Protein AF-0000000087726537 (afdb_homodimer)

Secondary structure (DSSP, 8-state):
---PPPPPPS---TTSPEEEEE-----TTSS-S-HHHHHHHHHHHHHT---EEEE--TT----TT--S-EEEETTEEEESHHHHHHHHHHH-HHHHHHHS-SSHHHHHHHHHHHHHIIIIIHHHHHHHHHTSHHHHHHHHHHHHTTS-HHHHHHHHHHHHHHHHHHHHHHSGGGS-HHHHHHHHHHHHHHHHHHHTTSSBTTBSS--HHHHHHHHHHHHHHH---SS-HHHHHHHT-HHHHHHHHHHHHHH-TTS-TT---TT-EE---------/---PPPPPPS---TTS--EEEE-----TTSS-S-HHHHHHHHHHHHHT---EEEE--TT----TT--S-EEEETTEEEESHHHHHHHHHHH-HHHHHHHS-SSHHHHHHHHHHHHHIIIIIHHHHHHHHHTSHHHHHHHHHHHHTTS-HHHHHHHHHHHHHHHHHHHHHHSGGGS-HHHHHHHHHHHHHHHHHHHTTSSBTTBSS--HHHHHHHHHHHHHHH---SS-HHHHHHHT-HHHHHHHHHHHHHH-TTS-TT---TT-EE---------

Structure (mmCIF, N/CA/C/O backbone):
data_AF-0000000087726537-model_v1
#
loop_
_entity.id
_entity.type
_entity.pdbx_description
1 polymer 'GST N-terminal domain-containing protein'
#
loop_
_atom_site.group_PDB
_atom_site.id
_atom_site.type_symbol
_atom_site.label_atom_id
_atom_site.label_alt_id
_atom_site.label_comp_id
_atom_site.label_asym_id
_atom_site.label_entity_id
_atom_site.label_seq_id
_atom_site.pdbx_PDB_ins_code
_atom_site.Cartn_x
_atom_site.Cartn_y
_atom_site.Cartn_z
_atom_site.occupancy
_atom_site.B_iso_or_equiv
_atom_site.auth_seq_id
_atom_site.auth_comp_id
_atom_site.auth_asym_id
_atom_site.auth_atom_id
_atom_site.pdbx_PDB_model_num
ATOM 1 N N . MET A 1 1 ? 24.016 6.875 -13.945 1 32.75 1 MET A N 1
ATOM 2 C CA . MET A 1 1 ? 22.547 6.918 -13.922 1 32.75 1 MET A CA 1
ATOM 3 C C . MET A 1 1 ? 21.969 5.621 -14.461 1 32.75 1 MET A C 1
ATOM 5 O O . MET A 1 1 ? 22.344 5.164 -15.547 1 32.75 1 MET A O 1
ATOM 9 N N . ALA A 1 2 ? 21.594 4.844 -13.586 1 48.34 2 ALA A N 1
ATOM 10 C CA . ALA A 1 2 ? 21.047 3.588 -14.094 1 48.34 2 ALA A CA 1
ATOM 11 C C . ALA A 1 2 ? 20.109 3.836 -15.281 1 48.34 2 ALA A C 1
ATOM 13 O O . ALA A 1 2 ? 19.453 4.875 -15.352 1 48.34 2 ALA A O 1
ATOM 14 N N . ALA A 1 3 ? 20.375 3.195 -16.391 1 55.78 3 ALA A N 1
ATOM 15 C CA . ALA A 1 3 ? 19.531 3.291 -17.578 1 55.78 3 ALA A CA 1
ATOM 16 C C . ALA A 1 3 ? 18.047 3.279 -17.219 1 55.78 3 ALA A C 1
ATOM 18 O O . ALA A 1 3 ? 17.641 2.588 -16.281 1 55.78 3 ALA A O 1
ATOM 19 N N . ALA A 1 4 ? 17.281 4.266 -17.812 1 61.91 4 ALA A N 1
ATOM 20 C CA . ALA A 1 4 ? 15.836 4.32 -17.625 1 61.91 4 ALA A CA 1
ATOM 21 C C . ALA A 1 4 ? 15.195 2.963 -17.906 1 61.91 4 ALA A C 1
ATOM 23 O O . ALA A 1 4 ? 15.539 2.297 -18.875 1 61.91 4 ALA A O 1
ATOM 24 N N . PRO A 1 5 ? 14.445 2.506 -17.016 1 71.56 5 PRO A N 1
ATOM 25 C CA . PRO A 1 5 ? 13.773 1.226 -17.25 1 71.56 5 PRO A CA 1
ATOM 26 C C . PRO A 1 5 ? 12.922 1.231 -18.531 1 71.56 5 PRO A C 1
ATOM 28 O O . PRO A 1 5 ? 12.398 2.275 -18.906 1 71.56 5 PRO A O 1
ATOM 31 N N . ALA A 1 6 ? 12.852 0.1 -19.219 1 74.56 6 ALA A N 1
ATOM 32 C CA . ALA A 1 6 ? 12.07 -0.029 -20.438 1 74.56 6 ALA A CA 1
ATOM 33 C C . ALA A 1 6 ? 10.578 -0.078 -20.125 1 74.56 6 ALA A C 1
ATOM 35 O O . ALA A 1 6 ? 10.164 -0.59 -19.094 1 74.56 6 ALA A O 1
ATOM 36 N N . ASP A 1 7 ? 9.734 0.435 -21.094 1 80.5 7 ASP A N 1
ATOM 37 C CA . ASP A 1 7 ? 8.281 0.388 -20.984 1 80.5 7 ASP A CA 1
ATOM 38 C C . ASP A 1 7 ? 7.762 -1.039 -21.156 1 80.5 7 ASP A C 1
ATOM 40 O O . ASP A 1 7 ? 8.273 -1.799 -21.984 1 80.5 7 ASP A O 1
ATOM 44 N N . VAL A 1 8 ? 6.777 -1.348 -20.422 1 81.38 8 VAL A N 1
ATOM 45 C CA . VAL A 1 8 ? 6.078 -2.613 -20.625 1 81.38 8 VAL A CA 1
ATOM 46 C C . VAL A 1 8 ? 5.082 -2.486 -21.766 1 81.38 8 VAL A C 1
ATOM 48 O O . VAL A 1 8 ? 4.246 -1.58 -21.781 1 81.38 8 VAL A O 1
ATOM 51 N N . PRO A 1 9 ? 5.207 -3.42 -22.75 1 87.38 9 PRO A N 1
ATOM 52 C CA . PRO A 1 9 ? 4.211 -3.373 -23.812 1 87.38 9 PRO A CA 1
ATOM 53 C C . PRO A 1 9 ? 2.783 -3.574 -23.312 1 87.38 9 PRO A C 1
ATOM 55 O O . PRO A 1 9 ? 2.566 -4.324 -22.359 1 87.38 9 PRO A O 1
ATOM 58 N N . ALA A 1 10 ? 1.823 -2.99 -24.062 1 86.69 10 ALA A N 1
ATOM 59 C CA . ALA A 1 10 ? 0.434 -3.014 -23.609 1 86.69 10 ALA A CA 1
ATOM 60 C C . ALA A 1 10 ? -0.211 -4.367 -23.891 1 86.69 10 ALA A C 1
ATOM 62 O O . ALA A 1 10 ? -1.087 -4.809 -23.141 1 86.69 10 ALA A O 1
ATOM 63 N N . ARG A 1 11 ? 0.129 -4.969 -25.016 1 92.25 11 ARG A N 1
ATOM 64 C CA . ARG A 1 11 ? -0.43 -6.258 -25.422 1 92.25 11 ARG A CA 1
ATOM 65 C C . ARG A 1 11 ? 0.486 -6.969 -26.406 1 92.25 11 ARG A C 1
ATOM 67 O O . ARG A 1 11 ? 1.462 -6.391 -26.891 1 92.25 11 ARG A O 1
ATOM 74 N N . GLY A 1 12 ? 0.224 -8.266 -26.625 1 94.75 12 GLY A N 1
ATOM 75 C CA . GLY A 1 12 ? 0.985 -9.047 -27.578 1 94.75 12 GLY A CA 1
ATOM 76 C C . GLY A 1 12 ? 0.11 -9.852 -28.531 1 94.75 12 GLY A C 1
ATOM 77 O O . GLY A 1 12 ? -1.081 -9.57 -28.672 1 94.75 12 GLY A O 1
ATOM 78 N N . ASP A 1 13 ? 0.707 -10.656 -29.281 1 95.75 13 ASP A N 1
ATOM 79 C CA . ASP A 1 13 ? 0 -11.555 -30.203 1 95.75 13 ASP A CA 1
ATOM 80 C C . ASP A 1 13 ? -0.59 -12.742 -29.453 1 95.75 13 ASP A C 1
ATOM 82 O O . ASP A 1 13 ? 0.147 -13.555 -28.875 1 95.75 13 ASP A O 1
ATOM 86 N N . PRO A 1 14 ? -1.897 -12.859 -29.469 1 95.06 14 PRO A N 1
ATOM 87 C CA . PRO A 1 14 ? -2.535 -13.945 -28.719 1 95.06 14 PRO A CA 1
ATOM 88 C C . PRO A 1 14 ? -2.105 -15.328 -29.203 1 95.06 14 PRO A C 1
ATOM 90 O O . PRO A 1 14 ? -2.342 -16.328 -28.516 1 95.06 14 PRO A O 1
ATOM 93 N N . ALA A 1 15 ? -1.526 -15.367 -30.328 1 95.62 15 ALA A N 1
ATOM 94 C CA . ALA A 1 15 ? -1.091 -16.641 -30.875 1 95.62 15 ALA A CA 1
ATOM 95 C C . ALA A 1 15 ? 0.226 -17.094 -30.25 1 95.62 15 ALA A C 1
ATOM 97 O O . ALA A 1 15 ? 0.599 -18.266 -30.359 1 95.62 15 ALA A O 1
ATOM 98 N N . ASP A 1 16 ? 0.948 -16.188 -29.672 1 96.44 16 ASP A N 1
ATOM 99 C CA . ASP A 1 16 ? 2.223 -16.516 -29.031 1 96.44 16 ASP A CA 1
ATOM 100 C C . ASP A 1 16 ? 2.01 -17.281 -27.734 1 96.44 16 ASP A C 1
ATOM 102 O O . ASP A 1 16 ? 1.072 -16.984 -26.984 1 96.44 16 ASP A O 1
ATOM 106 N N . PRO A 1 17 ? 2.893 -18.188 -27.406 1 96 17 PRO A N 1
ATOM 107 C CA . PRO A 1 17 ? 2.75 -18.922 -26.141 1 96 17 PRO A CA 1
ATOM 108 C C . PRO A 1 17 ? 3.047 -18.062 -24.922 1 96 17 PRO A C 1
ATOM 110 O O . PRO A 1 17 ? 3.949 -17.219 -24.953 1 96 17 PRO A O 1
ATOM 113 N N . VAL A 1 18 ? 2.268 -18.25 -23.922 1 95.94 18 VAL A N 1
ATOM 114 C CA . VAL A 1 18 ? 2.475 -17.578 -22.641 1 95.94 18 VAL A CA 1
ATOM 115 C C . VAL A 1 18 ? 3.381 -18.422 -21.75 1 95.94 18 VAL A C 1
ATOM 117 O O . VAL A 1 18 ? 3.014 -19.547 -21.359 1 95.94 18 VAL A O 1
ATOM 120 N N . ARG A 1 19 ? 4.586 -17.891 -21.406 1 94.81 19 ARG A N 1
ATOM 121 C CA . ARG A 1 19 ? 5.531 -18.594 -20.547 1 94.81 19 ARG A CA 1
ATOM 122 C C . ARG A 1 19 ? 5.793 -17.812 -19.266 1 94.81 19 ARG A C 1
ATOM 124 O O . ARG A 1 19 ? 6.316 -16.703 -19.312 1 94.81 19 ARG A O 1
ATOM 131 N N . LEU A 1 20 ? 5.387 -18.391 -18.188 1 93.81 20 LEU A N 1
ATOM 132 C CA . LEU A 1 20 ? 5.594 -17.781 -16.875 1 93.81 20 LEU A CA 1
ATOM 133 C C . LEU A 1 20 ? 6.887 -18.266 -16.234 1 93.81 20 LEU A C 1
ATOM 135 O O . LEU A 1 20 ? 7.051 -19.469 -16.016 1 93.81 20 LEU A O 1
ATOM 139 N N . VAL A 1 21 ? 7.801 -17.375 -15.953 1 89.94 21 VAL A N 1
ATOM 140 C CA . VAL A 1 21 ? 9.094 -17.703 -15.352 1 89.94 21 VAL A CA 1
ATOM 141 C C . VAL A 1 21 ? 9.055 -17.422 -13.852 1 89.94 21 VAL A C 1
ATOM 143 O O . VAL A 1 21 ? 8.883 -16.281 -13.43 1 89.94 21 VAL A O 1
ATOM 146 N N . LEU A 1 22 ? 9.172 -18.469 -13.07 1 88.38 22 LEU A N 1
ATOM 147 C CA . LEU A 1 22 ? 9.086 -18.344 -11.617 1 88.38 22 LEU A CA 1
ATOM 148 C C . LEU A 1 22 ? 10.266 -19.031 -10.945 1 88.38 22 LEU A C 1
ATOM 150 O O . LEU A 1 22 ? 10.789 -20.031 -11.461 1 88.38 22 LEU A O 1
ATOM 154 N N . LEU A 1 23 ? 10.625 -18.516 -9.773 1 81.38 23 LEU A N 1
ATOM 155 C CA . LEU A 1 23 ? 11.523 -19.266 -8.906 1 81.38 23 LEU A CA 1
ATOM 156 C C . LEU A 1 23 ? 10.797 -20.406 -8.219 1 81.38 23 LEU A C 1
ATOM 158 O O . LEU A 1 23 ? 9.75 -20.203 -7.602 1 81.38 23 LEU A O 1
ATOM 162 N N . PRO A 1 24 ? 11.352 -21.578 -8.406 1 79.62 24 PRO A N 1
ATOM 163 C CA . PRO A 1 24 ? 10.672 -22.719 -7.793 1 79.62 24 PRO A CA 1
ATOM 164 C C . PRO A 1 24 ? 10.953 -22.844 -6.297 1 79.62 24 PRO A C 1
ATOM 166 O O . PRO A 1 24 ? 11.367 -23.906 -5.824 1 79.62 24 PRO A O 1
ATOM 169 N N . ALA A 1 25 ? 10.656 -21.812 -5.594 1 76.62 25 ALA A N 1
ATOM 170 C CA . ALA A 1 25 ? 10.867 -21.812 -4.148 1 76.62 25 ALA A CA 1
ATOM 171 C C . ALA A 1 25 ? 9.641 -22.328 -3.406 1 76.62 25 ALA A C 1
ATOM 173 O O . ALA A 1 25 ? 8.508 -22.031 -3.795 1 76.62 25 ALA A O 1
ATOM 174 N N . LYS A 1 26 ? 9.945 -23.141 -2.375 1 78.88 26 LYS A N 1
ATOM 175 C CA . LYS A 1 26 ? 8.852 -23.719 -1.601 1 78.88 26 LYS A CA 1
ATOM 176 C C . LYS A 1 26 ? 9 -23.391 -0.116 1 78.88 26 LYS A C 1
ATOM 178 O O . LYS A 1 26 ? 10.117 -23.375 0.414 1 78.88 26 LYS A O 1
ATOM 183 N N . ILE A 1 27 ? 7.887 -23.172 0.452 1 82.81 27 ILE A N 1
ATOM 184 C CA . ILE A 1 27 ? 7.801 -23.031 1.901 1 82.81 27 ILE A CA 1
ATOM 185 C C . ILE A 1 27 ? 6.641 -23.859 2.434 1 82.81 27 ILE A C 1
ATOM 187 O O . ILE A 1 27 ? 5.492 -23.672 2.027 1 82.81 27 ILE A O 1
ATOM 191 N N . GLY A 1 28 ? 7.027 -24.75 3.295 1 85.94 28 GLY A N 1
ATOM 192 C CA . GLY A 1 28 ? 5.992 -25.672 3.754 1 85.94 28 GLY A CA 1
ATOM 193 C C . GLY A 1 28 ? 5.273 -26.375 2.621 1 85.94 28 GLY A C 1
ATOM 194 O O . GLY A 1 28 ? 5.91 -26.984 1.758 1 85.94 28 GLY A O 1
ATOM 195 N N . THR A 1 29 ? 3.975 -26.266 2.643 1 88.94 29 THR A N 1
ATOM 196 C CA . THR A 1 29 ? 3.176 -26.938 1.626 1 88.94 29 THR A CA 1
ATOM 197 C C . THR A 1 29 ? 2.531 -25.922 0.682 1 88.94 29 THR A C 1
ATOM 199 O O . THR A 1 29 ? 1.605 -26.266 -0.059 1 88.94 29 THR A O 1
ATOM 202 N N . ALA A 1 30 ? 2.93 -24.656 0.738 1 91.31 30 ALA A N 1
ATOM 203 C CA . ALA A 1 30 ? 2.381 -23.609 -0.116 1 91.31 30 ALA A CA 1
ATOM 204 C C . ALA A 1 30 ? 2.67 -23.891 -1.587 1 91.31 30 ALA A C 1
ATOM 206 O O . ALA A 1 30 ? 3.594 -24.641 -1.912 1 91.31 30 ALA A O 1
ATOM 207 N N . VAL A 1 31 ? 1.901 -23.312 -2.465 1 90.88 31 VAL A N 1
ATOM 208 C CA . VAL A 1 31 ? 2.1 -23.422 -3.906 1 90.88 31 VAL A CA 1
ATOM 209 C C . VAL A 1 31 ? 3.492 -22.922 -4.277 1 90.88 31 VAL A C 1
ATOM 211 O O . VAL A 1 31 ? 4.195 -23.547 -5.07 1 90.88 31 VAL A O 1
ATOM 214 N N . ASN A 1 32 ? 3.836 -21.828 -3.783 1 89 32 ASN A N 1
ATOM 215 C CA . ASN A 1 32 ? 5.129 -21.188 -3.965 1 89 32 ASN A CA 1
ATOM 216 C C . ASN A 1 32 ? 5.496 -20.328 -2.76 1 89 32 ASN A C 1
ATOM 218 O O . ASN A 1 32 ? 4.621 -19.859 -2.029 1 89 32 ASN A O 1
ATOM 222 N N . ALA A 1 33 ? 6.77 -20.125 -2.516 1 87.44 33 ALA A N 1
ATOM 223 C CA . ALA A 1 33 ? 7.23 -19.297 -1.401 1 87.44 33 ALA A CA 1
ATOM 224 C C . ALA A 1 33 ? 6.918 -17.828 -1.644 1 87.44 33 ALA A C 1
ATOM 226 O O . ALA A 1 33 ? 6.797 -17.047 -0.696 1 87.44 33 ALA A O 1
ATOM 227 N N . SER A 1 34 ? 6.824 -17.438 -2.859 1 90.5 34 SER A N 1
ATOM 228 C CA . SER A 1 34 ? 6.527 -16.062 -3.227 1 90.5 34 SER A CA 1
ATOM 229 C C . SER A 1 34 ? 5.027 -15.844 -3.395 1 90.5 34 SER A C 1
ATOM 231 O O . SER A 1 34 ? 4.406 -16.422 -4.281 1 90.5 34 SER A O 1
ATOM 233 N N . PRO A 1 35 ? 4.441 -14.969 -2.615 1 94.5 35 PRO A N 1
ATOM 234 C CA . PRO A 1 35 ? 3.025 -14.648 -2.82 1 94.5 35 PRO A CA 1
ATOM 235 C C . PRO A 1 35 ? 2.744 -14.086 -4.211 1 94.5 35 PRO A C 1
ATOM 237 O O . PRO A 1 35 ? 1.647 -14.266 -4.746 1 94.5 35 PRO A O 1
ATOM 240 N N . PHE A 1 36 ? 3.734 -13.477 -4.82 1 94.38 36 PHE A N 1
ATOM 241 C CA . PHE A 1 36 ? 3.543 -12.859 -6.133 1 94.38 36 PHE A CA 1
ATOM 242 C C . PHE A 1 36 ? 3.525 -13.922 -7.227 1 94.38 36 PHE A C 1
ATOM 244 O O . PHE A 1 36 ? 2.783 -13.797 -8.203 1 94.38 36 PHE A O 1
ATOM 251 N N . SER A 1 37 ? 4.379 -14.906 -7.066 1 93.06 37 SER A N 1
ATOM 252 C CA . SER A 1 37 ? 4.316 -16.031 -7.996 1 93.06 37 SER A CA 1
ATOM 253 C C . SER A 1 37 ? 2.988 -16.766 -7.887 1 93.06 37 SER A C 1
ATOM 255 O O . SER A 1 37 ? 2.377 -17.109 -8.898 1 93.06 37 SER A O 1
ATOM 257 N N . THR A 1 38 ? 2.594 -17.016 -6.648 1 94.69 38 THR A N 1
ATOM 258 C CA . THR A 1 38 ? 1.321 -17.688 -6.43 1 94.69 38 THR A CA 1
ATOM 259 C C . THR A 1 38 ? 0.162 -16.844 -6.949 1 94.69 38 THR A C 1
ATOM 261 O O . THR A 1 38 ? -0.773 -17.375 -7.559 1 94.69 38 THR A O 1
ATOM 264 N N . LYS A 1 39 ? 0.193 -15.578 -6.719 1 96.38 39 LYS A N 1
ATOM 265 C CA . LYS A 1 39 ? -0.791 -14.641 -7.246 1 96.38 39 LYS A CA 1
ATOM 266 C C . LYS A 1 39 ? -0.882 -14.734 -8.766 1 96.38 39 LYS A C 1
ATOM 268 O O . LYS A 1 39 ? -1.979 -14.766 -9.328 1 96.38 39 LYS A O 1
ATOM 273 N N . LEU A 1 40 ? 0.242 -14.711 -9.406 1 95.5 40 LEU A N 1
ATOM 274 C CA . LEU A 1 40 ? 0.281 -14.773 -10.859 1 95.5 40 LEU A CA 1
ATOM 275 C C . LEU A 1 40 ? -0.319 -16.094 -11.359 1 95.5 40 LEU A C 1
ATOM 277 O O . LEU A 1 40 ? -1.133 -16.094 -12.281 1 95.5 40 LEU A O 1
ATOM 281 N N . LEU A 1 41 ? 0.068 -17.156 -10.742 1 94.62 41 LEU A N 1
ATOM 282 C CA . LEU A 1 41 ? -0.467 -18.469 -11.117 1 94.62 41 LEU A CA 1
ATOM 283 C C . LEU A 1 41 ? -1.979 -18.516 -10.914 1 94.62 41 LEU A C 1
ATOM 285 O O . LEU A 1 41 ? -2.705 -19.031 -11.766 1 94.62 41 LEU A O 1
ATOM 289 N N . ALA A 1 42 ? -2.404 -18.016 -9.789 1 96.31 42 ALA A N 1
ATOM 290 C CA . ALA A 1 42 ? -3.842 -17.984 -9.531 1 96.31 42 ALA A CA 1
ATOM 291 C C . ALA A 1 42 ? -4.562 -17.156 -10.602 1 96.31 42 ALA A C 1
ATOM 293 O O . ALA A 1 42 ? -5.629 -17.547 -11.078 1 96.31 42 ALA A O 1
ATOM 294 N N . PHE A 1 43 ? -4.004 -16.016 -10.969 1 96.38 43 PHE A N 1
ATOM 295 C CA . PHE A 1 43 ? -4.609 -15.148 -11.977 1 96.38 43 PHE A CA 1
ATOM 296 C C . PHE A 1 43 ? -4.789 -15.891 -13.289 1 96.38 43 PHE A C 1
ATOM 298 O O . PHE A 1 43 ? -5.879 -15.883 -13.875 1 96.38 43 PHE A O 1
ATOM 305 N N . VAL A 1 44 ? -3.75 -16.547 -13.789 1 95.5 44 VAL A N 1
ATOM 306 C CA . VAL A 1 44 ? -3.797 -17.172 -15.102 1 95.5 44 VAL A CA 1
ATOM 307 C C . VAL A 1 44 ? -4.719 -18.391 -15.062 1 95.5 44 VAL A C 1
ATOM 309 O O . VAL A 1 44 ? -5.414 -18.688 -16.047 1 95.5 44 VAL A O 1
ATOM 312 N N . ARG A 1 45 ? -4.766 -19.047 -13.977 1 94.75 45 ARG A N 1
ATOM 313 C CA . ARG A 1 45 ? -5.598 -20.234 -13.875 1 94.75 45 ARG A CA 1
ATOM 314 C C . ARG A 1 45 ? -7.07 -19.875 -13.742 1 94.75 45 ARG A C 1
ATOM 316 O O . ARG A 1 45 ? -7.934 -20.5 -14.359 1 94.75 45 ARG A O 1
ATOM 323 N N . ILE A 1 46 ? -7.379 -18.891 -12.945 1 94.69 46 ILE A N 1
ATOM 324 C CA . ILE A 1 46 ? -8.766 -18.453 -12.797 1 94.69 46 ILE A CA 1
ATOM 325 C C . ILE A 1 46 ? -9.258 -17.859 -14.109 1 94.69 46 ILE A C 1
ATOM 327 O O . ILE A 1 46 ? -10.406 -18.078 -14.508 1 94.69 46 ILE A O 1
ATOM 331 N N . SER A 1 47 ? -8.398 -17.125 -14.789 1 93.69 47 SER A N 1
ATOM 332 C CA . SER A 1 47 ? -8.789 -16.484 -16.047 1 93.69 47 SER A CA 1
ATOM 333 C C . SER A 1 47 ? -8.906 -17.5 -17.172 1 93.69 47 SER A C 1
ATOM 335 O O . SER A 1 47 ? -9.594 -17.25 -18.172 1 93.69 47 SER A O 1
ATOM 337 N N . GLY A 1 48 ? -8.133 -18.562 -17.109 1 92.94 48 GLY A N 1
ATOM 338 C CA . GLY A 1 48 ? -8.195 -19.625 -18.109 1 92.94 48 GLY A CA 1
ATOM 339 C C . GLY A 1 48 ? -7.207 -19.422 -19.25 1 92.94 48 GLY A C 1
ATOM 340 O O . GLY A 1 48 ? -7.34 -20.047 -20.297 1 92.94 48 GLY A O 1
ATOM 341 N N . VAL A 1 49 ? -6.258 -18.594 -19.047 1 94.06 49 VAL A N 1
ATOM 342 C CA . VAL A 1 49 ? -5.238 -18.375 -20.078 1 94.06 49 VAL A CA 1
ATOM 343 C C . VAL A 1 49 ? -4.281 -19.562 -20.109 1 94.06 49 VAL A C 1
ATOM 345 O O . VAL A 1 49 ? -3.699 -19.922 -19.094 1 94.06 49 VAL A O 1
ATOM 348 N N . GLU A 1 50 ? -4.145 -20.156 -21.281 1 93.75 50 GLU A N 1
ATOM 349 C CA . GLU A 1 50 ? -3.168 -21.234 -21.438 1 93.75 50 GLU A CA 1
ATOM 350 C C . GLU A 1 50 ? -1.746 -20.719 -21.219 1 93.75 50 GLU A C 1
ATOM 352 O O . GLU A 1 50 ? -1.384 -19.641 -21.688 1 93.75 50 GLU A O 1
ATOM 357 N N . HIS A 1 51 ? -1.009 -21.547 -20.469 1 94.44 51 HIS A N 1
ATOM 358 C CA . HIS A 1 51 ? 0.327 -21.078 -20.094 1 94.44 51 HIS A CA 1
ATOM 359 C C . HIS A 1 51 ? 1.261 -22.266 -19.844 1 94.44 51 HIS A C 1
ATOM 361 O O . HIS A 1 51 ? 0.804 -23.391 -19.609 1 94.44 51 HIS A O 1
ATOM 367 N N . GLU A 1 52 ? 2.523 -21.938 -19.969 1 93.12 52 GLU A N 1
ATOM 368 C CA . GLU A 1 52 ? 3.594 -22.844 -19.578 1 93.12 52 GLU A CA 1
ATOM 369 C C . GLU A 1 52 ? 4.422 -22.266 -18.438 1 93.12 52 GLU A C 1
ATOM 371 O O . GLU A 1 52 ? 4.637 -21.047 -18.359 1 93.12 52 GLU A O 1
ATOM 376 N N . LEU A 1 53 ? 4.844 -23.141 -17.562 1 91 53 LEU A N 1
ATOM 377 C CA . LEU A 1 53 ? 5.711 -22.719 -16.469 1 91 53 LEU A CA 1
ATOM 378 C C . LEU A 1 53 ? 7.176 -22.984 -16.812 1 91 53 LEU A C 1
ATOM 380 O O . LEU A 1 53 ? 7.516 -24.047 -17.344 1 91 53 LEU A O 1
ATOM 384 N N . VAL A 1 54 ? 7.977 -21.953 -16.578 1 88.75 54 VAL A N 1
ATOM 385 C CA . VAL A 1 54 ? 9.414 -22.062 -16.797 1 88.75 54 VAL A CA 1
ATOM 386 C C . VAL A 1 54 ? 10.156 -21.797 -15.484 1 88.75 54 VAL A C 1
ATOM 388 O O . VAL A 1 54 ? 9.867 -20.812 -14.789 1 88.75 54 VAL A O 1
ATOM 391 N N . LYS A 1 55 ? 11.094 -22.656 -15.109 1 84.38 55 LYS A N 1
ATOM 392 C CA . LYS A 1 55 ? 11.922 -22.438 -13.922 1 84.38 55 LYS A CA 1
ATOM 393 C C . LYS A 1 55 ? 12.945 -21.328 -14.156 1 84.38 55 LYS A C 1
ATOM 395 O O . LYS A 1 55 ? 13.68 -21.359 -15.148 1 84.38 55 LYS A O 1
ATOM 400 N N . ALA A 1 56 ? 12.859 -20.406 -13.289 1 80.94 56 ALA A N 1
ATOM 401 C CA . ALA A 1 56 ? 13.828 -19.328 -13.391 1 80.94 56 ALA A CA 1
ATOM 402 C C . ALA A 1 56 ? 15.234 -19.812 -13.047 1 80.94 56 ALA A C 1
ATOM 404 O O . ALA A 1 56 ? 15.406 -20.688 -12.195 1 80.94 56 ALA A O 1
ATOM 405 N N . ASP A 1 57 ? 16.203 -19.234 -13.867 1 69.56 57 ASP A N 1
ATOM 406 C CA . ASP A 1 57 ? 17.609 -19.406 -13.531 1 69.56 57 ASP A CA 1
ATOM 407 C C . ASP A 1 57 ? 18.094 -18.297 -12.609 1 69.56 57 ASP A C 1
ATOM 409 O O . ASP A 1 57 ? 18.141 -17.125 -13.008 1 69.56 57 ASP A O 1
ATOM 413 N N . ILE A 1 58 ? 18.422 -18.641 -11.344 1 65.12 58 ILE A N 1
ATOM 414 C CA . ILE A 1 58 ? 18.812 -17.672 -10.344 1 65.12 58 ILE A CA 1
ATOM 415 C C . ILE A 1 58 ? 20.062 -16.922 -10.805 1 65.12 58 ILE A C 1
ATOM 417 O O . ILE A 1 58 ? 20.297 -15.781 -10.414 1 65.12 58 ILE A O 1
ATOM 421 N N . THR A 1 59 ? 20.812 -17.609 -11.648 1 62 59 THR A N 1
ATOM 422 C CA . THR A 1 59 ? 22.094 -17.047 -12.039 1 62 59 THR A CA 1
ATOM 423 C C . THR A 1 59 ? 21.938 -16.078 -13.219 1 62 59 THR A C 1
ATOM 425 O O . THR A 1 59 ? 22.828 -15.281 -13.5 1 62 59 THR A O 1
ATOM 428 N N . SER A 1 60 ? 20.891 -16.172 -13.844 1 59.97 60 SER A N 1
ATOM 429 C CA . SER A 1 60 ? 20.672 -15.328 -15.008 1 59.97 60 SER A CA 1
ATOM 430 C C . SER A 1 60 ? 19.25 -14.734 -14.992 1 59.97 60 SER A C 1
ATOM 432 O O . SER A 1 60 ? 18.266 -15.477 -14.953 1 59.97 60 SER A O 1
ATOM 434 N N . ASN A 1 61 ? 19.141 -13.547 -14.57 1 61.97 61 ASN A N 1
ATOM 435 C CA . ASN A 1 61 ? 17.812 -12.938 -14.609 1 61.97 61 ASN A CA 1
ATOM 436 C C . ASN A 1 61 ? 17.656 -12.039 -15.828 1 61.97 61 ASN A C 1
ATOM 438 O O . ASN A 1 61 ? 18.234 -10.953 -15.898 1 61.97 61 ASN A O 1
ATOM 442 N N . SER A 1 62 ? 16.906 -12.492 -16.734 1 61.56 62 SER A N 1
ATOM 443 C CA . SER A 1 62 ? 16.688 -11.781 -18 1 61.56 62 SER A CA 1
ATOM 444 C C . SER A 1 62 ? 15.672 -10.656 -17.812 1 61.56 62 SER A C 1
ATOM 446 O O . SER A 1 62 ? 15.43 -9.883 -18.75 1 61.56 62 SER A O 1
ATOM 448 N N . ASN A 1 63 ? 15.094 -10.609 -16.656 1 67.56 63 ASN A N 1
ATOM 449 C CA . ASN A 1 63 ? 14.164 -9.516 -16.375 1 67.56 63 ASN A CA 1
ATOM 450 C C . ASN A 1 63 ? 14.898 -8.211 -16.094 1 67.56 63 ASN A C 1
ATOM 452 O O . ASN A 1 63 ? 15.711 -8.141 -15.164 1 67.56 63 ASN A O 1
ATOM 456 N N . PRO A 1 64 ? 14.547 -7.297 -17 1 65.94 64 PRO A N 1
ATOM 457 C CA . PRO A 1 64 ? 15.211 -6.008 -16.781 1 65.94 64 PRO A CA 1
ATOM 458 C C . PRO A 1 64 ? 14.977 -5.461 -15.367 1 65.94 64 PRO A C 1
ATOM 460 O O . PRO A 1 64 ? 15.805 -4.719 -14.844 1 65.94 64 PRO A O 1
ATOM 463 N N . ARG A 1 65 ? 13.883 -5.867 -14.781 1 68.19 65 ARG A N 1
ATOM 464 C CA . ARG A 1 65 ? 13.562 -5.344 -13.453 1 68.19 65 ARG A CA 1
ATOM 465 C C . ARG A 1 65 ? 14.148 -6.234 -12.359 1 68.19 65 ARG A C 1
ATOM 467 O O . ARG A 1 65 ? 14.086 -5.891 -11.18 1 68.19 65 ARG A O 1
ATOM 474 N N . LYS A 1 66 ? 14.703 -7.312 -12.766 1 66.44 66 LYS A N 1
ATOM 475 C CA . LYS A 1 66 ? 15.422 -8.242 -11.891 1 66.44 66 LYS A CA 1
ATOM 476 C C . LYS A 1 66 ? 14.508 -8.781 -10.797 1 66.44 66 LYS A C 1
ATOM 478 O O . LYS A 1 66 ? 14.922 -8.898 -9.641 1 66.44 66 LYS A O 1
ATOM 483 N N . LEU A 1 67 ? 13.242 -8.844 -11.18 1 72.38 67 LEU A N 1
ATOM 484 C CA . LEU A 1 67 ? 12.281 -9.414 -10.242 1 72.38 67 LEU A CA 1
ATOM 485 C C . LEU A 1 67 ? 11.625 -10.664 -10.82 1 72.38 67 LEU A C 1
ATOM 487 O O . LEU A 1 67 ? 11.539 -10.812 -12.039 1 72.38 67 LEU A O 1
ATOM 491 N N . TRP A 1 68 ? 11.492 -11.625 -9.984 1 81.62 68 TRP A N 1
ATOM 492 C CA . TRP A 1 68 ? 10.617 -12.75 -10.297 1 81.62 68 TRP A CA 1
ATOM 493 C C . TRP A 1 68 ? 9.273 -12.617 -9.578 1 81.62 68 TRP A C 1
ATOM 495 O O . TRP A 1 68 ? 9.219 -12.117 -8.453 1 81.62 68 TRP A O 1
ATOM 505 N N . PRO A 1 69 ? 8.203 -12.969 -10.25 1 88.62 69 PRO A N 1
ATOM 506 C CA . PRO A 1 69 ? 8.07 -13.625 -11.555 1 88.62 69 PRO A CA 1
ATOM 507 C C . PRO A 1 69 ? 8.094 -12.641 -12.719 1 88.62 69 PRO A C 1
ATOM 509 O O . PRO A 1 69 ? 7.988 -11.43 -12.516 1 88.62 69 PRO A O 1
ATOM 512 N N . TYR A 1 70 ? 8.281 -13.141 -13.93 1 90.44 70 TYR A N 1
ATOM 513 C CA . TYR A 1 70 ? 8.062 -12.406 -15.172 1 90.44 70 TYR A CA 1
ATOM 514 C C . TYR A 1 70 ? 7.508 -13.328 -16.25 1 90.44 70 TYR A C 1
ATOM 516 O O . TYR A 1 70 ? 7.348 -14.531 -16.031 1 90.44 70 TYR A O 1
ATOM 524 N N . MET A 1 71 ? 7.117 -12.758 -17.359 1 93.69 71 MET A N 1
ATOM 525 C CA . MET A 1 71 ? 6.473 -13.508 -18.438 1 93.69 71 MET A CA 1
ATOM 526 C C . MET A 1 71 ? 7.184 -13.289 -19.766 1 93.69 71 MET A C 1
ATOM 528 O O . MET A 1 71 ? 7.559 -12.156 -20.094 1 93.69 71 MET A O 1
ATOM 532 N N . LEU A 1 72 ? 7.387 -14.328 -20.438 1 92.94 72 LEU A N 1
ATOM 533 C CA . LEU A 1 72 ? 7.816 -14.289 -21.828 1 92.94 72 LEU A CA 1
ATOM 534 C C . LEU A 1 72 ? 6.637 -14.516 -22.781 1 92.94 72 LEU A C 1
ATOM 536 O O . LEU A 1 72 ? 5.895 -15.484 -22.625 1 92.94 72 LEU A O 1
ATOM 540 N N . HIS A 1 73 ? 6.449 -13.656 -23.672 1 95.44 73 HIS A N 1
ATOM 541 C CA . HIS A 1 73 ? 5.363 -13.727 -24.641 1 95.44 73 HIS A CA 1
ATOM 542 C C . HIS A 1 73 ? 5.789 -13.164 -25.984 1 95.44 73 HIS A C 1
ATOM 544 O O . HIS A 1 73 ? 5.738 -11.945 -26.203 1 95.44 73 HIS A O 1
ATOM 550 N N . GLY A 1 74 ? 6.16 -14.086 -26.953 1 94.38 74 GLY A N 1
ATOM 551 C CA . GLY A 1 74 ? 6.797 -13.602 -28.172 1 94.38 74 GLY A CA 1
ATOM 552 C C . GLY A 1 74 ? 8.086 -12.844 -27.906 1 94.38 74 GLY A C 1
ATOM 553 O O . GLY A 1 74 ? 8.969 -13.336 -27.219 1 94.38 74 GLY A O 1
ATOM 554 N N . PRO A 1 75 ? 8.242 -11.641 -28.438 1 91.75 75 PRO A N 1
ATOM 555 C CA . PRO A 1 75 ? 9.445 -10.852 -28.203 1 91.75 75 PRO A CA 1
ATOM 556 C C . PRO A 1 75 ? 9.391 -10.078 -26.891 1 91.75 75 PRO A C 1
ATOM 558 O O . PRO A 1 75 ? 10.367 -9.414 -26.516 1 91.75 75 PRO A O 1
ATOM 561 N N . ASN A 1 76 ? 8.266 -10.203 -26.219 1 91.94 76 ASN A N 1
ATOM 562 C CA . ASN A 1 76 ? 8.047 -9.336 -25.062 1 91.94 76 ASN A CA 1
ATOM 563 C C . ASN A 1 76 ? 8.43 -10.031 -23.766 1 91.94 76 ASN A C 1
ATOM 565 O O . ASN A 1 76 ? 8.164 -11.219 -23.578 1 91.94 76 ASN A O 1
ATOM 569 N N . VAL A 1 77 ? 9.102 -9.273 -22.891 1 89.94 77 VAL A N 1
ATOM 570 C CA . VAL A 1 77 ? 9.32 -9.625 -21.5 1 89.94 77 VAL A CA 1
ATOM 571 C C . VAL A 1 77 ? 8.484 -8.719 -20.594 1 89.94 77 VAL A C 1
ATOM 573 O O . VAL A 1 77 ? 8.656 -7.496 -20.609 1 89.94 77 VAL A O 1
ATOM 576 N N . VAL A 1 78 ? 7.586 -9.266 -19.938 1 90.56 78 VAL A N 1
ATOM 577 C CA . VAL A 1 78 ? 6.68 -8.484 -19.094 1 90.56 78 VAL A CA 1
ATOM 578 C C . VAL A 1 78 ? 6.977 -8.742 -17.625 1 90.56 78 VAL A C 1
ATOM 580 O O . VAL A 1 78 ? 6.852 -9.867 -17.141 1 90.56 78 VAL A O 1
ATOM 583 N N . PRO A 1 79 ? 7.398 -7.656 -17.078 1 86.44 79 PRO A N 1
ATOM 584 C CA . PRO A 1 79 ? 7.754 -7.832 -15.664 1 86.44 79 PRO A CA 1
ATOM 585 C C . PRO A 1 79 ? 6.547 -7.734 -14.734 1 86.44 79 PRO A C 1
ATOM 587 O O . PRO A 1 79 ? 5.562 -7.07 -15.07 1 86.44 79 PRO A O 1
ATOM 590 N N . ASP A 1 80 ? 6.699 -8.406 -13.609 1 81.75 80 ASP A N 1
ATOM 591 C CA . ASP A 1 80 ? 5.992 -8.438 -12.328 1 81.75 80 ASP A CA 1
ATOM 592 C C . ASP A 1 80 ? 4.551 -8.906 -12.508 1 81.75 80 ASP A C 1
ATOM 594 O O . ASP A 1 80 ? 4.043 -8.961 -13.633 1 81.75 80 ASP A O 1
ATOM 598 N N . SER A 1 81 ? 3.914 -9.297 -11.398 1 86.12 81 SER A N 1
ATOM 599 C CA . SER A 1 81 ? 2.633 -10 -11.398 1 86.12 81 SER A CA 1
ATOM 600 C C . SER A 1 81 ? 1.497 -9.07 -11.812 1 86.12 81 SER A C 1
ATOM 602 O O . SER A 1 81 ? 0.622 -9.461 -12.594 1 86.12 81 SER A O 1
ATOM 604 N N . SER A 1 82 ? 1.535 -7.805 -11.484 1 86.62 82 SER A N 1
ATOM 605 C CA . SER A 1 82 ? 0.444 -6.887 -11.789 1 86.62 82 SER A CA 1
ATOM 606 C C . SER A 1 82 ? 0.491 -6.434 -13.242 1 86.62 82 SER A C 1
ATOM 608 O O . SER A 1 82 ? -0.546 -6.34 -13.906 1 86.62 82 SER A O 1
ATOM 610 N N . ALA A 1 83 ? 1.665 -6.184 -13.758 1 88.5 83 ALA A N 1
ATOM 611 C CA . ALA A 1 83 ? 1.821 -5.812 -15.156 1 88.5 83 ALA A CA 1
ATOM 612 C C . ALA A 1 83 ? 1.421 -6.965 -16.078 1 88.5 83 ALA A C 1
ATOM 614 O O . ALA A 1 83 ? 0.797 -6.75 -17.125 1 88.5 83 ALA A O 1
ATOM 615 N N . ILE A 1 84 ? 1.773 -8.164 -15.641 1 92.62 84 ILE A N 1
ATOM 616 C CA . ILE A 1 84 ? 1.434 -9.344 -16.422 1 92.62 84 ILE A CA 1
ATOM 617 C C . ILE A 1 84 ? -0.084 -9.5 -16.5 1 92.62 84 ILE A C 1
ATOM 619 O O . ILE A 1 84 ? -0.636 -9.781 -17.562 1 92.62 84 ILE A O 1
ATOM 623 N N . ALA A 1 85 ? -0.736 -9.281 -15.375 1 91.94 85 ALA A N 1
ATOM 624 C CA . ALA A 1 85 ? -2.191 -9.406 -15.336 1 91.94 85 ALA A CA 1
ATOM 625 C C . ALA A 1 85 ? -2.848 -8.43 -16.312 1 91.94 85 ALA A C 1
ATOM 627 O O . ALA A 1 85 ? -3.719 -8.82 -17.094 1 91.94 85 ALA A O 1
ATOM 628 N N . SER A 1 86 ? -2.447 -7.195 -16.281 1 91.5 86 SER A N 1
ATOM 629 C CA . SER A 1 86 ? -3 -6.191 -17.188 1 91.5 86 SER A CA 1
ATOM 630 C C . SER A 1 86 ? -2.674 -6.512 -18.641 1 91.5 86 SER A C 1
ATOM 632 O O . SER A 1 86 ? -3.516 -6.344 -19.531 1 91.5 86 SER A O 1
ATOM 634 N N . TYR A 1 87 ? -1.452 -6.957 -18.891 1 94.12 87 TYR A N 1
ATOM 635 C CA . TYR A 1 87 ? -0.989 -7.344 -20.219 1 94.12 87 TYR A CA 1
ATOM 636 C C . TYR A 1 87 ? -1.834 -8.484 -20.781 1 94.12 87 TYR A C 1
ATOM 638 O O . TYR A 1 87 ? -2.279 -8.43 -21.938 1 94.12 87 TYR A O 1
ATOM 646 N N . LEU A 1 88 ? -2.082 -9.445 -19.984 1 95.56 88 LEU A N 1
ATOM 647 C CA . LEU A 1 88 ? -2.846 -10.609 -20.422 1 95.56 88 LEU A CA 1
ATOM 648 C C . LEU A 1 88 ? -4.309 -10.242 -20.672 1 95.56 88 LEU A C 1
ATOM 650 O O . LEU A 1 88 ? -4.93 -10.742 -21.609 1 95.56 88 LEU A O 1
ATOM 654 N N . ALA A 1 89 ? -4.828 -9.359 -19.828 1 91.88 89 ALA A N 1
ATOM 655 C CA . ALA A 1 89 ? -6.203 -8.906 -20.016 1 91.88 89 ALA A CA 1
ATOM 656 C C . ALA A 1 89 ? -6.363 -8.18 -21.344 1 91.88 89 ALA A C 1
ATOM 658 O O . ALA A 1 89 ? -7.387 -8.32 -22.016 1 91.88 89 ALA A O 1
ATOM 659 N N . ALA A 1 90 ? -5.371 -7.426 -21.656 1 93.44 90 ALA A N 1
ATOM 660 C CA . ALA A 1 90 ? -5.395 -6.688 -22.922 1 93.44 90 ALA A CA 1
ATOM 661 C C . ALA A 1 90 ? -5.188 -7.617 -24.109 1 93.44 90 ALA A C 1
ATOM 663 O O . ALA A 1 90 ? -5.742 -7.391 -25.188 1 93.44 90 ALA A O 1
ATOM 664 N N . THR A 1 91 ? -4.391 -8.625 -23.969 1 95.81 91 THR A N 1
ATOM 665 C CA . THR A 1 91 ? -4.043 -9.562 -25.031 1 95.81 91 THR A CA 1
ATOM 666 C C . THR A 1 91 ? -5.184 -10.539 -25.281 1 95.81 91 THR A C 1
ATOM 668 O O . THR A 1 91 ? -5.426 -10.938 -26.422 1 95.81 91 THR A O 1
ATOM 671 N N . TYR A 1 92 ? -5.879 -10.883 -24.188 1 94.81 92 TYR A N 1
ATOM 672 C CA . TYR A 1 92 ? -6.984 -11.828 -24.25 1 94.81 92 TYR A CA 1
ATOM 673 C C . TYR A 1 92 ? -8.258 -11.227 -23.688 1 94.81 92 TYR A C 1
ATOM 675 O O . TYR A 1 92 ? -8.695 -11.609 -22.594 1 94.81 92 TYR A O 1
ATOM 683 N N . PRO A 1 93 ? -8.961 -10.438 -24.344 1 91.38 93 PRO A N 1
ATOM 684 C CA . PRO A 1 93 ? -10.117 -9.719 -23.812 1 91.38 93 PRO A CA 1
ATOM 685 C C . PRO A 1 93 ? -11.258 -10.648 -23.406 1 91.38 93 PRO A C 1
ATOM 687 O O . PRO A 1 93 ? -12.07 -10.297 -22.547 1 91.38 93 PRO A O 1
ATOM 690 N N . GLU A 1 94 ? -11.297 -11.789 -23.922 1 87.62 94 GLU A N 1
ATOM 691 C CA . GLU A 1 94 ? -12.352 -12.742 -23.594 1 87.62 94 GLU A CA 1
ATOM 692 C C . GLU A 1 94 ? -12.227 -13.242 -22.172 1 87.62 94 GLU A C 1
ATOM 694 O O . GLU A 1 94 ? -13.211 -13.68 -21.562 1 87.62 94 GLU A O 1
ATOM 699 N N . THR A 1 95 ? -11.008 -13.156 -21.641 1 85.56 95 THR A N 1
ATOM 700 C CA . THR A 1 95 ? -10.766 -13.625 -20.281 1 85.56 95 THR A CA 1
ATOM 701 C C . THR A 1 95 ? -10.797 -12.453 -19.297 1 85.56 95 THR A C 1
ATOM 703 O O . THR A 1 95 ? -10.93 -12.664 -18.094 1 85.56 95 THR A O 1
ATOM 706 N N . ALA A 1 96 ? -10.75 -11.211 -19.812 1 84.56 96 ALA A N 1
ATOM 707 C CA . ALA A 1 96 ? -10.656 -10.016 -18.969 1 84.56 96 ALA A CA 1
ATOM 708 C C . ALA A 1 96 ? -11.891 -9.859 -18.094 1 84.56 96 ALA A C 1
ATOM 710 O O . ALA A 1 96 ? -11.789 -9.469 -16.938 1 84.56 96 ALA A O 1
ATOM 711 N N . GLY A 1 97 ? -13 -10.211 -18.578 1 85.88 97 GLY A N 1
ATOM 712 C CA . GLY A 1 97 ? -14.242 -10.062 -17.828 1 85.88 97 GLY A CA 1
ATOM 713 C C . GLY A 1 97 ? -14.305 -10.938 -16.594 1 85.88 97 GLY A C 1
ATOM 714 O O . GLY A 1 97 ? -14.992 -10.602 -15.625 1 85.88 97 GLY A O 1
ATOM 715 N N . ARG A 1 98 ? -13.578 -11.977 -16.641 1 86.88 98 ARG A N 1
ATOM 716 C CA . ARG A 1 98 ? -13.555 -12.891 -15.5 1 86.88 98 ARG A CA 1
ATOM 717 C C . ARG A 1 98 ? -12.742 -12.305 -14.352 1 86.88 98 ARG A C 1
ATOM 719 O O . ARG A 1 98 ? -13.016 -12.578 -13.18 1 86.88 98 ARG A O 1
ATOM 726 N N . MET A 1 99 ? -11.828 -11.484 -14.773 1 92.94 99 MET A N 1
ATOM 727 C CA . MET A 1 99 ? -10.891 -11.055 -13.742 1 92.94 99 MET A CA 1
ATOM 728 C C . MET A 1 99 ? -11.047 -9.562 -13.445 1 92.94 99 MET A C 1
ATOM 730 O O . MET A 1 99 ? -10.633 -9.094 -12.391 1 92.94 99 MET A O 1
ATOM 734 N N . PHE A 1 100 ? -11.625 -8.859 -14.359 1 94.25 100 PHE A N 1
ATOM 735 C CA . PHE A 1 100 ? -11.797 -7.422 -14.18 1 94.25 100 PHE A CA 1
ATOM 736 C C . PHE A 1 100 ? -13.273 -7.043 -14.25 1 94.25 100 PHE A C 1
ATOM 738 O O . PHE A 1 100 ? -13.859 -7.008 -15.336 1 94.25 100 PHE A O 1
ATOM 745 N N . PRO A 1 101 ? -13.805 -6.727 -13.102 1 93 101 PRO A N 1
ATOM 746 C CA . PRO A 1 101 ? -15.227 -6.391 -13.086 1 93 101 PRO A CA 1
ATOM 747 C C . PRO A 1 101 ? -15.562 -5.195 -13.977 1 93 101 PRO A C 1
ATOM 749 O O . PRO A 1 101 ? -14.758 -4.273 -14.102 1 93 101 PRO A O 1
ATOM 752 N N . SER A 1 102 ? -16.812 -5.199 -14.508 1 90.94 102 SER A N 1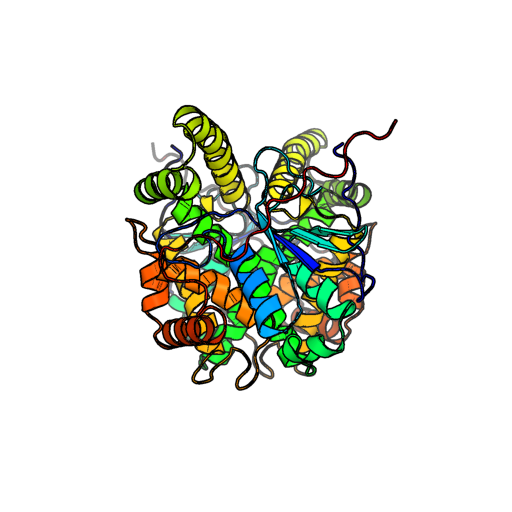
ATOM 753 C CA . SER A 1 102 ? -17.266 -4.129 -15.398 1 90.94 102 SER A CA 1
ATOM 754 C C . SER A 1 102 ? -17.766 -2.926 -14.609 1 90.94 102 SER A C 1
ATOM 756 O O . SER A 1 102 ? -17.672 -1.788 -15.07 1 90.94 102 SER A O 1
ATOM 758 N N . ASP A 1 103 ? -18.297 -3.166 -13.43 1 93.88 103 ASP A N 1
ATOM 759 C CA . ASP A 1 103 ? -18.766 -2.074 -12.586 1 93.88 103 ASP A CA 1
ATOM 760 C C . ASP A 1 103 ? -17.594 -1.286 -12 1 93.88 103 ASP A C 1
ATOM 762 O O . ASP A 1 103 ? -16.719 -1.856 -11.336 1 93.88 103 ASP A O 1
ATOM 766 N N . PRO A 1 104 ? -17.594 0.017 -12.18 1 95.38 104 PRO A N 1
ATOM 767 C CA . PRO A 1 104 ? -16.453 0.84 -11.773 1 95.38 104 PRO A CA 1
ATOM 768 C C . PRO A 1 104 ? -16.188 0.767 -10.273 1 95.38 104 PRO A C 1
ATOM 770 O O . PRO A 1 104 ? -15.023 0.75 -9.859 1 95.38 104 PRO A O 1
ATOM 773 N N . LYS A 1 105 ? -17.188 0.729 -9.539 1 95.06 105 LYS A N 1
ATOM 774 C CA . LYS A 1 105 ? -17 0.676 -8.094 1 95.06 105 LYS A CA 1
ATOM 775 C C . LYS A 1 105 ? -16.344 -0.642 -7.672 1 95.06 105 LYS A C 1
ATOM 777 O O . LYS A 1 105 ? -15.438 -0.657 -6.836 1 95.06 105 LYS A O 1
ATOM 782 N N . SER A 1 106 ? -16.844 -1.752 -8.289 1 95.75 106 SER A N 1
ATOM 783 C CA . SER A 1 106 ? -16.234 -3.059 -8.031 1 95.75 106 SER A CA 1
ATOM 784 C C . SER A 1 106 ? -14.781 -3.1 -8.477 1 95.75 106 SER A C 1
ATOM 786 O O . SER A 1 106 ? -13.93 -3.654 -7.777 1 95.75 106 SER A O 1
ATOM 788 N N . LEU A 1 107 ? -14.547 -2.5 -9.609 1 96.19 107 LEU A N 1
ATOM 789 C CA . LEU A 1 107 ? -13.18 -2.453 -10.117 1 96.19 107 LEU A CA 1
ATOM 790 C C . LEU A 1 107 ? -12.281 -1.639 -9.188 1 96.19 107 LEU A C 1
ATOM 792 O O . LEU A 1 107 ? -11.141 -2.025 -8.922 1 96.19 107 LEU A O 1
ATOM 796 N N . GLY A 1 108 ? -12.766 -0.512 -8.727 1 97.31 108 GLY A N 1
ATOM 797 C CA . GLY A 1 108 ? -12.023 0.321 -7.789 1 97.31 108 GLY A CA 1
ATOM 798 C C . GLY A 1 108 ? -11.703 -0.384 -6.484 1 97.31 108 GLY A C 1
ATOM 799 O O . GLY A 1 108 ? -10.594 -0.272 -5.969 1 97.31 108 GLY A O 1
ATOM 800 N N . LEU A 1 109 ? -12.656 -1.106 -5.992 1 96.5 109 LEU A N 1
ATOM 801 C CA . LEU A 1 109 ? -12.469 -1.855 -4.754 1 96.5 109 LEU A CA 1
ATOM 802 C C . LEU A 1 109 ? -11.414 -2.943 -4.938 1 96.5 109 LEU A C 1
ATOM 804 O O . LEU A 1 109 ? -10.531 -3.102 -4.09 1 96.5 109 LEU A O 1
ATOM 808 N N . ALA A 1 110 ? -11.531 -3.68 -5.988 1 97.12 110 ALA A N 1
ATOM 809 C CA . ALA A 1 110 ? -10.555 -4.727 -6.281 1 97.12 110 ALA A CA 1
ATOM 810 C C . ALA A 1 110 ? -9.141 -4.148 -6.391 1 97.12 110 ALA A C 1
ATOM 812 O O . ALA A 1 110 ? -8.188 -4.723 -5.863 1 97.12 110 ALA A O 1
ATOM 813 N N . HIS A 1 111 ? -9.062 -3.051 -7.039 1 97.81 111 HIS A N 1
ATOM 814 C CA . HIS A 1 111 ? -7.777 -2.383 -7.211 1 97.81 111 HIS A CA 1
ATOM 815 C C . HIS A 1 111 ? -7.195 -1.954 -5.871 1 97.81 111 HIS A C 1
ATOM 817 O O . HIS A 1 111 ? -6.031 -2.234 -5.574 1 97.81 111 HIS A O 1
ATOM 823 N N . ALA A 1 112 ? -7.98 -1.333 -5.055 1 98.38 112 ALA A N 1
ATOM 824 C CA . ALA A 1 112 ? -7.523 -0.859 -3.75 1 98.38 112 ALA A CA 1
ATOM 825 C C . ALA A 1 112 ? -7.059 -2.021 -2.875 1 98.38 112 ALA A C 1
ATOM 827 O O . ALA A 1 112 ? -6.012 -1.942 -2.23 1 98.38 112 ALA A O 1
ATOM 828 N N . ALA A 1 113 ? -7.828 -3.074 -2.863 1 98.31 113 ALA A N 1
ATOM 829 C CA . ALA A 1 113 ? -7.496 -4.242 -2.051 1 98.31 113 ALA A CA 1
ATOM 830 C C . ALA A 1 113 ? -6.195 -4.883 -2.516 1 98.31 113 ALA A C 1
ATOM 832 O O . ALA A 1 113 ? -5.32 -5.191 -1.702 1 98.31 113 ALA A O 1
ATOM 833 N N . ALA A 1 114 ? -6.062 -5.055 -3.811 1 98.06 114 ALA A N 1
ATOM 834 C CA . ALA A 1 114 ? -4.863 -5.672 -4.367 1 98.06 114 ALA A CA 1
ATOM 835 C C . ALA A 1 114 ? -3.629 -4.816 -4.094 1 98.06 114 ALA A C 1
ATOM 837 O O . ALA A 1 114 ? -2.58 -5.336 -3.705 1 98.06 114 ALA A O 1
ATOM 838 N N . ARG A 1 115 ? -3.766 -3.535 -4.289 1 97.88 115 ARG A N 1
ATOM 839 C CA . ARG A 1 115 ? -2.658 -2.611 -4.066 1 97.88 115 ARG A CA 1
ATOM 840 C C . ARG A 1 115 ? -2.244 -2.598 -2.6 1 97.88 115 ARG A C 1
ATOM 842 O O . ARG A 1 115 ? -1.054 -2.531 -2.285 1 97.88 115 ARG A O 1
ATOM 849 N N . MET A 1 116 ? -3.219 -2.625 -1.739 1 98.31 116 MET A N 1
ATOM 850 C CA . MET A 1 116 ? -2.914 -2.699 -0.313 1 98.31 116 MET A CA 1
ATOM 851 C C . MET A 1 116 ? -2.088 -3.941 0.002 1 98.31 116 MET A C 1
ATOM 853 O O . MET A 1 116 ? -1.068 -3.857 0.688 1 98.31 116 MET A O 1
ATOM 857 N N . MET A 1 117 ? -2.539 -5.047 -0.484 1 98.31 117 MET A N 1
ATOM 858 C CA . MET A 1 117 ? -1.837 -6.297 -0.192 1 98.31 117 MET A CA 1
ATOM 859 C C . MET A 1 117 ? -0.418 -6.266 -0.751 1 98.31 117 MET A C 1
ATOM 861 O O . MET A 1 117 ? 0.542 -6.555 -0.035 1 98.31 117 MET A O 1
ATOM 865 N N . ASP A 1 118 ? -0.275 -5.793 -1.95 1 96.69 118 ASP A N 1
ATOM 866 C CA . ASP A 1 118 ? 1.012 -5.805 -2.639 1 96.69 118 ASP A CA 1
ATOM 867 C C . ASP A 1 118 ? 2.014 -4.883 -1.952 1 96.69 118 ASP A C 1
ATOM 869 O O . ASP A 1 118 ? 3.193 -5.215 -1.83 1 96.69 118 ASP A O 1
ATOM 873 N N . GLU A 1 119 ? 1.481 -3.727 -1.51 1 96.38 119 GLU A N 1
ATOM 874 C CA . GLU A 1 119 ? 2.434 -2.664 -1.193 1 96.38 119 GLU A CA 1
ATOM 875 C C . GLU A 1 119 ? 2.439 -2.357 0.302 1 96.38 119 GLU A C 1
ATOM 877 O O . GLU A 1 119 ? 3.377 -1.736 0.809 1 96.38 119 GLU A O 1
ATOM 882 N N . ALA A 1 120 ? 1.41 -2.738 0.969 1 96.94 120 ALA A N 1
ATOM 883 C CA . ALA A 1 120 ? 1.335 -2.424 2.393 1 96.94 120 ALA A CA 1
ATOM 884 C C . ALA A 1 120 ? 1.484 -3.684 3.242 1 96.94 120 ALA A C 1
ATOM 886 O O . ALA A 1 120 ? 2.258 -3.705 4.203 1 96.94 120 ALA A O 1
ATOM 887 N N . THR A 1 121 ? 0.793 -4.73 2.914 1 98.12 121 THR A N 1
ATOM 888 C CA . THR A 1 121 ? 0.784 -5.961 3.691 1 98.12 121 THR A CA 1
ATOM 889 C C . THR A 1 121 ? 2.078 -6.742 3.482 1 98.12 121 THR A C 1
ATOM 891 O O . THR A 1 121 ? 2.656 -7.266 4.438 1 98.12 121 THR A O 1
ATOM 894 N N . PHE A 1 122 ? 2.555 -6.727 2.268 1 97.06 122 PHE A N 1
ATOM 895 C CA . PHE A 1 122 ? 3.701 -7.555 1.909 1 97.06 122 PHE A CA 1
ATOM 896 C C . PHE A 1 122 ? 4.934 -7.141 2.701 1 97.06 122 PHE A C 1
ATOM 898 O O . PHE A 1 122 ? 5.66 -7.988 3.221 1 97.06 122 PHE A O 1
ATOM 905 N N . PRO A 1 123 ? 5.234 -5.875 2.865 1 97.25 123 PRO A N 1
ATOM 906 C CA . PRO A 1 123 ? 6.402 -5.496 3.658 1 97.25 123 PRO A CA 1
ATOM 907 C C . PRO A 1 123 ? 6.355 -6.043 5.082 1 97.25 123 PRO A C 1
ATOM 909 O O . PRO A 1 123 ? 7.398 -6.359 5.66 1 97.25 123 PRO A O 1
ATOM 912 N N . ILE A 1 124 ? 5.199 -6.121 5.637 1 97.31 124 ILE A N 1
ATOM 913 C CA . ILE A 1 124 ? 5.082 -6.688 6.977 1 97.31 124 ILE A CA 1
ATOM 914 C C . ILE A 1 124 ? 5.422 -8.172 6.941 1 97.31 124 ILE A C 1
ATOM 916 O O . ILE A 1 124 ? 6.129 -8.68 7.816 1 97.31 124 ILE A O 1
ATOM 920 N N . LEU A 1 125 ? 4.949 -8.875 5.938 1 96.19 125 LEU A N 1
ATOM 921 C CA . LEU A 1 125 ? 5.305 -10.273 5.754 1 96.19 125 LEU A CA 1
ATOM 922 C C . LEU A 1 125 ? 6.812 -10.43 5.59 1 96.19 125 LEU A C 1
ATOM 924 O O . LEU A 1 125 ? 7.41 -11.344 6.164 1 96.19 125 LEU A O 1
ATOM 928 N N . LEU A 1 126 ? 7.391 -9.562 4.812 1 95 126 LEU A N 1
ATOM 929 C CA . LEU A 1 126 ? 8.836 -9.594 4.602 1 95 126 LEU A CA 1
ATOM 930 C C . LEU A 1 126 ? 9.578 -9.438 5.926 1 95 126 LEU A C 1
ATOM 932 O O . LEU A 1 126 ? 10.602 -10.086 6.145 1 95 126 LEU A O 1
ATOM 936 N N . TRP A 1 127 ? 9.062 -8.539 6.77 1 96.5 127 TRP A N 1
ATOM 937 C CA . TRP A 1 127 ? 9.695 -8.344 8.07 1 96.5 127 TRP A CA 1
ATOM 938 C C . TRP A 1 127 ? 9.711 -9.648 8.867 1 96.5 127 TRP A C 1
ATOM 940 O O . TRP A 1 127 ? 10.758 -10.062 9.367 1 96.5 127 TRP A O 1
ATOM 950 N N . TYR A 1 128 ? 8.594 -10.312 8.961 1 96.19 128 TYR A N 1
ATOM 951 C CA . TYR A 1 128 ? 8.5 -11.547 9.727 1 96.19 128 TYR A CA 1
ATOM 952 C C . TYR A 1 128 ? 9.383 -12.633 9.117 1 96.19 128 TYR A C 1
ATOM 954 O O . TYR A 1 128 ? 9.906 -13.492 9.836 1 96.19 128 TYR A O 1
ATOM 962 N N . ARG A 1 129 ? 9.555 -12.602 7.82 1 93.38 129 ARG A N 1
ATOM 963 C CA . ARG A 1 129 ? 10.32 -13.648 7.145 1 93.38 129 ARG A CA 1
ATOM 964 C C . ARG A 1 129 ? 11.82 -13.43 7.324 1 93.38 129 ARG A C 1
ATOM 966 O O . ARG A 1 129 ? 12.57 -14.383 7.527 1 93.38 129 ARG A O 1
ATOM 973 N N . PHE A 1 130 ? 12.266 -12.109 7.359 1 93.56 130 PHE A N 1
ATOM 974 C CA . PHE A 1 130 ? 13.703 -11.922 7.211 1 93.56 130 PHE A CA 1
ATOM 975 C C . PHE A 1 130 ? 14.281 -11.156 8.398 1 93.56 130 PHE A C 1
ATOM 977 O O . PHE A 1 130 ? 15.492 -11.172 8.625 1 93.56 130 PHE A O 1
ATOM 984 N N . MET A 1 131 ? 13.398 -10.43 9.086 1 93.94 131 MET A N 1
ATOM 985 C CA . MET A 1 131 ? 13.906 -9.648 10.203 1 93.94 131 MET A CA 1
ATOM 986 C C . MET A 1 131 ? 13.711 -10.391 11.523 1 93.94 131 MET A C 1
ATOM 988 O O . MET A 1 131 ? 14.469 -10.195 12.477 1 93.94 131 MET A O 1
ATOM 992 N N . GLU A 1 132 ? 12.68 -11.234 11.617 1 93.81 132 GLU A N 1
ATOM 993 C CA . GLU A 1 132 ? 12.461 -12.078 12.789 1 93.81 132 GLU A CA 1
ATOM 994 C C . GLU A 1 132 ? 13.453 -13.234 12.836 1 93.81 132 GLU A C 1
ATOM 996 O O . GLU A 1 132 ? 13.523 -14.039 11.906 1 93.81 132 GLU A O 1
ATOM 1001 N N . PRO A 1 133 ? 14.227 -13.305 13.906 1 92.19 133 PRO A N 1
ATOM 1002 C CA . PRO A 1 133 ? 15.398 -14.188 13.922 1 92.19 133 PRO A CA 1
ATOM 1003 C C . PRO A 1 133 ? 15.031 -15.648 13.664 1 92.19 133 PRO A C 1
ATOM 1005 O O . PRO A 1 133 ? 15.672 -16.312 12.844 1 92.19 133 PRO A O 1
ATOM 1008 N N . ALA A 1 134 ? 14.055 -16.172 14.336 1 93.44 134 ALA A N 1
ATOM 1009 C CA . ALA A 1 134 ? 13.695 -17.578 14.156 1 93.44 134 ALA A CA 1
ATOM 1010 C C . ALA A 1 134 ? 13.18 -17.844 12.75 1 93.44 134 ALA A C 1
ATOM 1012 O O . ALA A 1 134 ? 13.492 -18.875 12.148 1 93.44 134 ALA A O 1
ATOM 1013 N N . ASN A 1 135 ? 12.453 -16.953 12.203 1 94 135 ASN A N 1
ATOM 1014 C CA . ASN A 1 135 ? 11.898 -17.109 10.859 1 94 135 ASN A CA 1
ATOM 1015 C C . ASN A 1 135 ? 12.969 -16.922 9.789 1 94 135 ASN A C 1
ATOM 1017 O O . ASN A 1 135 ? 12.898 -17.547 8.727 1 94 135 ASN A O 1
ATOM 1021 N N . ARG A 1 136 ? 13.906 -16.109 10.109 1 91.06 136 ARG A N 1
ATOM 1022 C CA . ARG A 1 136 ? 15 -15.922 9.156 1 91.06 136 ARG A CA 1
ATOM 1023 C C . ARG A 1 136 ? 15.742 -17.219 8.891 1 91.06 136 ARG A C 1
ATOM 1025 O O . ARG A 1 136 ? 16.078 -17.531 7.746 1 91.06 136 ARG A O 1
ATOM 1032 N N . VAL A 1 137 ? 16 -17.969 9.898 1 87.88 137 VAL A N 1
ATOM 1033 C CA . VAL A 1 137 ? 16.672 -19.266 9.766 1 87.88 137 VAL A CA 1
ATOM 1034 C C . VAL A 1 137 ? 15.805 -20.219 8.945 1 87.88 137 VAL A C 1
ATOM 1036 O O . VAL A 1 137 ? 16.312 -20.922 8.07 1 87.88 137 VAL A O 1
ATOM 1039 N N . HIS A 1 138 ? 14.578 -20.156 9.227 1 88.12 138 HIS A N 1
ATOM 1040 C CA . HIS A 1 138 ? 13.617 -20.953 8.477 1 88.12 138 HIS A CA 1
ATOM 1041 C C . HIS A 1 138 ? 13.625 -20.594 6.996 1 88.12 138 HIS A C 1
ATOM 1043 O O . HIS A 1 138 ? 13.625 -21.484 6.137 1 88.12 138 HIS A O 1
ATOM 1049 N N . MET A 1 139 ? 13.664 -19.344 6.734 1 86.94 139 MET A N 1
ATOM 1050 C CA . MET A 1 139 ? 13.672 -18.875 5.352 1 86.94 139 MET A CA 1
ATOM 1051 C C . MET A 1 139 ? 14.953 -19.281 4.641 1 86.94 139 MET A C 1
ATOM 1053 O O . MET A 1 139 ? 14.93 -19.672 3.473 1 86.94 139 MET A O 1
ATOM 1057 N N . GLU A 1 140 ? 16 -19.188 5.32 1 83.38 140 GLU A N 1
ATOM 1058 C CA . GLU A 1 140 ? 17.281 -19.594 4.766 1 83.38 140 GLU A CA 1
ATOM 1059 C C . GLU A 1 140 ? 17.25 -21.062 4.336 1 83.38 140 GLU A C 1
ATOM 1061 O O . GLU A 1 140 ? 17.75 -21.406 3.26 1 83.38 140 GLU A O 1
ATOM 1066 N N . ASN A 1 141 ? 16.656 -21.812 5.113 1 78.25 141 ASN A N 1
ATOM 1067 C CA . ASN A 1 141 ? 16.594 -23.234 4.844 1 78.25 141 ASN A CA 1
ATOM 1068 C C . ASN A 1 141 ? 15.594 -23.562 3.74 1 78.25 141 ASN A C 1
ATOM 1070 O O . ASN A 1 141 ? 15.82 -24.469 2.938 1 78.25 141 ASN A O 1
ATOM 1074 N N . SER A 1 142 ? 14.516 -22.828 3.693 1 75.12 142 SER A N 1
ATOM 1075 C CA . SER A 1 142 ? 13.43 -23.109 2.758 1 75.12 142 SER A CA 1
ATOM 1076 C C . SER A 1 142 ? 13.766 -22.609 1.356 1 75.12 142 SER A C 1
ATOM 1078 O O . SER A 1 142 ? 13.531 -23.297 0.369 1 75.12 142 SER A O 1
ATOM 1080 N N . TYR A 1 143 ? 14.227 -21.438 1.257 1 69.94 143 TYR A N 1
ATOM 1081 C CA . TYR A 1 143 ? 14.469 -20.812 -0.04 1 69.94 143 TYR A CA 1
ATOM 1082 C C . TYR A 1 143 ? 15.758 -21.328 -0.662 1 69.94 143 TYR A C 1
ATOM 1084 O O . TYR A 1 143 ? 15.859 -21.469 -1.884 1 69.94 143 TYR A O 1
ATOM 1092 N N . PHE A 1 144 ? 16.703 -21.703 0.201 1 67 144 PHE A N 1
ATOM 1093 C CA . PHE A 1 144 ? 18.031 -21.922 -0.35 1 67 144 PHE A CA 1
ATOM 1094 C C . PHE A 1 144 ? 18.609 -23.25 0.138 1 67 144 PHE A C 1
ATOM 1096 O O . PHE A 1 144 ? 19.812 -23.469 0.053 1 67 144 PHE A O 1
ATOM 1103 N N . GLY A 1 145 ? 17.703 -24 0.688 1 61.94 145 GLY A N 1
ATOM 1104 C CA . GLY A 1 145 ? 18.141 -25.25 1.281 1 61.94 145 GLY A CA 1
ATOM 1105 C C . GLY A 1 145 ? 18.812 -26.172 0.291 1 61.94 145 GLY A C 1
ATOM 1106 O O . GLY A 1 145 ? 19.641 -27 0.674 1 61.94 145 GLY A O 1
ATOM 1107 N N . ARG A 1 146 ? 18.422 -26 -0.947 1 64.5 146 ARG A N 1
ATOM 1108 C CA . ARG A 1 146 ? 19 -26.906 -1.933 1 64.5 146 ARG A CA 1
ATOM 1109 C C . ARG A 1 146 ? 20.328 -26.359 -2.465 1 64.5 146 ARG A C 1
ATOM 1111 O O . ARG A 1 146 ? 21.047 -27.047 -3.197 1 64.5 146 ARG A O 1
ATOM 1118 N N . MET A 1 147 ? 20.641 -25.172 -2.041 1 68.94 147 MET A N 1
ATOM 1119 C CA . MET A 1 147 ? 21.891 -24.562 -2.479 1 68.94 147 MET A CA 1
ATOM 1120 C C . MET A 1 147 ? 23.031 -24.906 -1.522 1 68.94 147 MET A C 1
ATOM 1122 O O . MET A 1 147 ? 22.797 -25.109 -0.328 1 68.94 147 MET A O 1
ATOM 1126 N N . PRO A 1 148 ? 24.188 -25.094 -2.154 1 72.06 148 PRO A N 1
ATOM 1127 C CA . PRO A 1 148 ? 25.328 -25.266 -1.255 1 72.06 148 PRO A CA 1
ATOM 1128 C C . PRO A 1 148 ? 25.391 -24.188 -0.173 1 72.06 148 PRO A C 1
ATOM 1130 O O . PRO A 1 148 ? 25 -23.047 -0.41 1 72.06 148 PRO A O 1
ATOM 1133 N N . TRP A 1 149 ? 25.797 -24.688 0.929 1 74.94 149 TRP A N 1
ATOM 1134 C CA . TRP A 1 149 ? 25.797 -23.859 2.127 1 74.94 149 TRP A CA 1
ATOM 1135 C C . TRP A 1 149 ? 26.484 -22.516 1.867 1 74.94 149 TRP A C 1
ATOM 1137 O O . TRP A 1 149 ? 26.016 -21.469 2.318 1 74.94 149 TRP A O 1
ATOM 1147 N N . LEU A 1 150 ? 27.562 -22.531 1.123 1 73.25 150 LEU A N 1
ATOM 1148 C CA . LEU A 1 150 ? 28.312 -21.312 0.856 1 73.25 150 LEU A CA 1
ATOM 1149 C C . LEU A 1 150 ? 27.5 -20.344 0.009 1 73.25 150 LEU A C 1
ATOM 1151 O O . LEU A 1 150 ? 27.5 -19.125 0.255 1 73.25 150 LEU A O 1
ATOM 1155 N N . VAL A 1 151 ? 26.828 -20.891 -0.923 1 72.94 151 VAL A N 1
ATOM 1156 C CA . VAL A 1 151 ? 26.016 -20.062 -1.811 1 72.94 151 VAL A CA 1
ATOM 1157 C C . VAL A 1 151 ? 24.828 -19.5 -1.043 1 72.94 151 VAL A C 1
ATOM 1159 O O . VAL A 1 151 ? 24.469 -18.328 -1.198 1 72.94 151 VAL A O 1
ATOM 1162 N N . ARG A 1 152 ? 24.328 -20.344 -0.198 1 76.69 152 ARG A N 1
ATOM 1163 C CA . ARG A 1 152 ? 23.203 -19.938 0.637 1 76.69 152 ARG A CA 1
ATOM 1164 C C . ARG A 1 152 ? 23.578 -18.75 1.528 1 76.69 152 ARG A C 1
ATOM 1166 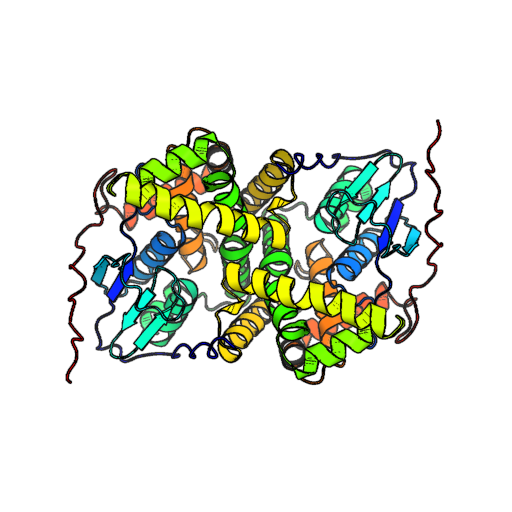O O . ARG A 1 152 ? 22.828 -17.781 1.629 1 76.69 152 ARG A O 1
ATOM 1173 N N . ARG A 1 153 ? 24.719 -18.859 2.061 1 78.25 153 ARG A N 1
ATOM 1174 C CA . ARG A 1 153 ? 25.188 -17.812 2.959 1 78.25 153 ARG A CA 1
ATOM 1175 C C . ARG A 1 153 ? 25.422 -16.516 2.203 1 78.25 153 ARG A C 1
ATOM 1177 O O . ARG A 1 153 ? 25.109 -15.43 2.707 1 78.25 153 ARG A O 1
ATOM 1184 N N . MET A 1 154 ? 25.891 -16.672 1.021 1 76.69 154 MET A N 1
ATOM 1185 C CA . MET A 1 154 ? 26.156 -15.492 0.21 1 76.69 154 MET A CA 1
ATOM 1186 C C . MET A 1 154 ? 24.875 -14.781 -0.185 1 76.69 154 MET A C 1
ATOM 1188 O O . MET A 1 154 ? 24.797 -13.555 -0.147 1 76.69 154 MET A O 1
ATOM 1192 N N . VAL A 1 155 ? 23.922 -15.531 -0.507 1 76.81 155 VAL A N 1
ATOM 1193 C CA . VAL A 1 155 ? 22.641 -14.969 -0.911 1 76.81 155 VAL A CA 1
ATOM 1194 C C . VAL A 1 155 ? 21.984 -14.273 0.281 1 76.81 155 VAL A C 1
ATOM 1196 O O . VAL A 1 155 ? 21.5 -13.148 0.16 1 76.81 155 VAL A O 1
ATOM 1199 N N . MET A 1 156 ? 22.109 -14.93 1.433 1 81.69 156 MET A N 1
ATOM 1200 C CA . MET A 1 156 ? 21.484 -14.383 2.635 1 81.69 156 MET A CA 1
ATOM 1201 C C . MET A 1 156 ? 22.203 -13.109 3.076 1 81.69 156 MET A C 1
ATOM 1203 O O . MET A 1 156 ? 21.562 -12.18 3.588 1 81.69 156 MET A O 1
ATOM 1207 N N . ARG A 1 157 ? 23.469 -13.039 2.783 1 82.81 157 ARG A N 1
ATOM 1208 C CA . ARG A 1 157 ? 24.266 -11.875 3.16 1 82.81 157 ARG A CA 1
ATOM 1209 C C . ARG A 1 157 ? 23.891 -10.664 2.311 1 82.81 157 ARG A C 1
ATOM 1211 O O . ARG A 1 157 ? 24.141 -9.523 2.705 1 82.81 157 ARG A O 1
ATOM 1218 N N . ARG A 1 158 ? 23.281 -10.953 1.286 1 83.31 158 ARG A N 1
ATOM 1219 C CA . ARG A 1 158 ? 22.844 -9.859 0.416 1 83.31 158 ARG A CA 1
ATOM 1220 C C . ARG A 1 158 ? 21.375 -9.531 0.644 1 83.31 158 ARG A C 1
ATOM 1222 O O . ARG A 1 158 ? 21.016 -8.359 0.757 1 83.31 158 ARG A O 1
ATOM 1229 N N . VAL A 1 159 ? 20.594 -10.523 0.807 1 84.56 159 VAL A N 1
ATOM 1230 C CA . VAL A 1 159 ? 19.141 -10.375 0.847 1 84.56 159 VAL A CA 1
ATOM 1231 C C . VAL A 1 159 ? 18.734 -9.734 2.17 1 84.56 159 VAL A C 1
ATOM 1233 O O . VAL A 1 159 ? 17.906 -8.812 2.191 1 84.56 159 VAL A O 1
ATOM 1236 N N . VAL A 1 160 ? 19.312 -10.156 3.25 1 90.25 160 VAL A N 1
ATOM 1237 C CA . VAL A 1 160 ? 18.859 -9.75 4.574 1 90.25 160 VAL A CA 1
ATOM 1238 C C . VAL A 1 160 ? 19.141 -8.258 4.777 1 90.25 160 VAL A C 1
ATOM 1240 O O . VAL A 1 160 ? 18.234 -7.48 5.074 1 90.25 160 VAL A O 1
ATOM 1243 N N . PRO A 1 161 ? 20.391 -7.781 4.477 1 91.19 161 PRO A N 1
ATOM 1244 C CA . PRO A 1 161 ? 20.641 -6.352 4.668 1 91.19 161 PRO A CA 1
ATOM 1245 C C . PRO A 1 161 ? 19.828 -5.48 3.707 1 91.19 161 PRO A C 1
ATOM 1247 O O . PRO A 1 161 ? 19.406 -4.379 4.07 1 91.19 161 PRO A O 1
ATOM 1250 N N . ARG A 1 162 ? 19.672 -5.945 2.561 1 90 162 ARG A N 1
ATOM 1251 C CA . ARG A 1 162 ? 18.891 -5.184 1.594 1 90 162 ARG A CA 1
ATOM 1252 C C . ARG A 1 162 ? 17.422 -5.074 2.037 1 90 162 ARG A C 1
ATOM 1254 O O . ARG A 1 162 ? 16.812 -4.016 1.913 1 90 162 ARG A O 1
ATOM 1261 N N . THR A 1 163 ? 16.922 -6.172 2.512 1 92.62 163 THR A N 1
ATOM 1262 C CA . THR A 1 163 ? 15.555 -6.176 3.016 1 92.62 163 THR A CA 1
ATOM 1263 C C . THR A 1 163 ? 15.43 -5.27 4.238 1 92.62 163 THR A C 1
ATOM 1265 O O . THR A 1 163 ? 14.461 -4.52 4.359 1 92.62 163 THR A O 1
ATOM 1268 N N . GLU A 1 164 ? 16.391 -5.359 5.07 1 93.56 164 GLU A N 1
ATOM 1269 C CA . GLU A 1 164 ? 16.391 -4.504 6.254 1 93.56 164 GLU A CA 1
ATOM 1270 C C . GLU A 1 164 ? 16.391 -3.029 5.867 1 93.56 164 GLU A C 1
ATOM 1272 O O . GLU A 1 164 ? 15.625 -2.24 6.43 1 93.56 164 GLU A O 1
ATOM 1277 N N . GLN A 1 165 ? 17.172 -2.713 4.93 1 92.62 165 GLN A N 1
ATOM 1278 C CA . GLN A 1 165 ? 17.25 -1.332 4.465 1 92.62 165 GLN A CA 1
ATOM 1279 C C . GLN A 1 165 ? 15.938 -0.896 3.816 1 92.62 165 GLN A C 1
ATOM 1281 O O . GLN A 1 165 ? 15.453 0.207 4.074 1 92.62 165 GLN A O 1
ATOM 1286 N N . ARG A 1 166 ? 15.43 -1.778 3.023 1 92.25 166 ARG A N 1
ATOM 1287 C CA . ARG A 1 166 ? 14.141 -1.506 2.391 1 92.25 166 ARG A CA 1
ATOM 1288 C C . ARG A 1 166 ? 13.078 -1.186 3.432 1 92.25 166 ARG A C 1
ATOM 1290 O O . ARG A 1 166 ? 12.43 -0.14 3.361 1 92.25 166 ARG A O 1
ATOM 1297 N N . LEU A 1 167 ? 12.969 -2.018 4.406 1 94.19 167 LEU A N 1
ATOM 1298 C CA . LEU A 1 167 ? 11.914 -1.9 5.406 1 94.19 167 LEU A CA 1
ATOM 1299 C C . LEU A 1 167 ? 12.133 -0.671 6.281 1 94.19 167 LEU A C 1
ATOM 1301 O O . LEU A 1 167 ? 11.172 0.002 6.664 1 94.19 167 LEU A O 1
ATOM 1305 N N . TYR A 1 168 ? 13.352 -0.364 6.543 1 90.12 168 TYR A N 1
ATOM 1306 C CA . TYR A 1 168 ? 13.656 0.815 7.344 1 90.12 168 TYR A CA 1
ATOM 1307 C C . TYR A 1 168 ? 13.273 2.092 6.605 1 90.12 168 TYR A C 1
ATOM 1309 O O . TYR A 1 168 ? 12.609 2.965 7.168 1 90.12 168 TYR A O 1
ATOM 1317 N N . LEU A 1 169 ? 13.656 2.133 5.387 1 87.94 169 LEU A N 1
ATOM 1318 C CA . LEU A 1 169 ? 13.414 3.34 4.605 1 87.94 169 LEU A CA 1
ATOM 1319 C C . LEU A 1 169 ? 11.922 3.51 4.32 1 87.94 169 LEU A C 1
ATOM 1321 O O . LEU A 1 169 ? 11.445 4.633 4.164 1 87.94 169 LEU A O 1
ATOM 1325 N N . GLN A 1 170 ? 11.227 2.445 4.379 1 88.81 170 GLN A N 1
ATOM 1326 C CA . GLN A 1 170 ? 9.789 2.486 4.145 1 88.81 170 GLN A CA 1
ATOM 1327 C C . GLN A 1 170 ? 9.031 2.854 5.418 1 88.81 170 GLN A C 1
ATOM 1329 O O . GLN A 1 170 ? 7.844 3.18 5.367 1 88.81 170 GLN A O 1
ATOM 1334 N N . GLY A 1 171 ? 9.656 2.791 6.555 1 86.69 171 GLY A N 1
ATOM 1335 C CA . GLY A 1 171 ? 9.023 3.105 7.824 1 86.69 171 GLY A CA 1
ATOM 1336 C C . GLY A 1 171 ? 8.539 1.875 8.57 1 86.69 171 GLY A C 1
ATOM 1337 O O . GLY A 1 171 ? 8.453 1.884 9.805 1 86.69 171 GLY A O 1
ATOM 1338 N N . VAL A 1 172 ? 8.305 0.769 7.855 1 88.62 172 VAL A N 1
ATOM 1339 C CA . VAL A 1 172 ? 7.801 -0.473 8.43 1 88.62 172 VAL A CA 1
ATOM 1340 C C . VAL A 1 172 ? 8.828 -1.049 9.398 1 88.62 172 VAL A C 1
ATOM 1342 O O . VAL A 1 172 ? 8.469 -1.586 10.453 1 88.62 172 VAL A O 1
ATOM 1345 N N . GLY A 1 173 ? 10.109 -0.889 9.07 1 89.12 173 GLY A N 1
ATOM 1346 C CA . GLY A 1 173 ? 11.18 -1.416 9.898 1 89.12 173 GLY A CA 1
ATOM 1347 C C . GLY A 1 173 ? 11.398 -0.617 11.164 1 89.12 173 GLY A C 1
ATOM 1348 O O . GLY A 1 173 ? 12.219 -0.996 12.008 1 89.12 173 GLY A O 1
ATOM 1349 N N . ARG A 1 174 ? 10.648 0.442 11.273 1 87.94 174 ARG A N 1
ATOM 1350 C CA . ARG A 1 174 ? 10.797 1.307 12.438 1 87.94 174 ARG A CA 1
ATOM 1351 C C . ARG A 1 174 ? 9.672 1.079 13.445 1 87.94 174 ARG A C 1
ATOM 1353 O O . ARG A 1 174 ? 9.633 1.725 14.492 1 87.94 174 ARG A O 1
ATOM 1360 N N . LEU A 1 175 ? 8.828 0.171 13.156 1 89.44 175 LEU A N 1
ATOM 1361 C CA . LEU A 1 175 ? 7.727 -0.202 14.039 1 89.44 175 LEU A CA 1
ATOM 1362 C C . LEU A 1 175 ? 8.141 -1.343 14.961 1 89.44 175 LEU A C 1
ATOM 1364 O O . LEU A 1 175 ? 8.938 -2.203 14.578 1 89.44 175 LEU A O 1
ATOM 1368 N N . SER A 1 176 ? 7.594 -1.287 16.172 1 90.44 176 SER A N 1
ATOM 1369 C CA . SER A 1 176 ? 7.746 -2.447 17.031 1 90.44 176 SER A CA 1
ATOM 1370 C C . SER A 1 176 ? 6.984 -3.65 16.5 1 90.44 176 SER A C 1
ATOM 1372 O O . SER A 1 176 ? 6.062 -3.498 15.688 1 90.44 176 SER A O 1
ATOM 1374 N N . GLU A 1 177 ? 7.422 -4.824 16.906 1 91.94 177 GLU A N 1
ATOM 1375 C CA . GLU A 1 177 ? 6.742 -6.027 16.422 1 91.94 177 GLU A CA 1
ATOM 1376 C C . GLU A 1 177 ? 5.262 -6.004 16.797 1 91.94 177 GLU A C 1
ATOM 1378 O O . GLU A 1 177 ? 4.406 -6.32 15.961 1 91.94 177 GLU A O 1
ATOM 1383 N N . PRO A 1 178 ? 4.863 -5.559 18.016 1 92.25 178 PRO A N 1
ATOM 1384 C CA . PRO A 1 178 ? 3.436 -5.48 18.312 1 92.25 178 PRO A CA 1
ATOM 1385 C C . PRO A 1 178 ? 2.688 -4.508 17.406 1 92.25 178 PRO A C 1
ATOM 1387 O O . PRO A 1 178 ? 1.549 -4.777 17.016 1 92.25 178 PRO A O 1
ATOM 1390 N N . ASP A 1 179 ? 3.348 -3.441 17.016 1 91.31 179 ASP A N 1
ATOM 1391 C CA . ASP A 1 179 ? 2.717 -2.484 16.125 1 91.31 179 ASP A CA 1
ATOM 1392 C C . ASP A 1 179 ? 2.59 -3.059 14.711 1 91.31 179 ASP A C 1
ATOM 1394 O O . ASP A 1 179 ? 1.596 -2.814 14.023 1 91.31 179 ASP A O 1
ATOM 1398 N N . LEU A 1 180 ? 3.594 -3.787 14.328 1 94.44 180 LEU A N 1
ATOM 1399 C CA . LEU A 1 180 ? 3.535 -4.477 13.047 1 94.44 180 LEU A CA 1
ATOM 1400 C C . LEU A 1 180 ? 2.375 -5.469 13.008 1 94.44 180 LEU A C 1
ATOM 1402 O O . LEU A 1 180 ? 1.618 -5.512 12.039 1 94.44 180 LEU A O 1
ATOM 1406 N N . LEU A 1 181 ? 2.322 -6.18 14.07 1 95.62 181 LEU A N 1
ATOM 1407 C CA . LEU A 1 181 ? 1.282 -7.195 14.156 1 95.62 181 LEU A CA 1
ATOM 1408 C C . LEU A 1 181 ? -0.104 -6.562 14.148 1 95.62 181 LEU A C 1
ATOM 1410 O O . LEU A 1 181 ? -1.025 -7.082 13.516 1 95.62 181 LEU A O 1
ATOM 1414 N N . LYS A 1 182 ? -0.234 -5.469 14.805 1 94.31 182 LYS A N 1
ATOM 1415 C CA . LYS A 1 182 ? -1.5 -4.742 14.805 1 94.31 182 LYS A CA 1
ATOM 1416 C C . LYS A 1 182 ? -1.902 -4.336 13.391 1 94.31 182 LYS A C 1
ATOM 1418 O O . LYS A 1 182 ? -3.062 -4.488 13 1 94.31 182 LYS A O 1
ATOM 1423 N N . GLN A 1 183 ? -0.97 -3.852 12.641 1 95 183 GLN A N 1
ATOM 1424 C CA . GLN A 1 183 ? -1.242 -3.447 11.266 1 95 183 GLN A CA 1
ATOM 1425 C C . GLN A 1 183 ? -1.586 -4.652 10.398 1 95 183 GLN A C 1
ATOM 1427 O O . GLN A 1 183 ? -2.512 -4.594 9.586 1 95 183 GLN A O 1
ATOM 1432 N N . LEU A 1 184 ? -0.861 -5.707 10.602 1 97.75 184 LEU A N 1
ATOM 1433 C CA . LEU A 1 184 ? -1.104 -6.934 9.852 1 97.75 184 LEU A CA 1
ATOM 1434 C C . LEU A 1 184 ? -2.512 -7.461 10.109 1 97.75 184 LEU A C 1
ATOM 1436 O O . LEU A 1 184 ? -3.236 -7.797 9.172 1 97.75 184 LEU A O 1
ATOM 1440 N N . LYS A 1 185 ? -2.861 -7.492 11.336 1 97.69 185 LYS A N 1
ATOM 1441 C CA . LYS A 1 185 ? -4.184 -7.973 11.727 1 97.69 185 LYS A CA 1
ATOM 1442 C C . LYS A 1 185 ? -5.281 -7.082 11.148 1 97.69 185 LYS A C 1
ATOM 1444 O O . LYS A 1 185 ? -6.324 -7.578 10.719 1 97.69 185 LYS A O 1
ATOM 1449 N N . ALA A 1 186 ? -5.039 -5.816 11.125 1 97 186 ALA A N 1
ATOM 1450 C CA . ALA A 1 186 ? -6.016 -4.891 10.562 1 97 186 ALA A CA 1
ATOM 1451 C C . ALA A 1 186 ? -6.195 -5.125 9.062 1 97 186 ALA A C 1
ATOM 1453 O O . ALA A 1 186 ? -7.312 -5.043 8.547 1 97 186 ALA A O 1
ATOM 1454 N N . ASP A 1 187 ? -5.086 -5.367 8.352 1 98.44 187 ASP A N 1
ATOM 1455 C CA . ASP A 1 187 ? -5.168 -5.652 6.922 1 98.44 187 ASP A CA 1
ATOM 1456 C C . ASP A 1 187 ? -6.004 -6.902 6.66 1 98.44 187 ASP A C 1
ATOM 1458 O O . ASP A 1 187 ? -6.902 -6.887 5.812 1 98.44 187 ASP A O 1
ATOM 1462 N N . PHE A 1 188 ? -5.758 -8 7.418 1 98.62 188 PHE A N 1
ATOM 1463 C CA . PHE A 1 188 ? -6.496 -9.242 7.203 1 98.62 188 PHE A CA 1
ATOM 1464 C C . PHE A 1 188 ? -7.945 -9.094 7.648 1 98.62 188 PHE A C 1
ATOM 1466 O O . PHE A 1 188 ? -8.844 -9.688 7.055 1 98.62 188 PHE A O 1
ATOM 1473 N N . ALA A 1 189 ? -8.188 -8.32 8.688 1 98.44 189 ALA A N 1
ATOM 1474 C CA . ALA A 1 189 ? -9.562 -8.055 9.109 1 98.44 189 ALA A CA 1
ATOM 1475 C C . ALA A 1 189 ? -10.336 -7.328 8.016 1 98.44 189 ALA A C 1
ATOM 1477 O O . ALA A 1 189 ? -11.508 -7.633 7.766 1 98.44 189 ALA A O 1
ATOM 1478 N N . ALA A 1 190 ? -9.719 -6.395 7.406 1 98.38 190 ALA A N 1
ATOM 1479 C CA . ALA A 1 190 ? -10.352 -5.668 6.305 1 98.38 190 ALA A CA 1
ATOM 1480 C C . ALA A 1 190 ? -10.711 -6.613 5.164 1 98.38 190 ALA A C 1
ATOM 1482 O O . ALA A 1 190 ? -11.836 -6.574 4.648 1 98.38 190 ALA A O 1
ATOM 1483 N N . LEU A 1 191 ? -9.789 -7.461 4.809 1 98.69 191 LEU A N 1
ATOM 1484 C CA . LEU A 1 191 ? -10.023 -8.406 3.723 1 98.69 191 LEU A CA 1
ATOM 1485 C C . LEU A 1 191 ? -11.125 -9.398 4.082 1 98.69 191 LEU A C 1
ATOM 1487 O O . LEU A 1 191 ? -11.945 -9.758 3.238 1 98.69 191 LEU A O 1
ATOM 1491 N N . SER A 1 192 ? -11.078 -9.828 5.336 1 98.69 192 SER A N 1
ATOM 1492 C CA . SER A 1 192 ? -12.133 -10.711 5.824 1 98.69 192 SER A CA 1
ATOM 1493 C C . SER A 1 192 ? -13.5 -10.055 5.711 1 98.69 192 SER A C 1
ATOM 1495 O O . SER A 1 192 ? -14.461 -10.68 5.27 1 98.69 192 SER A O 1
ATOM 1497 N N . SER A 1 193 ? -13.602 -8.836 6.086 1 98 193 SER A N 1
ATOM 1498 C CA . SER A 1 193 ? -14.867 -8.094 6.043 1 98 193 SER A CA 1
ATOM 1499 C C . SER A 1 193 ? -15.336 -7.883 4.609 1 98 193 SER A C 1
ATOM 1501 O O . SER A 1 193 ? -16.531 -7.945 4.328 1 98 193 SER A O 1
ATOM 1503 N N . LEU A 1 194 ? -14.438 -7.637 3.705 1 97.12 194 LEU A N 1
ATOM 1504 C CA . LEU A 1 194 ? -14.781 -7.461 2.297 1 97.12 194 LEU A CA 1
ATOM 1505 C C . LEU A 1 194 ? -15.258 -8.773 1.683 1 97.12 194 LEU A C 1
ATOM 1507 O O . LEU A 1 194 ? -16.156 -8.781 0.845 1 97.12 194 LEU A O 1
ATOM 1511 N N . LEU A 1 195 ? -14.602 -9.844 2.113 1 98.06 195 LEU A N 1
ATOM 1512 C CA . LEU A 1 195 ? -15 -11.164 1.628 1 98.06 195 LEU A CA 1
ATOM 1513 C C . LEU A 1 195 ? -16.391 -11.531 2.129 1 98.06 195 LEU A C 1
ATOM 1515 O O . LEU A 1 195 ? -17.203 -12.062 1.373 1 98.06 195 LEU A O 1
ATOM 1519 N N . GLY A 1 196 ? -16.625 -11.25 3.402 1 96.62 196 GLY A N 1
ATOM 1520 C CA . GLY A 1 196 ? -17.906 -11.594 3.998 1 96.62 196 GLY A CA 1
ATOM 1521 C C . GLY A 1 196 ? -18.219 -13.078 3.918 1 96.62 196 GLY A C 1
ATOM 1522 O O . GLY A 1 196 ? -17.359 -13.914 4.18 1 96.62 196 GLY A O 1
ATOM 1523 N N . ALA A 1 197 ? -19.469 -13.312 3.525 1 94.38 197 ALA A N 1
ATOM 1524 C CA . ALA A 1 197 ? -19.922 -14.703 3.467 1 94.38 197 ALA A CA 1
ATOM 1525 C C . ALA A 1 197 ? -19.812 -15.25 2.047 1 94.38 197 ALA A C 1
ATOM 1527 O O . ALA A 1 197 ? -20.109 -16.422 1.807 1 94.38 197 ALA A O 1
ATOM 1528 N N . GLY A 1 198 ? -19.406 -14.461 1.134 1 93.25 198 GLY A N 1
ATOM 1529 C CA . GLY A 1 198 ? -19.359 -14.867 -0.26 1 93.25 198 GLY A CA 1
ATOM 1530 C C . GLY A 1 198 ? -18.109 -15.648 -0.617 1 93.25 198 GLY A C 1
ATOM 1531 O O . GLY A 1 198 ? -17.141 -15.664 0.152 1 93.25 198 GLY A O 1
ATOM 1532 N N . PRO A 1 199 ? -18.141 -16.219 -1.763 1 96 199 PRO A N 1
ATOM 1533 C CA . PRO A 1 199 ? -17 -17.047 -2.182 1 96 199 PRO A CA 1
ATOM 1534 C C . PRO A 1 199 ? -15.797 -16.219 -2.617 1 96 199 PRO A C 1
ATOM 1536 O O . PRO A 1 199 ? -14.664 -16.719 -2.611 1 96 199 PRO A O 1
ATOM 1539 N N . TYR A 1 200 ? -16.062 -14.969 -3.025 1 97.06 200 TYR A N 1
ATOM 1540 C CA . TYR A 1 200 ? -14.992 -14.086 -3.486 1 97.06 200 TYR A CA 1
ATOM 1541 C C . TYR A 1 200 ? -15.164 -12.68 -2.93 1 97.06 200 TYR A C 1
ATOM 1543 O O . TYR A 1 200 ? -16.203 -12.352 -2.361 1 97.06 200 TYR A O 1
ATOM 1551 N N . LEU A 1 201 ? -14.164 -11.844 -3.096 1 96.19 201 LEU A N 1
ATOM 1552 C CA . LEU A 1 201 ? -14.156 -10.5 -2.52 1 96.19 201 LEU A CA 1
ATOM 1553 C C . LEU A 1 201 ? -15.32 -9.672 -3.057 1 96.19 201 LEU A C 1
ATOM 1555 O O . LEU A 1 201 ? -15.859 -8.82 -2.346 1 96.19 201 LEU A O 1
ATOM 1559 N N . LEU A 1 202 ? -15.703 -9.891 -4.309 1 92.5 202 LEU A N 1
ATOM 1560 C CA . LEU A 1 202 ? -16.781 -9.117 -4.902 1 92.5 202 LEU A CA 1
ATOM 1561 C C . LEU A 1 202 ? -18.094 -9.914 -4.898 1 92.5 202 LEU A C 1
ATOM 1563 O O . LEU A 1 202 ? -19.047 -9.555 -5.59 1 92.5 202 LEU A O 1
ATOM 1567 N N . GLY A 1 203 ? -18.156 -10.969 -4.168 1 90.5 203 GLY A N 1
ATOM 1568 C CA . GLY A 1 203 ? -19.375 -11.766 -4.059 1 90.5 203 GLY A CA 1
ATOM 1569 C C . GLY A 1 203 ? -19.297 -13.07 -4.828 1 90.5 203 GLY A C 1
ATOM 1570 O O . GLY A 1 203 ? -18.531 -13.961 -4.473 1 90.5 203 GLY A O 1
ATOM 1571 N N . ALA A 1 204 ? -20.031 -13.055 -5.91 1 89.94 204 ALA A N 1
ATOM 1572 C CA . ALA A 1 204 ? -20.234 -14.336 -6.586 1 89.94 204 ALA A CA 1
ATOM 1573 C C . ALA A 1 204 ? -19.125 -14.594 -7.605 1 89.94 204 ALA A C 1
ATOM 1575 O O . ALA A 1 204 ? -18.812 -15.742 -7.91 1 89.94 204 ALA A O 1
ATOM 1576 N N . SER A 1 205 ? -18.547 -13.531 -8.078 1 88.69 205 SER A N 1
ATOM 1577 C CA . SER A 1 205 ? -17.547 -13.664 -9.141 1 88.69 205 SER A CA 1
ATOM 1578 C C . SER A 1 205 ? -16.156 -13.312 -8.641 1 88.69 205 SER A C 1
ATOM 1580 O O . SER A 1 205 ? -15.984 -12.391 -7.848 1 88.69 205 SER A O 1
ATOM 1582 N N . PRO A 1 206 ? -15.172 -14.164 -9.219 1 93.88 206 PRO A N 1
ATOM 1583 C CA . PRO A 1 206 ? -13.797 -13.82 -8.852 1 93.88 206 PRO A CA 1
ATOM 1584 C C . PRO A 1 206 ? -13.297 -12.562 -9.562 1 93.88 206 PRO A C 1
ATOM 1586 O O . PRO A 1 206 ? -13.898 -12.125 -10.547 1 93.88 206 PRO A O 1
ATOM 1589 N N . CYS A 1 207 ? -12.273 -11.945 -9.102 1 94.75 207 CYS A N 1
ATOM 1590 C CA . CYS A 1 207 ? -11.555 -10.836 -9.719 1 94.75 207 CYS A CA 1
ATOM 1591 C C . CYS A 1 207 ? -10.062 -10.938 -9.453 1 94.75 207 CYS A C 1
ATOM 1593 O O . CYS A 1 207 ? -9.609 -11.828 -8.727 1 94.75 207 CYS A O 1
ATOM 1595 N N . PHE A 1 208 ? -9.281 -10.039 -10.047 1 96 208 PHE A N 1
ATOM 1596 C CA . PHE A 1 208 ? -7.828 -10.086 -9.938 1 96 208 PHE A CA 1
ATOM 1597 C C . PHE A 1 208 ? -7.387 -9.93 -8.492 1 96 208 PHE A C 1
ATOM 1599 O O . PHE A 1 208 ? -6.336 -10.438 -8.102 1 96 208 PHE A O 1
ATOM 1606 N N . ALA A 1 209 ? -8.164 -9.281 -7.66 1 97.44 209 ALA A N 1
ATOM 1607 C CA . ALA A 1 209 ? -7.801 -9.117 -6.254 1 97.44 209 ALA A CA 1
ATOM 1608 C C . ALA A 1 209 ? -7.898 -10.445 -5.512 1 97.44 209 ALA A C 1
ATOM 1610 O O . ALA A 1 209 ? -7.219 -10.648 -4.5 1 97.44 209 ALA A O 1
ATOM 1611 N N . ASP A 1 210 ? -8.773 -11.328 -5.934 1 98.25 210 ASP A N 1
ATOM 1612 C CA . ASP A 1 210 ? -8.859 -12.656 -5.336 1 98.25 210 ASP A CA 1
ATOM 1613 C C . ASP A 1 210 ? -7.578 -13.453 -5.574 1 98.25 210 ASP A C 1
ATOM 1615 O O . ASP A 1 210 ? -7.176 -14.258 -4.73 1 98.25 210 ASP A O 1
ATOM 1619 N N . ALA A 1 211 ? -6.969 -13.281 -6.758 1 97.69 211 ALA A N 1
ATOM 1620 C CA . ALA A 1 211 ? -5.688 -13.922 -7.031 1 97.69 211 ALA A CA 1
ATOM 1621 C C . ALA A 1 211 ? -4.609 -13.43 -6.066 1 97.69 211 ALA A C 1
ATOM 1623 O O . ALA A 1 211 ? -3.822 -14.227 -5.551 1 97.69 211 ALA A O 1
ATOM 1624 N N . THR A 1 212 ? -4.605 -12.125 -5.848 1 98.12 212 THR A N 1
ATOM 1625 C CA . THR A 1 212 ? -3.67 -11.555 -4.887 1 98.12 212 THR A CA 1
ATOM 1626 C C . THR A 1 212 ? -3.924 -12.102 -3.486 1 98.12 212 THR A C 1
ATOM 1628 O O . THR A 1 212 ? -2.99 -12.516 -2.795 1 98.12 212 THR A O 1
ATOM 1631 N N . LEU A 1 213 ? -5.172 -12.078 -3.133 1 98.75 213 LEU A N 1
ATOM 1632 C CA . LEU A 1 213 ? -5.559 -12.578 -1.817 1 98.75 213 LEU A CA 1
ATOM 1633 C C . LEU A 1 213 ? -5.098 -14.016 -1.627 1 98.75 213 LEU A C 1
ATOM 1635 O O . LEU A 1 213 ? -4.512 -14.352 -0.597 1 98.75 213 LEU A O 1
ATOM 1639 N N . PHE A 1 214 ? -5.355 -14.844 -2.596 1 98.44 214 PHE A N 1
ATOM 1640 C CA . PHE A 1 214 ? -4.941 -16.234 -2.51 1 98.44 214 PHE A CA 1
ATOM 1641 C C . PHE A 1 214 ? -3.43 -16.344 -2.346 1 98.44 214 PHE A C 1
ATOM 1643 O O . PHE A 1 214 ? -2.943 -17.125 -1.533 1 98.44 214 PHE A O 1
ATOM 1650 N N . GLY A 1 215 ? -2.686 -15.594 -3.121 1 97.44 215 GLY A N 1
ATOM 1651 C CA . GLY A 1 215 ? -1.235 -15.617 -3.01 1 97.44 215 GLY A CA 1
ATOM 1652 C C . GLY A 1 215 ? -0.741 -15.359 -1.598 1 97.44 215 GLY A C 1
ATOM 1653 O O . GLY A 1 215 ? 0.147 -16.062 -1.108 1 97.44 215 GLY A O 1
ATOM 1654 N N . PHE A 1 216 ? -1.303 -14.438 -0.929 1 97.81 216 PHE A N 1
ATOM 1655 C CA . PHE A 1 216 ? -0.898 -14.062 0.422 1 97.81 216 PHE A CA 1
ATOM 1656 C C . PHE A 1 216 ? -1.366 -15.102 1.433 1 97.81 216 PHE A C 1
ATOM 1658 O O . PHE A 1 216 ? -0.61 -15.5 2.324 1 97.81 216 PHE A O 1
ATOM 1665 N N . LEU A 1 217 ? -2.582 -15.578 1.27 1 98.5 217 LEU A N 1
ATOM 1666 C CA . LEU A 1 217 ? -3.162 -16.5 2.238 1 98.5 217 LEU A CA 1
ATOM 1667 C C . LEU A 1 217 ? -2.486 -17.859 2.162 1 98.5 217 LEU A C 1
ATOM 1669 O O . LEU A 1 217 ? -2.184 -18.469 3.191 1 98.5 217 LEU A O 1
ATOM 1673 N N . ASP A 1 218 ? -2.275 -18.328 0.928 1 96.69 218 ASP A N 1
ATOM 1674 C CA . ASP A 1 218 ? -1.689 -19.656 0.773 1 96.69 218 ASP A CA 1
ATOM 1675 C C . ASP A 1 218 ? -0.31 -19.734 1.424 1 96.69 218 ASP A C 1
ATOM 1677 O O . ASP A 1 218 ? -0.008 -20.672 2.146 1 96.69 218 ASP A O 1
ATOM 1681 N N . THR A 1 219 ? 0.468 -18.75 1.202 1 93.69 219 THR A N 1
ATOM 1682 C CA . THR A 1 219 ? 1.809 -18.719 1.776 1 93.69 219 THR A CA 1
ATOM 1683 C C . THR A 1 219 ? 1.744 -18.578 3.295 1 93.69 219 THR A C 1
ATOM 1685 O O . THR A 1 219 ? 2.535 -19.188 4.012 1 93.69 219 THR A O 1
ATOM 1688 N N . ALA A 1 220 ? 0.832 -17.797 3.787 1 95.94 220 ALA A N 1
ATOM 1689 C CA . ALA A 1 220 ? 0.707 -17.594 5.227 1 95.94 220 ALA A CA 1
ATOM 1690 C C . ALA A 1 220 ? 0.231 -18.875 5.926 1 95.94 220 ALA A C 1
ATOM 1692 O O . ALA A 1 220 ? 0.808 -19.281 6.93 1 95.94 220 ALA A O 1
ATOM 1693 N N . ILE A 1 221 ? -0.748 -19.516 5.359 1 96.31 221 ILE A N 1
ATOM 1694 C CA . ILE A 1 221 ? -1.399 -20.656 5.977 1 96.31 221 ILE A CA 1
ATOM 1695 C C . ILE A 1 221 ? -0.458 -21.859 5.953 1 96.31 221 ILE A C 1
ATOM 1697 O O . ILE A 1 221 ? -0.383 -22.625 6.926 1 96.31 221 ILE A O 1
ATOM 1701 N N . HIS A 1 222 ? 0.294 -21.953 4.934 1 93.81 222 HIS A N 1
ATOM 1702 C CA . HIS A 1 222 ? 1 -23.219 4.723 1 93.81 222 HIS A CA 1
ATOM 1703 C C . HIS A 1 222 ? 2.482 -23.078 5.059 1 93.81 222 HIS A C 1
ATOM 1705 O O . HIS A 1 222 ? 3.238 -24.047 4.949 1 93.81 222 HIS A O 1
ATOM 1711 N N . ASP A 1 223 ? 2.863 -21.875 5.457 1 90.75 223 ASP A N 1
ATOM 1712 C CA . ASP A 1 223 ? 4.223 -21.672 5.949 1 90.75 223 ASP A CA 1
ATOM 1713 C C . ASP A 1 223 ? 4.414 -22.344 7.312 1 90.75 223 ASP A C 1
ATOM 1715 O O . ASP A 1 223 ? 3.508 -22.328 8.148 1 90.75 223 ASP A O 1
ATOM 1719 N N . ALA A 1 224 ? 5.555 -22.969 7.559 1 89.44 224 ALA A N 1
ATOM 1720 C CA . ALA A 1 224 ? 5.875 -23.609 8.828 1 89.44 224 ALA A CA 1
ATOM 1721 C C . ALA A 1 224 ? 6.895 -22.797 9.617 1 89.44 224 ALA A C 1
ATOM 1723 O O . ALA A 1 224 ? 7.789 -23.344 10.258 1 89.44 224 ALA A O 1
ATOM 1724 N N . ALA A 1 225 ? 6.754 -21.531 9.492 1 91.69 225 ALA A N 1
ATOM 1725 C CA . ALA A 1 225 ? 7.664 -20.641 10.211 1 91.69 225 ALA A CA 1
ATOM 1726 C C . ALA A 1 225 ? 7.512 -20.797 11.719 1 91.69 225 ALA A C 1
ATOM 1728 O O . ALA A 1 225 ? 6.398 -20.938 12.227 1 91.69 225 ALA A O 1
ATOM 1729 N N . PRO A 1 226 ? 8.609 -20.781 12.492 1 92.25 226 PRO A N 1
ATOM 1730 C CA . PRO A 1 226 ? 8.562 -20.953 13.945 1 92.25 226 PRO A CA 1
ATOM 1731 C C . PRO A 1 226 ? 7.738 -19.891 14.648 1 92.25 226 PRO A C 1
ATOM 1733 O O . PRO A 1 226 ? 6.977 -20.188 15.57 1 92.25 226 PRO A O 1
ATOM 1736 N N . ASN A 1 227 ? 7.996 -18.656 14.352 1 93.12 227 ASN A N 1
ATOM 1737 C CA . ASN A 1 227 ? 7.082 -17.609 14.812 1 93.12 227 ASN A CA 1
ATOM 1738 C C . ASN A 1 227 ? 5.809 -17.578 13.961 1 93.12 227 ASN A C 1
ATOM 1740 O O . ASN A 1 227 ? 5.836 -17.141 12.812 1 93.12 227 ASN A O 1
ATOM 1744 N N . PRO A 1 228 ? 4.738 -17.953 14.508 1 94.94 228 PRO A N 1
ATOM 1745 C CA . PRO A 1 228 ? 3.531 -18.203 13.719 1 94.94 228 PRO A CA 1
ATOM 1746 C C . PRO A 1 228 ? 2.611 -16.984 13.664 1 94.94 228 PRO A C 1
ATOM 1748 O O . PRO A 1 228 ? 1.439 -17.109 13.297 1 94.94 228 PRO A O 1
ATOM 1751 N N . CYS A 1 229 ? 3.018 -15.805 13.984 1 95.62 229 CYS A N 1
ATOM 1752 C CA . CYS A 1 229 ? 2.168 -14.633 14.141 1 95.62 229 CYS A CA 1
ATOM 1753 C C . CYS A 1 229 ? 1.4 -14.336 12.859 1 95.62 229 CYS A C 1
ATOM 1755 O O . CYS A 1 229 ? 0.209 -14.023 12.898 1 95.62 229 CYS A O 1
ATOM 1757 N N . VAL A 1 230 ? 2.049 -14.484 11.734 1 97.19 230 VAL A N 1
ATOM 1758 C CA . VAL A 1 230 ? 1.395 -14.211 10.453 1 97.19 230 VAL A CA 1
ATOM 1759 C C . VAL A 1 230 ? 0.305 -15.25 10.203 1 97.19 230 VAL A C 1
ATOM 1761 O O . VAL A 1 230 ? -0.827 -14.906 9.859 1 97.19 230 VAL A O 1
ATOM 1764 N N . LYS A 1 231 ? 0.66 -16.5 10.398 1 97.5 231 LYS A N 1
ATOM 1765 C CA . LYS A 1 231 ? -0.299 -17.578 10.234 1 97.5 231 LYS A CA 1
ATOM 1766 C C . LYS A 1 231 ? -1.483 -17.422 11.18 1 97.5 231 LYS A C 1
ATOM 1768 O O . LYS A 1 231 ? -2.639 -17.547 10.773 1 97.5 231 LYS A O 1
ATOM 1773 N N . ASP A 1 232 ? -1.19 -17.125 12.391 1 97.88 232 ASP A N 1
ATOM 1774 C CA . ASP A 1 232 ? -2.232 -16.969 13.398 1 97.88 232 ASP A CA 1
ATOM 1775 C C . ASP A 1 232 ? -3.174 -15.82 13.031 1 97.88 232 ASP A C 1
ATOM 1777 O O . ASP A 1 232 ? -4.383 -15.898 13.266 1 97.88 232 ASP A O 1
ATOM 1781 N N . ALA A 1 233 ? -2.627 -14.758 12.469 1 98.12 233 ALA A N 1
ATOM 1782 C CA . ALA A 1 233 ? -3.439 -13.617 12.07 1 98.12 233 ALA A CA 1
ATOM 1783 C C . ALA A 1 233 ? -4.449 -14.008 10.992 1 98.12 233 ALA A C 1
ATOM 1785 O O . ALA A 1 233 ? -5.578 -13.508 10.984 1 98.12 233 ALA A O 1
ATOM 1786 N N . VAL A 1 234 ? -4.078 -14.883 10.117 1 98.44 234 VAL A N 1
ATOM 1787 C CA . VAL A 1 234 ? -4.965 -15.336 9.055 1 98.44 234 VAL A CA 1
ATOM 1788 C C . VAL A 1 234 ? -5.98 -16.328 9.617 1 98.44 234 VAL A C 1
ATOM 1790 O O . VAL A 1 234 ? -7.176 -16.234 9.32 1 98.44 234 VAL A O 1
ATOM 1793 N N . LEU A 1 235 ? -5.547 -17.25 10.477 1 98.25 235 LEU A N 1
ATOM 1794 C CA . LEU A 1 235 ? -6.387 -18.312 11.008 1 98.25 235 LEU A CA 1
ATOM 1795 C C . LEU A 1 235 ? -7.477 -17.75 11.914 1 98.25 235 LEU A C 1
ATOM 1797 O O . LEU A 1 235 ? -8.484 -18.406 12.164 1 98.25 235 LEU A O 1
ATOM 1801 N N . ALA A 1 236 ? -7.273 -16.578 12.375 1 98.31 236 ALA A N 1
ATOM 1802 C CA . ALA A 1 236 ? -8.281 -15.906 13.195 1 98.31 236 ALA A CA 1
ATOM 1803 C C . ALA A 1 236 ? -9.523 -15.57 12.375 1 98.31 236 ALA A C 1
ATOM 1805 O O . ALA A 1 236 ? -10.562 -15.203 12.93 1 98.31 236 ALA A O 1
ATOM 1806 N N . HIS A 1 237 ? -9.445 -15.727 11.047 1 98.56 237 HIS A N 1
ATOM 1807 C CA . HIS A 1 237 ? -10.555 -15.445 10.141 1 98.56 237 HIS A CA 1
ATOM 1808 C C . HIS A 1 237 ? -10.945 -16.688 9.344 1 98.56 237 HIS A C 1
ATOM 1810 O O . HIS A 1 237 ? -10.469 -16.875 8.219 1 98.56 237 HIS A O 1
ATOM 1816 N N . PRO A 1 238 ? -11.938 -17.391 9.766 1 98.44 238 PRO A N 1
ATOM 1817 C CA . PRO A 1 238 ? -12.312 -18.641 9.117 1 98.44 238 PRO A CA 1
ATOM 1818 C C . PRO A 1 238 ? -12.742 -18.453 7.668 1 98.44 238 PRO A C 1
ATOM 1820 O O . PRO A 1 238 ? -12.531 -19.344 6.836 1 98.44 238 PRO A O 1
ATOM 1823 N N . ASN A 1 239 ? -13.344 -17.375 7.406 1 98.44 239 ASN A N 1
ATOM 1824 C CA . ASN A 1 239 ? -13.789 -17.172 6.031 1 98.44 239 ASN A CA 1
ATOM 1825 C C . ASN A 1 239 ? -12.609 -17.016 5.074 1 98.44 239 ASN A C 1
ATOM 1827 O O . ASN A 1 239 ? -12.68 -17.438 3.924 1 98.44 239 ASN A O 1
ATOM 1831 N N . LEU A 1 240 ? -11.523 -16.422 5.531 1 98.69 240 LEU A N 1
ATOM 1832 C CA . LEU A 1 240 ? -10.32 -16.328 4.711 1 98.69 240 LEU A CA 1
ATOM 1833 C C . LEU A 1 240 ? -9.711 -17.703 4.48 1 98.69 240 LEU A C 1
ATOM 1835 O O . LEU A 1 240 ? -9.266 -18.016 3.375 1 98.69 240 LEU A O 1
ATOM 1839 N N . VAL A 1 241 ? -9.703 -18.469 5.488 1 98.56 241 VAL A N 1
ATOM 1840 C CA . VAL A 1 241 ? -9.164 -19.828 5.398 1 98.56 241 VAL A CA 1
ATOM 1841 C C . VAL A 1 241 ? -9.984 -20.656 4.414 1 98.56 241 VAL A C 1
ATOM 1843 O O . VAL A 1 241 ? -9.43 -21.344 3.559 1 98.56 241 VAL A O 1
ATOM 1846 N N . GLU A 1 242 ? -11.25 -20.547 4.527 1 98.19 242 GLU A N 1
ATOM 1847 C CA . GLU A 1 242 ? -12.141 -21.266 3.637 1 98.19 242 GLU A CA 1
ATOM 1848 C C . GLU A 1 242 ? -11.969 -20.812 2.189 1 98.19 242 GLU A C 1
ATOM 1850 O O . GLU A 1 242 ? -11.977 -21.641 1.271 1 98.19 242 GLU A O 1
ATOM 1855 N N . PHE A 1 243 ? -11.859 -19.562 1.99 1 98.5 243 PHE A N 1
ATOM 1856 C CA . PHE A 1 243 ? -11.594 -19.031 0.66 1 98.5 243 PHE A CA 1
ATOM 1857 C C . PHE A 1 243 ? -10.344 -19.656 0.061 1 98.5 243 PHE A C 1
ATOM 1859 O O . PHE A 1 243 ? -10.359 -20.125 -1.08 1 98.5 243 PHE A O 1
ATOM 1866 N N . ALA A 1 244 ? -9.234 -19.625 0.866 1 98.12 244 ALA A N 1
ATOM 1867 C CA . ALA A 1 244 ? -7.965 -20.172 0.397 1 98.12 244 ALA A CA 1
ATOM 1868 C C . ALA A 1 244 ? -8.094 -21.656 0.069 1 98.12 244 ALA A C 1
ATOM 1870 O O . ALA A 1 244 ? -7.574 -22.125 -0.948 1 98.12 244 ALA A O 1
ATOM 1871 N N . ARG A 1 245 ? -8.758 -22.375 0.901 1 96.69 245 ARG A N 1
ATOM 1872 C CA . ARG A 1 245 ? -8.969 -23.797 0.689 1 96.69 245 ARG A CA 1
ATOM 1873 C C . ARG A 1 245 ? -9.734 -24.047 -0.602 1 96.69 245 ARG A C 1
ATOM 1875 O O . ARG A 1 245 ? -9.383 -24.953 -1.375 1 96.69 245 ARG A O 1
ATOM 1882 N N . ARG A 1 246 ? -10.758 -23.328 -0.798 1 96.44 246 ARG A N 1
ATOM 1883 C CA . ARG A 1 246 ? -11.594 -23.484 -1.984 1 96.44 246 ARG A CA 1
ATOM 1884 C C . ARG A 1 246 ? -10.797 -23.203 -3.254 1 96.44 246 ARG A C 1
ATOM 1886 O O . ARG A 1 246 ? -10.859 -23.969 -4.215 1 96.44 246 ARG A O 1
ATOM 1893 N N . VAL A 1 247 ? -10.102 -22.078 -3.273 1 96.62 247 VAL A N 1
ATOM 1894 C CA . VAL A 1 247 ? -9.32 -21.719 -4.453 1 96.62 247 VAL A CA 1
ATOM 1895 C C . VAL A 1 247 ? -8.258 -22.781 -4.723 1 96.62 247 VAL A C 1
ATOM 1897 O O . VAL A 1 247 ? -8.023 -23.156 -5.871 1 96.62 247 VAL A O 1
ATOM 1900 N N . ARG A 1 248 ? -7.625 -23.234 -3.705 1 95.25 248 ARG A N 1
ATOM 1901 C CA . ARG A 1 248 ? -6.609 -24.281 -3.861 1 95.25 248 ARG A CA 1
ATOM 1902 C C . ARG A 1 248 ? -7.211 -25.547 -4.449 1 95.25 248 ARG A C 1
ATOM 1904 O O . ARG A 1 248 ? -6.656 -26.141 -5.379 1 95.25 248 ARG A O 1
ATOM 1911 N N . ALA A 1 249 ? -8.297 -25.984 -3.926 1 94.38 249 ALA A N 1
ATOM 1912 C CA . ALA A 1 249 ? -8.961 -27.203 -4.375 1 94.38 249 ALA A CA 1
ATOM 1913 C C . ALA A 1 249 ? -9.398 -27.078 -5.832 1 94.38 249 ALA A C 1
ATOM 1915 O O . ALA A 1 249 ? -9.289 -28.047 -6.598 1 94.38 249 ALA A O 1
ATOM 1916 N N . GLU A 1 250 ? -9.859 -25.969 -6.164 1 94 250 GLU A N 1
ATOM 1917 C CA . GLU A 1 250 ? -10.445 -25.766 -7.488 1 94 250 GLU A CA 1
ATOM 1918 C C . GLU A 1 250 ? -9.359 -25.562 -8.547 1 94 250 GLU A C 1
ATOM 1920 O O . GLU A 1 250 ? -9.484 -26.047 -9.672 1 94 250 GLU A O 1
ATOM 1925 N N . TYR A 1 251 ? -8.328 -24.859 -8.172 1 94.38 251 TYR A N 1
ATOM 1926 C CA . TYR A 1 251 ? -7.434 -24.406 -9.234 1 94.38 251 TYR A CA 1
ATOM 1927 C C . TYR A 1 251 ? -6.035 -24.984 -9.047 1 94.38 251 TYR A C 1
ATOM 1929 O O . TYR A 1 251 ? -5.191 -24.891 -9.945 1 94.38 251 TYR A O 1
ATOM 1937 N N . PHE A 1 252 ? -5.781 -25.578 -7.938 1 94.12 252 PHE A N 1
ATOM 1938 C CA . PHE A 1 252 ? -4.422 -26.031 -7.672 1 94.12 252 PHE A CA 1
ATOM 1939 C C . PHE A 1 252 ? -4.418 -27.484 -7.207 1 94.12 252 PHE A C 1
ATOM 1941 O O . PHE A 1 252 ? -3.604 -27.859 -6.367 1 94.12 252 PHE A O 1
ATOM 1948 N N . SER A 1 253 ? -5.32 -28.25 -7.617 1 88.19 253 SER A N 1
ATOM 1949 C CA . SER A 1 253 ? -5.406 -29.656 -7.242 1 88.19 253 SER A CA 1
ATOM 1950 C C . SER A 1 253 ? -4.207 -30.453 -7.758 1 88.19 253 SER A C 1
ATOM 1952 O O . SER A 1 253 ? -3.863 -31.5 -7.207 1 88.19 253 SER A O 1
ATOM 1954 N N . ASP A 1 254 ? -3.609 -29.938 -8.797 1 84 254 ASP A N 1
ATOM 1955 C CA . ASP A 1 254 ? -2.457 -30.609 -9.391 1 84 254 ASP A CA 1
ATOM 1956 C C . ASP A 1 254 ? -1.165 -30.219 -8.672 1 84 254 ASP A C 1
ATOM 1958 O O . ASP A 1 254 ? -0.088 -30.719 -9.008 1 84 254 ASP A O 1
ATOM 1962 N N . PHE A 1 255 ? -1.262 -29.266 -7.742 1 78 255 PHE A N 1
ATOM 1963 C CA . PHE A 1 255 ? -0.095 -28.891 -6.953 1 78 255 PHE A CA 1
ATOM 1964 C C . PHE A 1 255 ? -0.052 -29.672 -5.645 1 78 255 PHE A C 1
ATOM 1966 O O . PHE A 1 255 ? -0.542 -29.188 -4.617 1 78 255 PHE A O 1
ATOM 1973 N N . PRO A 1 256 ? 0.265 -30.938 -5.648 1 63.41 256 PRO A N 1
ATOM 1974 C CA . PRO A 1 256 ? 0.236 -31.688 -4.395 1 63.41 256 PRO A CA 1
ATOM 1975 C C . PRO A 1 256 ? 1.087 -31.047 -3.299 1 63.41 256 PRO A C 1
ATOM 1977 O O . PRO A 1 256 ? 2.084 -30.375 -3.596 1 63.41 256 PRO A O 1
ATOM 1980 N N . PRO A 1 257 ? 0.505 -31.203 -2.068 1 59.38 257 PRO A N 1
ATOM 1981 C CA . PRO A 1 257 ? 1.27 -30.703 -0.923 1 59.38 257 PRO A CA 1
ATOM 1982 C C . PRO A 1 257 ? 2.695 -31.25 -0.883 1 59.38 257 PRO A C 1
ATOM 1984 O O . PRO A 1 257 ? 2.914 -32.438 -1.125 1 59.38 257 PRO A O 1
ATOM 1987 N N . GLY A 1 258 ? 3.707 -30.422 -0.745 1 55.72 258 GLY A N 1
ATOM 1988 C CA . GLY A 1 258 ? 5.094 -30.844 -0.63 1 55.72 258 GLY A CA 1
ATOM 1989 C C . GLY A 1 258 ? 5.75 -31.125 -1.971 1 55.72 258 GLY A C 1
ATOM 1990 O O . GLY A 1 258 ? 6.93 -31.469 -2.031 1 55.72 258 GLY A O 1
ATOM 1991 N N . GLY A 1 259 ? 4.902 -31.062 -3.033 1 56.59 259 GLY A N 1
ATOM 1992 C CA . GLY A 1 259 ? 5.461 -31.422 -4.328 1 56.59 259 GLY A CA 1
ATOM 1993 C C . GLY A 1 259 ? 6.102 -30.25 -5.043 1 56.59 259 GLY A C 1
ATOM 1994 O O . GLY A 1 259 ? 6.027 -29.109 -4.574 1 56.59 259 GLY A O 1
ATOM 1995 N N . GLY A 1 260 ? 7.055 -30.547 -5.953 1 57.94 260 GLY A N 1
ATOM 1996 C CA . GLY A 1 260 ? 7.715 -29.562 -6.793 1 57.94 260 GLY A CA 1
ATOM 1997 C C . GLY A 1 260 ? 6.773 -28.875 -7.758 1 57.94 260 GLY A C 1
ATOM 1998 O O . GLY A 1 260 ? 5.566 -29.125 -7.75 1 57.94 260 GLY A O 1
ATOM 1999 N N . PHE A 1 261 ? 7.117 -27.828 -8.352 1 60.41 261 PHE A N 1
ATOM 2000 C CA . PHE A 1 261 ? 6.383 -27.125 -9.391 1 60.41 261 PHE A CA 1
ATOM 2001 C C . PHE A 1 261 ? 6.02 -28.062 -10.531 1 60.41 261 PHE A C 1
ATOM 2003 O O . PHE A 1 261 ? 6.902 -28.688 -11.133 1 60.41 261 PHE A O 1
ATOM 2010 N N . PRO A 1 262 ? 4.711 -28.359 -10.617 1 58.19 262 PRO A N 1
ATOM 2011 C CA . PRO A 1 262 ? 4.383 -29.281 -11.703 1 58.19 262 PRO A CA 1
ATOM 2012 C C . PRO A 1 262 ? 4.684 -28.703 -13.086 1 58.19 262 PRO A C 1
ATOM 2014 O O . PRO A 1 262 ? 4.496 -27.516 -13.305 1 58.19 262 PRO A O 1
ATOM 2017 N N . GLY A 1 263 ? 5.098 -29.609 -13.984 1 57.06 263 GLY A N 1
ATOM 2018 C CA . GLY A 1 263 ? 5.188 -29.344 -15.406 1 57.06 263 GLY A CA 1
ATOM 2019 C C . GLY A 1 263 ? 6.238 -28.312 -15.766 1 57.06 263 GLY A C 1
ATOM 2020 O O . GLY A 1 263 ? 6.105 -27.609 -16.766 1 57.06 263 GLY A O 1
ATOM 2021 N N . VAL A 1 264 ? 7.145 -28.016 -14.953 1 57.53 264 VAL A N 1
ATOM 2022 C CA . VAL A 1 264 ? 8.102 -26.938 -15.211 1 57.53 264 VAL A CA 1
ATOM 2023 C C . VAL A 1 264 ? 9.07 -27.375 -16.312 1 57.53 264 VAL A C 1
ATOM 2025 O O . VAL A 1 264 ? 9.742 -28.406 -16.188 1 57.53 264 VAL A O 1
ATOM 2028 N N . ALA A 1 265 ? 8.867 -26.797 -17.578 1 53.47 265 ALA A N 1
ATOM 2029 C CA . ALA A 1 265 ? 9.875 -26.922 -18.641 1 53.47 265 ALA A CA 1
ATOM 2030 C C . ALA A 1 265 ? 11.141 -26.141 -18.281 1 53.47 265 ALA A C 1
ATOM 2032 O O . ALA A 1 265 ? 11.078 -25.109 -17.609 1 53.47 265 ALA A O 1
ATOM 2033 N N . ALA A 1 266 ? 12.297 -26.766 -18.312 1 49 266 ALA A N 1
ATOM 2034 C CA . ALA A 1 266 ? 13.555 -26.047 -18.094 1 49 266 ALA A CA 1
ATOM 2035 C C . ALA A 1 266 ? 13.656 -24.828 -19.016 1 49 266 ALA A C 1
ATOM 2037 O O . ALA A 1 266 ? 13.25 -24.891 -20.172 1 49 266 ALA A O 1
ATOM 2038 N N . ALA A 1 267 ? 13.766 -23.594 -18.547 1 49.34 267 ALA A N 1
ATOM 2039 C CA . ALA A 1 267 ? 13.984 -22.438 -19.391 1 49.34 267 ALA A CA 1
ATOM 2040 C C . ALA A 1 267 ? 15.047 -22.719 -20.453 1 49.34 267 ALA A C 1
ATOM 2042 O O . ALA A 1 267 ? 16.141 -23.188 -20.141 1 49.34 267 ALA A O 1
ATOM 2043 N N . ALA A 1 268 ? 14.797 -22.969 -21.719 1 39.12 268 ALA A N 1
ATOM 2044 C CA . ALA A 1 268 ? 15.828 -23.094 -22.75 1 39.12 268 ALA A CA 1
ATOM 2045 C C . ALA A 1 268 ? 16.797 -21.906 -22.688 1 39.12 268 ALA A C 1
ATOM 2047 O O . ALA A 1 268 ? 16.375 -20.75 -22.609 1 39.12 268 ALA A O 1
ATOM 2048 N N . ALA A 1 269 ? 18.078 -22.062 -22.297 1 38.44 269 ALA A N 1
ATOM 2049 C CA . ALA A 1 269 ? 19.203 -21.156 -22.516 1 38.44 269 ALA A CA 1
ATOM 2050 C C . ALA A 1 269 ? 19.125 -20.5 -23.906 1 38.44 269 ALA A C 1
ATOM 2052 O O . ALA A 1 269 ? 19.641 -21.047 -24.875 1 38.44 269 ALA A O 1
ATOM 2053 N N . GLY A 1 270 ? 18.078 -20.344 -24.531 1 32.91 270 GLY A N 1
ATOM 2054 C CA . GLY A 1 270 ? 18.141 -20.016 -25.938 1 32.91 270 GLY A CA 1
ATOM 2055 C C . GLY A 1 270 ? 19 -18.797 -26.234 1 32.91 270 GLY A C 1
ATOM 2056 O O . GLY A 1 270 ? 19.797 -18.797 -27.172 1 32.91 270 GLY A O 1
ATOM 2057 N N . ALA A 1 271 ? 18.516 -17.531 -26.078 1 35.09 271 ALA A N 1
ATOM 2058 C CA . ALA A 1 271 ? 19.016 -16.578 -27.047 1 35.09 271 ALA A CA 1
ATOM 2059 C C . ALA A 1 271 ? 20.5 -16.297 -26.828 1 35.09 271 ALA A C 1
ATOM 2061 O O . ALA A 1 271 ? 20.875 -15.562 -25.906 1 35.09 271 ALA A O 1
ATOM 2062 N N . ALA A 1 272 ? 21.438 -17.203 -26.891 1 30.8 272 ALA A N 1
ATOM 2063 C CA . ALA A 1 272 ? 22.844 -16.922 -27.125 1 30.8 272 ALA A CA 1
ATOM 2064 C C . ALA A 1 272 ? 23.031 -15.711 -28.016 1 30.8 272 ALA A C 1
ATOM 2066 O O . ALA A 1 272 ? 22.188 -15.414 -28.859 1 30.8 272 ALA A O 1
ATOM 2067 N N . ALA A 1 273 ? 24.453 -15.18 -28.109 1 28.62 273 ALA A N 1
ATOM 2068 C CA . ALA A 1 273 ? 25.188 -14.188 -28.891 1 28.62 273 ALA A CA 1
ATOM 2069 C C . ALA A 1 273 ? 25.031 -14.414 -30.375 1 28.62 273 ALA A C 1
ATOM 2071 O O . ALA A 1 273 ? 25.656 -15.305 -30.953 1 28.62 273 ALA A O 1
ATOM 2072 N N . ALA A 1 274 ? 24.016 -14.625 -31.047 1 24.56 274 ALA A N 1
ATOM 2073 C CA . ALA A 1 274 ? 24.406 -14.398 -32.438 1 24.56 274 ALA A CA 1
ATOM 2074 C C . ALA A 1 274 ? 25.344 -13.203 -32.562 1 24.56 274 ALA A C 1
ATOM 2076 O O . ALA A 1 274 ? 25.109 -12.156 -31.953 1 24.56 274 ALA A O 1
ATOM 2077 N N . GLU A 1 275 ? 26.5 -13.438 -33.188 1 21.7 275 GLU A N 1
ATOM 2078 C CA . GLU A 1 275 ? 27.312 -12.477 -33.938 1 21.7 275 GLU A CA 1
ATOM 2079 C C . GLU A 1 275 ? 26.422 -11.445 -34.656 1 21.7 275 GLU A C 1
ATOM 2081 O O . GLU A 1 275 ? 25.375 -11.789 -35.188 1 21.7 275 GLU A O 1
ATOM 2086 N N . MET B 1 1 ? 22.672 -3.244 16.859 1 32.97 1 MET B N 1
ATOM 2087 C CA . MET B 1 1 ? 21.266 -3.531 16.594 1 32.97 1 MET B CA 1
ATOM 2088 C C . MET B 1 1 ? 20.375 -2.357 17.016 1 32.97 1 MET B C 1
ATOM 2090 O O . MET B 1 1 ? 20.484 -1.859 18.125 1 32.97 1 MET B O 1
ATOM 2094 N N . ALA B 1 2 ? 20 -1.622 16.094 1 48.09 2 ALA B N 1
ATOM 2095 C CA . ALA B 1 2 ? 19.188 -0.488 16.5 1 48.09 2 ALA B CA 1
ATOM 2096 C C . ALA B 1 2 ? 18.141 -0.911 17.531 1 48.09 2 ALA B C 1
ATOM 2098 O O . ALA B 1 2 ? 17.656 -2.047 17.516 1 48.09 2 ALA B O 1
ATOM 2099 N N . ALA B 1 3 ? 18.141 -0.254 18.719 1 55 3 ALA B N 1
ATOM 2100 C CA . ALA B 1 3 ? 17.156 -0.52 19.781 1 55 3 ALA B CA 1
ATOM 2101 C C . ALA B 1 3 ? 15.773 -0.76 19.188 1 55 3 ALA B C 1
ATOM 2103 O O . ALA B 1 3 ? 15.398 -0.139 18.203 1 55 3 ALA B O 1
ATOM 2104 N N . ALA B 1 4 ? 15.117 -1.857 19.656 1 63.41 4 ALA B N 1
ATOM 2105 C CA . ALA B 1 4 ? 13.75 -2.16 19.25 1 63.41 4 ALA B CA 1
ATOM 2106 C C . ALA B 1 4 ? 12.844 -0.942 19.406 1 63.41 4 ALA B C 1
ATOM 2108 O O . ALA B 1 4 ? 12.906 -0.245 20.422 1 63.41 4 ALA B O 1
ATOM 2109 N N . PRO B 1 5 ? 12.133 -0.602 18.422 1 71.81 5 PRO B N 1
ATOM 2110 C CA . PRO B 1 5 ? 11.227 0.542 18.531 1 71.81 5 PRO B CA 1
ATOM 2111 C C . PRO B 1 5 ? 10.219 0.378 19.672 1 71.81 5 PRO B C 1
ATOM 2113 O O . PRO B 1 5 ? 9.82 -0.745 19.984 1 71.81 5 PRO B O 1
ATOM 2116 N N . ALA B 1 6 ? 9.867 1.467 20.328 1 74.81 6 ALA B N 1
ATOM 2117 C CA . ALA B 1 6 ? 8.898 1.448 21.422 1 74.81 6 ALA B CA 1
ATOM 2118 C C . ALA B 1 6 ? 7.48 1.255 20.891 1 74.81 6 ALA B C 1
ATOM 2120 O O . ALA B 1 6 ? 7.148 1.707 19.797 1 74.81 6 ALA B O 1
ATOM 2121 N N . ASP B 1 7 ? 6.613 0.604 21.734 1 80.94 7 ASP B N 1
ATOM 2122 C CA . ASP B 1 7 ? 5.199 0.411 21.422 1 80.94 7 ASP B CA 1
ATOM 2123 C C . ASP B 1 7 ? 4.434 1.731 21.484 1 80.94 7 ASP B C 1
ATOM 2125 O O . ASP B 1 7 ? 4.688 2.555 22.359 1 80.94 7 ASP B O 1
ATOM 2129 N N . VAL B 1 8 ? 3.533 1.882 20.609 1 81.81 8 VAL B N 1
ATOM 2130 C CA . VAL B 1 8 ? 2.617 3.014 20.688 1 81.81 8 VAL B CA 1
ATOM 2131 C C . VAL B 1 8 ? 1.503 2.717 21.688 1 81.81 8 VAL B C 1
ATOM 2133 O O . VAL B 1 8 ? 0.84 1.681 21.594 1 81.81 8 VAL B O 1
ATOM 2136 N N . PRO B 1 9 ? 1.333 3.652 22.656 1 87.62 9 PRO B N 1
ATOM 2137 C CA . PRO B 1 9 ? 0.217 3.436 23.578 1 87.62 9 PRO B CA 1
ATOM 2138 C C . PRO B 1 9 ? -1.136 3.398 22.875 1 87.62 9 PRO B C 1
ATOM 2140 O O . PRO B 1 9 ? -1.341 4.113 21.891 1 87.62 9 PRO B O 1
ATOM 2143 N N . ALA B 1 10 ? -2.078 2.658 23.484 1 86.69 10 ALA B N 1
ATOM 2144 C CA . ALA B 1 10 ? -3.371 2.445 22.828 1 86.69 10 ALA B CA 1
ATOM 2145 C C . ALA B 1 10 ? -4.277 3.662 23 1 86.69 10 ALA B C 1
ATOM 2147 O O . ALA B 1 10 ? -5.109 3.951 22.141 1 86.69 10 ALA B O 1
ATOM 2148 N N . ARG B 1 11 ? -4.211 4.297 24.172 1 92.19 11 ARG B N 1
ATOM 2149 C CA . ARG B 1 11 ? -5.039 5.461 24.469 1 92.19 11 ARG B CA 1
ATOM 2150 C C . ARG B 1 11 ? -4.41 6.312 25.578 1 92.19 11 ARG B C 1
ATOM 2152 O O . ARG B 1 11 ? -3.42 5.906 26.188 1 92.19 11 ARG B O 1
ATOM 2159 N N . GLY B 1 12 ? -4.93 7.527 25.734 1 94.75 12 GLY B N 1
ATOM 2160 C CA . GLY B 1 12 ? -4.457 8.422 26.781 1 94.75 12 GLY B CA 1
ATOM 2161 C C . GLY B 1 12 ? -5.578 9.055 27.578 1 94.75 12 GLY B C 1
ATOM 2162 O O . GLY B 1 12 ? -6.715 8.578 27.547 1 94.75 12 GLY B O 1
ATOM 2163 N N . ASP B 1 13 ? -5.242 9.938 28.406 1 95.81 13 ASP B N 1
ATOM 2164 C CA . ASP B 1 13 ? -6.211 10.695 29.203 1 95.81 13 ASP B CA 1
ATOM 2165 C C . ASP B 1 13 ? -6.879 11.773 28.344 1 95.81 13 ASP B C 1
ATOM 2167 O O . ASP B 1 13 ? -6.215 12.703 27.891 1 95.81 13 ASP B O 1
ATOM 2171 N N . PRO B 1 14 ? -8.172 11.664 28.188 1 95.19 14 PRO B N 1
ATOM 2172 C CA . PRO B 1 14 ? -8.867 12.641 27.328 1 95.19 14 PRO B CA 1
ATOM 2173 C C . PRO B 1 14 ? -8.758 14.07 27.859 1 95.19 14 PRO B C 1
ATOM 2175 O O . PRO B 1 14 ? -9.055 15.023 27.141 1 95.19 14 PRO B O 1
ATOM 2178 N N . ALA B 1 15 ? -8.367 14.188 29.047 1 95.62 15 ALA B N 1
ATOM 2179 C CA . ALA B 1 15 ? -8.234 15.516 29.641 1 95.62 15 ALA B CA 1
ATOM 2180 C C . ALA B 1 15 ? -6.934 16.188 29.203 1 95.62 15 ALA B C 1
ATOM 2182 O O . ALA B 1 15 ? -6.781 17.406 29.344 1 95.62 15 ALA B O 1
ATOM 2183 N N . ASP B 1 16 ? -5.992 15.414 28.734 1 96.5 16 ASP B N 1
ATOM 2184 C CA . ASP B 1 16 ? -4.715 15.961 28.281 1 96.5 16 ASP B CA 1
ATOM 2185 C C . ASP B 1 16 ? -4.863 16.688 26.953 1 96.5 16 ASP B C 1
ATOM 2187 O O . ASP B 1 16 ? -5.617 16.266 26.078 1 96.5 16 ASP B O 1
ATOM 2191 N N . PRO B 1 17 ? -4.109 17.734 26.734 1 96 17 PRO B N 1
ATOM 2192 C CA . PRO B 1 17 ? -4.191 18.453 25.469 1 96 17 PRO B CA 1
ATOM 2193 C C . PRO B 1 17 ? -3.578 17.672 24.312 1 96 17 PRO B C 1
ATOM 2195 O O . PRO B 1 17 ? -2.557 17 24.484 1 96 17 PRO B O 1
ATOM 2198 N N . VAL B 1 18 ? -4.23 17.734 23.203 1 95.94 18 VAL B N 1
ATOM 2199 C CA . VAL B 1 18 ? -3.73 17.125 21.969 1 95.94 18 VAL B CA 1
ATOM 2200 C C . VAL B 1 18 ? -2.857 18.125 21.219 1 95.94 18 VAL B C 1
ATOM 2202 O O . VAL B 1 18 ? -3.346 19.172 20.766 1 95.94 18 VAL B O 1
ATOM 2205 N N . ARG B 1 19 ? -1.545 17.812 21.078 1 94.81 19 ARG B N 1
ATOM 2206 C CA . ARG B 1 19 ? -0.614 18.672 20.359 1 94.81 19 ARG B CA 1
ATOM 2207 C C . ARG B 1 19 ? -0.043 17.953 19.141 1 94.81 19 ARG B C 1
ATOM 2209 O O . ARG B 1 19 ? 0.648 16.938 19.266 1 94.81 19 ARG B O 1
ATOM 2216 N N . LEU B 1 20 ? -0.384 18.484 17.984 1 93.81 20 LEU B N 1
ATOM 2217 C CA . LEU B 1 20 ? 0.109 17.922 16.734 1 93.81 20 LEU B CA 1
ATOM 2218 C C . LEU B 1 20 ? 1.376 18.641 16.281 1 93.81 20 LEU B C 1
ATOM 2220 O O . LEU B 1 20 ? 1.366 19.844 16.062 1 93.81 20 LEU B O 1
ATOM 2224 N N . VAL B 1 21 ? 2.459 17.922 16.141 1 90 21 VAL B N 1
ATOM 2225 C CA . VAL B 1 21 ? 3.75 18.453 15.727 1 90 21 VAL B CA 1
ATOM 2226 C C . VAL B 1 21 ? 3.971 18.188 14.242 1 90 21 VAL B C 1
ATOM 2228 O O . VAL B 1 21 ? 4.062 17.047 13.812 1 90 21 VAL B O 1
ATOM 2231 N N . LEU B 1 22 ? 4.035 19.25 13.461 1 88.38 22 LEU B N 1
ATOM 2232 C CA . LEU B 1 22 ? 4.168 19.141 12.016 1 88.38 22 LEU B CA 1
ATOM 2233 C C . LEU B 1 22 ? 5.305 20.016 11.5 1 88.38 22 LEU B C 1
ATOM 2235 O O . LEU B 1 22 ? 5.582 21.078 12.078 1 88.38 22 LEU B O 1
ATOM 2239 N N . LEU B 1 23 ? 5.918 19.578 10.406 1 81.25 23 LEU B N 1
ATOM 2240 C CA . LEU B 1 23 ? 6.801 20.469 9.664 1 81.25 23 LEU B CA 1
ATOM 2241 C C . LEU B 1 23 ? 5.996 21.5 8.867 1 81.25 23 LEU B C 1
ATOM 2243 O O . LEU B 1 23 ? 5.094 21.125 8.117 1 81.25 23 LEU B O 1
ATOM 2247 N N . PRO B 1 24 ? 6.324 22.734 9.133 1 79.38 24 PRO B N 1
ATOM 2248 C CA . PRO B 1 24 ? 5.562 23.766 8.422 1 79.38 24 PRO B CA 1
ATOM 2249 C C . PRO B 1 24 ? 6.023 23.938 6.973 1 79.38 24 PRO B C 1
ATOM 2251 O O . PRO B 1 24 ? 6.309 25.047 6.543 1 79.38 24 PRO B O 1
ATOM 2254 N N . ALA B 1 25 ? 6.008 22.875 6.234 1 76.38 25 ALA B N 1
ATOM 2255 C CA . ALA B 1 25 ? 6.422 22.906 4.836 1 76.38 25 ALA B CA 1
ATOM 2256 C C . ALA B 1 25 ? 5.246 23.234 3.922 1 76.38 25 ALA B C 1
ATOM 2258 O O . ALA B 1 25 ? 4.129 22.766 4.145 1 76.38 25 ALA B O 1
ATOM 2259 N N . LYS B 1 26 ? 5.551 24.109 2.959 1 78.38 26 LYS B N 1
ATOM 2260 C CA . LYS B 1 26 ? 4.496 24.5 2.029 1 78.38 26 LYS B CA 1
ATOM 2261 C C . LYS B 1 26 ? 4.906 24.234 0.584 1 78.38 26 LYS B C 1
ATOM 2263 O O . LYS B 1 26 ? 6.074 24.406 0.223 1 78.38 26 LYS B O 1
ATOM 2268 N N . ILE B 1 27 ? 3.936 23.844 -0.138 1 82.56 27 ILE B N 1
ATOM 2269 C CA . ILE B 1 27 ? 4.086 23.688 -1.581 1 82.56 27 ILE B CA 1
ATOM 2270 C C . ILE B 1 27 ? 2.887 24.328 -2.291 1 82.56 27 ILE B C 1
ATOM 2272 O O . ILE B 1 27 ? 1.741 23.938 -2.047 1 82.56 27 ILE B O 1
ATOM 2276 N N . GLY B 1 28 ? 3.244 25.281 -3.094 1 85.56 28 GLY B N 1
ATOM 2277 C CA . GLY B 1 28 ? 2.145 26.016 -3.713 1 85.56 28 GLY B CA 1
ATOM 2278 C C . GLY B 1 28 ? 1.164 26.578 -2.703 1 85.56 28 GLY B C 1
ATOM 2279 O O . GLY B 1 28 ? 1.562 27.266 -1.764 1 85.56 28 GLY B O 1
ATOM 2280 N N . THR B 1 29 ? -0.088 26.25 -2.912 1 88.75 29 THR B N 1
ATOM 2281 C CA . THR B 1 29 ? -1.126 26.766 -2.031 1 88.75 29 THR B CA 1
ATOM 2282 C C . THR B 1 29 ? -1.723 25.656 -1.178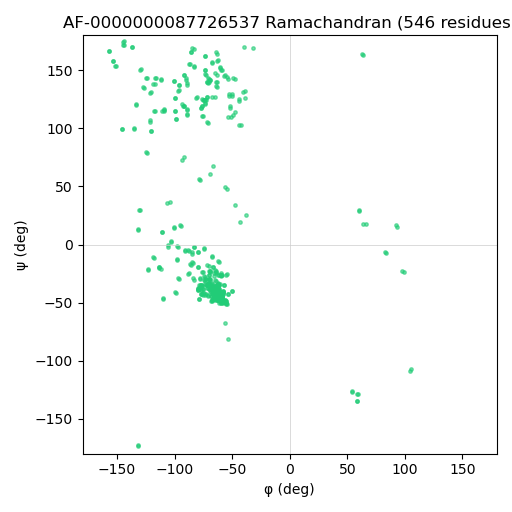 1 88.75 29 THR B C 1
ATOM 2284 O O . THR B 1 29 ? -2.785 25.828 -0.577 1 88.75 29 THR B O 1
ATOM 2287 N N . ALA B 1 30 ? -1.117 24.469 -1.163 1 91.19 30 ALA B N 1
ATOM 2288 C CA . ALA B 1 30 ? -1.604 23.328 -0.385 1 91.19 30 ALA B CA 1
ATOM 2289 C C . ALA B 1 30 ? -1.578 23.641 1.11 1 91.19 30 ALA B C 1
ATOM 2291 O O . ALA B 1 30 ? -0.848 24.531 1.555 1 91.19 30 ALA B O 1
ATOM 2292 N N . VAL B 1 31 ? -2.346 22.922 1.871 1 90.75 31 VAL B N 1
ATOM 2293 C CA . VAL B 1 31 ? -2.379 23.047 3.324 1 90.75 31 VAL B CA 1
ATOM 2294 C C . VAL B 1 31 ? -0.99 22.781 3.898 1 90.75 31 VAL B C 1
ATOM 2296 O O . VAL B 1 31 ? -0.523 23.5 4.781 1 90.75 31 VAL B O 1
ATOM 2299 N N . ASN B 1 32 ? -0.406 21.781 3.471 1 88.94 32 ASN B N 1
ATOM 2300 C CA . ASN B 1 32 ? 0.938 21.359 3.844 1 88.94 32 ASN B CA 1
ATOM 2301 C C . ASN B 1 32 ? 1.614 20.578 2.715 1 88.94 32 ASN B C 1
ATOM 2303 O O . ASN B 1 32 ? 0.939 19.984 1.872 1 88.94 32 ASN B O 1
ATOM 2307 N N . ALA B 1 33 ? 2.928 20.594 2.662 1 87.31 33 ALA B N 1
ATOM 2308 C CA . ALA B 1 33 ? 3.674 19.875 1.634 1 87.31 33 ALA B CA 1
ATOM 2309 C C . ALA B 1 33 ? 3.584 18.375 1.848 1 87.31 33 ALA B C 1
ATOM 2311 O O . ALA B 1 33 ? 3.73 17.594 0.902 1 87.31 33 ALA B O 1
ATOM 2312 N N . SER B 1 34 ? 3.383 17.969 3.039 1 90.44 34 SER B N 1
ATOM 2313 C CA . SER B 1 34 ? 3.275 16.547 3.379 1 90.44 34 SER B CA 1
ATOM 2314 C C . SER B 1 34 ? 1.825 16.078 3.334 1 90.44 34 SER B C 1
ATOM 2316 O O . SER B 1 34 ? 0.993 16.547 4.117 1 90.44 34 SER B O 1
ATOM 2318 N N . PRO B 1 35 ? 1.508 15.133 2.498 1 94.38 35 PRO B N 1
ATOM 2319 C CA . PRO B 1 35 ? 0.153 14.57 2.502 1 94.38 35 PRO B CA 1
ATOM 2320 C C . PRO B 1 35 ? -0.227 13.953 3.846 1 94.38 35 PRO B C 1
ATOM 2322 O O . PRO B 1 35 ? -1.404 13.945 4.215 1 94.38 35 PRO B O 1
ATOM 2325 N N . PHE B 1 36 ? 0.753 13.516 4.602 1 94.31 36 PHE B N 1
ATOM 2326 C CA . PHE B 1 36 ? 0.483 12.867 5.879 1 94.31 36 PHE B CA 1
ATOM 2327 C C . PHE B 1 36 ? 0.133 13.898 6.945 1 94.31 36 PHE B C 1
ATOM 2329 O O . PHE B 1 36 ? -0.707 13.641 7.812 1 94.31 36 PHE B O 1
ATOM 2336 N N . SER B 1 37 ? 0.83 15.016 6.887 1 92.94 37 SER B N 1
ATOM 2337 C CA . SER B 1 37 ? 0.448 16.094 7.785 1 92.94 37 SER B CA 1
ATOM 2338 C C . SER B 1 37 ? -0.957 16.609 7.477 1 92.94 37 SER B C 1
ATOM 2340 O O . SER B 1 37 ? -1.756 16.828 8.391 1 92.94 37 SER B O 1
ATOM 2342 N N . THR B 1 38 ? -1.212 16.797 6.195 1 94.5 38 THR B N 1
ATOM 2343 C CA . THR B 1 38 ? -2.535 17.25 5.789 1 94.5 38 THR B CA 1
ATOM 2344 C C . THR B 1 38 ? -3.598 16.219 6.148 1 94.5 38 THR B C 1
ATOM 2346 O O . THR B 1 38 ? -4.688 16.578 6.605 1 94.5 38 THR B O 1
ATOM 2349 N N . LYS B 1 39 ? -3.32 14.969 5.938 1 96.31 39 LYS B N 1
ATOM 2350 C CA . LYS B 1 39 ? -4.195 13.875 6.328 1 96.31 39 LYS B CA 1
ATOM 2351 C C . LYS B 1 39 ? -4.52 13.93 7.82 1 96.31 39 LYS B C 1
ATOM 2353 O O . LYS B 1 39 ? -5.676 13.773 8.219 1 96.31 39 LYS B O 1
ATOM 2358 N N . LEU B 1 40 ? -3.508 14.094 8.617 1 95.44 40 LEU B N 1
ATOM 2359 C CA . LEU B 1 40 ? -3.691 14.148 10.062 1 95.44 40 LEU B CA 1
ATOM 2360 C C . LEU B 1 40 ? -4.566 15.336 10.453 1 95.44 40 LEU B C 1
ATOM 2362 O O . LEU B 1 40 ? -5.496 15.188 11.258 1 95.44 40 LEU B O 1
ATOM 2366 N N . LEU B 1 41 ? -4.277 16.469 9.883 1 94.5 41 LEU B N 1
ATOM 2367 C CA . LEU B 1 41 ? -5.078 17.656 10.164 1 94.5 41 LEU B CA 1
ATOM 2368 C C . LEU B 1 41 ? -6.527 17.453 9.75 1 94.5 41 LEU B C 1
ATOM 2370 O O . LEU B 1 41 ? -7.449 17.828 10.477 1 94.5 41 LEU B O 1
ATOM 2374 N N . ALA B 1 42 ? -6.711 16.906 8.578 1 96.19 42 ALA B N 1
ATOM 2375 C CA . ALA B 1 42 ? -8.07 16.625 8.117 1 96.19 42 ALA B CA 1
ATOM 2376 C C . ALA B 1 42 ? -8.789 15.68 9.078 1 96.19 42 ALA B C 1
ATOM 2378 O O . ALA B 1 42 ? -9.961 15.883 9.398 1 96.19 42 ALA B O 1
ATOM 2379 N N . PHE B 1 43 ? -8.094 14.641 9.539 1 96.25 43 PHE B N 1
ATOM 2380 C CA . PHE B 1 43 ? -8.688 13.672 10.453 1 96.25 43 PHE B CA 1
ATOM 2381 C C . PHE B 1 43 ? -9.172 14.367 11.727 1 96.25 43 PHE B C 1
ATOM 2383 O O . PHE B 1 43 ? -10.32 14.164 12.141 1 96.25 43 PHE B O 1
ATOM 2390 N N . VAL B 1 44 ? -8.344 15.172 12.352 1 95.44 44 VAL B N 1
ATOM 2391 C CA . VAL B 1 44 ? -8.688 15.766 13.641 1 95.44 44 VAL B CA 1
ATOM 2392 C C . VAL B 1 44 ? -9.781 16.812 13.453 1 95.44 44 VAL B C 1
ATOM 2394 O O . VAL B 1 44 ? -10.648 16.969 14.312 1 95.44 44 VAL B O 1
ATOM 2397 N N . ARG B 1 45 ? -9.781 17.469 12.367 1 94.69 45 ARG B N 1
ATOM 2398 C CA . ARG B 1 45 ? -10.781 18.516 12.125 1 94.69 45 ARG B CA 1
ATOM 2399 C C . ARG B 1 45 ? -12.133 17.906 11.789 1 94.69 45 ARG B C 1
ATOM 2401 O O . ARG B 1 45 ? -13.172 18.359 12.273 1 94.69 45 ARG B O 1
ATOM 2408 N N . ILE B 1 46 ? -12.156 16.891 10.961 1 94.69 46 ILE B N 1
ATOM 2409 C CA . ILE B 1 46 ? -13.414 16.234 10.625 1 94.69 46 ILE B CA 1
ATOM 2410 C C . ILE B 1 46 ? -13.984 15.547 11.859 1 94.69 46 ILE B C 1
ATOM 2412 O O . ILE B 1 46 ? -15.203 15.562 12.078 1 94.69 46 ILE B O 1
ATOM 2416 N N . SER B 1 47 ? -13.109 14.953 12.664 1 93.75 47 SER B N 1
ATOM 2417 C CA . SER B 1 47 ? -13.562 14.242 13.852 1 93.75 47 SER B CA 1
ATOM 2418 C C . SER B 1 47 ? -14.016 15.219 14.938 1 93.75 47 SER B C 1
ATOM 2420 O O . SER B 1 47 ? -14.773 14.844 15.836 1 93.75 47 SER B O 1
ATOM 2422 N N . GLY B 1 48 ? -13.445 16.391 14.977 1 92.88 48 GLY B N 1
ATOM 2423 C CA . GLY B 1 48 ? -13.836 17.406 15.938 1 92.88 48 GLY B CA 1
ATOM 2424 C C . GLY B 1 48 ? -13 17.375 17.203 1 92.88 48 GLY B C 1
ATOM 2425 O O . GLY B 1 48 ? -13.391 17.938 18.234 1 92.88 48 GLY B O 1
ATOM 2426 N N . VAL B 1 49 ? -11.906 16.719 17.172 1 94.06 49 VAL B N 1
ATOM 2427 C CA . VAL B 1 49 ? -11.023 16.656 18.328 1 94.06 49 VAL B CA 1
ATOM 2428 C C . VAL B 1 49 ? -10.289 17.984 18.484 1 94.06 49 VAL B C 1
ATOM 2430 O O . VAL B 1 49 ? -9.641 18.469 17.562 1 94.06 49 VAL B O 1
ATOM 2433 N N . GLU B 1 50 ? -10.422 18.594 19.672 1 93.69 50 GLU B N 1
ATOM 2434 C CA . GLU B 1 50 ? -9.672 19.812 19.953 1 93.69 50 GLU B CA 1
ATOM 2435 C C . GLU B 1 50 ? -8.164 19.547 19.938 1 93.69 50 GLU B C 1
ATOM 2437 O O . GLU B 1 50 ? -7.699 18.531 20.469 1 93.69 50 GLU B O 1
ATOM 2442 N N . HIS B 1 51 ? -7.48 20.484 19.281 1 94.44 51 HIS B N 1
ATOM 2443 C CA . HIS B 1 51 ? -6.051 20.266 19.125 1 94.44 51 HIS B CA 1
ATOM 2444 C C . HIS B 1 51 ? -5.297 21.578 18.984 1 94.44 51 HIS B C 1
ATOM 2446 O O . HIS B 1 51 ? -5.902 22.609 18.688 1 94.44 51 HIS B O 1
ATOM 2452 N N . GLU B 1 52 ? -4.031 21.469 19.297 1 93.12 52 GLU B N 1
ATOM 2453 C CA . GLU B 1 52 ? -3.082 22.547 19.047 1 93.12 52 GLU B CA 1
ATOM 2454 C C . GLU B 1 52 ? -2.012 22.141 18.047 1 93.12 52 GLU B C 1
ATOM 2456 O O . GLU B 1 52 ? -1.593 20.969 18.031 1 93.12 52 GLU B O 1
ATOM 2461 N N . LEU B 1 53 ? -1.619 23.062 17.234 1 91 53 LEU B N 1
ATOM 2462 C CA . LEU B 1 53 ? -0.544 22.812 16.281 1 91 53 LEU B CA 1
ATOM 2463 C C . LEU B 1 53 ? 0.791 23.312 16.828 1 91 53 LEU B C 1
ATOM 2465 O O . LEU B 1 53 ? 0.866 24.406 17.391 1 91 53 LEU B O 1
ATOM 2469 N N . VAL B 1 54 ? 1.777 22.438 16.703 1 88.81 54 VAL B N 1
ATOM 2470 C CA . VAL B 1 54 ? 3.135 22.781 17.125 1 88.81 54 VAL B CA 1
ATOM 2471 C C . VAL B 1 54 ? 4.09 22.656 15.945 1 88.81 54 VAL B C 1
ATOM 2473 O O . VAL B 1 54 ? 4.07 21.641 15.227 1 88.81 54 VAL B O 1
ATOM 2476 N N . LYS B 1 55 ? 4.906 23.656 15.695 1 84.44 55 LYS B N 1
ATOM 2477 C CA . LYS B 1 55 ? 5.918 23.594 14.641 1 84.44 55 LYS B CA 1
ATOM 2478 C C . LYS B 1 55 ? 7.07 22.688 15.039 1 84.44 55 LYS B C 1
ATOM 2480 O O . LYS B 1 55 ? 7.641 22.828 16.125 1 84.44 55 LYS B O 1
ATOM 2485 N N . ALA B 1 56 ? 7.27 21.766 14.172 1 81 56 ALA B N 1
ATOM 2486 C CA . ALA B 1 56 ? 8.383 20.859 14.43 1 81 56 ALA B CA 1
ATOM 2487 C C . ALA B 1 56 ? 9.719 21.578 14.281 1 81 56 ALA B C 1
ATOM 2489 O O . ALA B 1 56 ? 9.859 22.484 13.453 1 81 56 ALA B O 1
ATOM 2490 N N . ASP B 1 57 ? 10.656 21.172 15.234 1 69.44 57 ASP B N 1
ATOM 2491 C CA . ASP B 1 57 ? 12.047 21.594 15.102 1 69.44 57 ASP B CA 1
ATOM 2492 C C . ASP B 1 57 ? 12.836 20.594 14.258 1 69.44 57 ASP B C 1
ATOM 2494 O O . ASP B 1 57 ? 13.016 19.438 14.664 1 69.44 57 ASP B O 1
ATOM 2498 N N . ILE B 1 58 ? 13.25 21.016 13.047 1 65.06 58 ILE B N 1
ATOM 2499 C CA . ILE B 1 58 ? 13.938 20.125 12.109 1 65.06 58 ILE B CA 1
ATOM 2500 C C . ILE B 1 58 ? 15.219 19.594 12.742 1 65.06 58 ILE B C 1
ATOM 2502 O O . ILE B 1 58 ? 15.695 18.516 12.383 1 65.06 58 ILE B O 1
ATOM 2506 N N . THR B 1 59 ? 15.711 20.375 13.688 1 61.94 59 THR B N 1
ATOM 2507 C CA . THR B 1 59 ? 17.016 20.031 14.258 1 61.94 59 THR B CA 1
ATOM 2508 C C . THR B 1 59 ? 16.844 19.047 15.406 1 61.94 59 THR B C 1
ATOM 2510 O O . THR B 1 59 ? 17.812 18.391 15.82 1 61.94 59 THR B O 1
ATOM 2513 N N . SER B 1 60 ? 15.734 18.953 15.875 1 60 60 SER B N 1
ATOM 2514 C CA . SER B 1 60 ? 15.492 18.062 17 1 60 60 SER B CA 1
ATOM 2515 C C . SER B 1 60 ? 14.211 17.25 16.797 1 60 60 SER B C 1
ATOM 2517 O O . SER B 1 60 ? 13.133 17.812 16.641 1 60 60 SER B O 1
ATOM 2519 N N . ASN B 1 61 ? 14.352 16.062 16.391 1 62.47 61 ASN B N 1
ATOM 2520 C CA . ASN B 1 61 ? 13.156 15.242 16.266 1 62.47 61 ASN B CA 1
ATOM 2521 C C . ASN B 1 61 ? 12.977 14.328 17.469 1 62.47 61 ASN B C 1
ATOM 2523 O O . ASN B 1 61 ? 13.727 13.359 17.641 1 62.47 61 ASN B O 1
ATOM 2527 N N . SER B 1 62 ? 12.055 14.641 18.25 1 61.78 62 SER B N 1
ATOM 2528 C CA . SER B 1 62 ? 11.789 13.898 19.484 1 61.78 62 SER B CA 1
ATOM 2529 C C . SER B 1 62 ? 11.016 12.617 19.188 1 61.78 62 SER B C 1
ATOM 2531 O O . SER B 1 62 ? 10.781 11.812 20.094 1 61.78 62 SER B O 1
ATOM 2533 N N . ASN B 1 63 ? 10.625 12.469 17.969 1 67.88 63 ASN B N 1
ATOM 2534 C CA . ASN B 1 63 ? 9.945 11.234 17.578 1 67.88 63 ASN B CA 1
ATOM 2535 C C . ASN B 1 63 ? 10.922 10.078 17.422 1 67.88 63 ASN B C 1
ATOM 2537 O O . ASN B 1 63 ? 11.859 10.148 16.625 1 67.88 63 ASN B O 1
ATOM 2541 N N . PRO B 1 64 ? 10.602 9.109 18.297 1 66.25 64 PRO B N 1
ATOM 2542 C CA . PRO B 1 64 ? 11.5 7.961 18.172 1 66.25 64 PRO B CA 1
ATOM 2543 C C . PRO B 1 64 ? 11.57 7.395 16.766 1 66.25 64 PRO B C 1
ATOM 2545 O O . PRO B 1 64 ? 12.586 6.82 16.375 1 66.25 64 PRO B O 1
ATOM 2548 N N . ARG B 1 65 ? 10.523 7.605 16.016 1 68.31 65 ARG B N 1
ATOM 2549 C CA . ARG B 1 65 ? 10.5 7.047 14.672 1 68.31 65 ARG B CA 1
ATOM 2550 C C . ARG B 1 65 ? 11.062 8.039 13.656 1 68.31 65 ARG B C 1
ATOM 2552 O O . ARG B 1 65 ? 11.234 7.703 12.484 1 68.31 65 ARG B O 1
ATOM 2559 N N . LYS B 1 66 ? 11.352 9.195 14.125 1 66.56 66 LYS B N 1
ATOM 2560 C CA . LYS B 1 66 ? 12.016 10.242 13.352 1 66.56 66 LYS B CA 1
ATOM 2561 C C . LYS B 1 66 ? 11.18 10.633 12.125 1 66.56 66 LYS B C 1
ATOM 2563 O O . LYS B 1 66 ? 11.727 10.844 11.039 1 66.56 66 LYS B O 1
ATOM 2568 N N . LEU B 1 67 ? 9.883 10.453 12.32 1 72.44 67 LEU B N 1
ATOM 2569 C CA . LEU B 1 67 ? 8.977 10.852 11.242 1 72.44 67 LEU B CA 1
ATOM 2570 C C . LEU B 1 67 ? 8.055 11.977 11.703 1 72.44 67 LEU B C 1
ATOM 2572 O O . LEU B 1 67 ? 7.773 12.102 12.898 1 72.44 67 LEU B O 1
ATOM 2576 N N . TRP B 1 68 ? 7.883 12.914 10.836 1 81.5 68 TRP B N 1
ATOM 2577 C CA . TRP B 1 68 ? 6.805 13.883 11 1 81.5 68 TRP B CA 1
ATOM 2578 C C . TRP B 1 68 ? 5.621 13.531 10.109 1 81.5 68 TRP B C 1
ATOM 2580 O O . TRP B 1 68 ? 5.801 13.039 8.992 1 81.5 68 TRP B O 1
ATOM 2590 N N . PRO B 1 69 ? 4.422 13.695 10.609 1 88.69 69 PRO B N 1
ATOM 2591 C CA . PRO B 1 69 ? 3.992 14.305 11.867 1 88.69 69 PRO B CA 1
ATOM 2592 C C . PRO B 1 69 ? 4.02 13.328 13.039 1 88.69 69 PRO B C 1
ATOM 2594 O O . PRO B 1 69 ? 4.16 12.117 12.836 1 88.69 69 PRO B O 1
ATOM 2597 N N . TYR B 1 70 ? 3.938 13.844 14.258 1 90.5 70 TYR B N 1
ATOM 2598 C CA . TYR B 1 70 ? 3.67 13.07 15.469 1 90.5 70 TYR B CA 1
ATOM 2599 C C . TYR B 1 70 ? 2.816 13.867 16.453 1 90.5 70 TYR B C 1
ATOM 2601 O O . TYR B 1 70 ? 2.488 15.031 16.188 1 90.5 70 TYR B O 1
ATOM 2609 N N . MET B 1 71 ? 2.377 13.227 17.5 1 93.62 71 MET B N 1
ATOM 2610 C CA . MET B 1 71 ? 1.465 13.852 18.453 1 93.62 71 MET B CA 1
ATOM 2611 C C . MET B 1 71 ? 2.004 13.727 19.875 1 93.62 71 MET B C 1
ATOM 2613 O O . MET B 1 71 ? 2.512 12.68 20.266 1 93.62 71 MET B O 1
ATOM 2617 N N . LEU B 1 72 ? 1.928 14.789 20.562 1 93.06 72 LEU B N 1
ATOM 2618 C CA . LEU B 1 72 ? 2.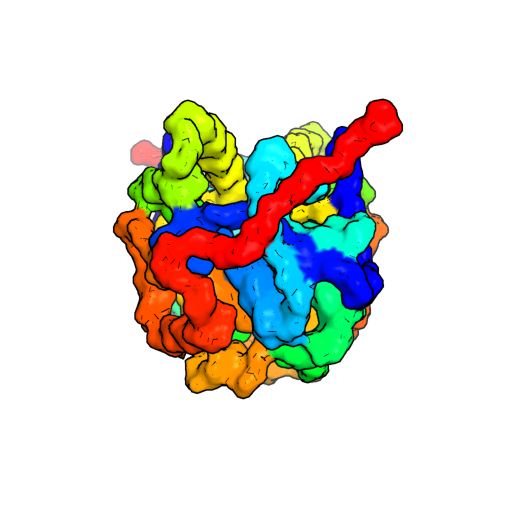15 14.805 22.016 1 93.06 72 LEU B CA 1
ATOM 2619 C C . LEU B 1 72 ? 0.826 14.82 22.766 1 93.06 72 LEU B C 1
ATOM 2621 O O . LEU B 1 72 ? -0.039 15.656 22.5 1 93.06 72 LEU B O 1
ATOM 2625 N N . HIS B 1 73 ? 0.665 13.922 23.625 1 95.5 73 HIS B N 1
ATOM 2626 C CA . HIS B 1 73 ? -0.549 13.797 24.438 1 95.5 73 HIS B CA 1
ATOM 2627 C C . HIS B 1 73 ? -0.238 13.297 25.828 1 95.5 73 HIS B C 1
ATOM 2629 O O . HIS B 1 73 ? -0.121 12.086 26.047 1 95.5 73 HIS B O 1
ATOM 2635 N N . GLY B 1 74 ? -0.171 14.25 26.844 1 94.44 74 GLY B N 1
ATOM 2636 C CA . GLY B 1 74 ? 0.352 13.867 28.141 1 94.44 74 GLY B CA 1
ATOM 2637 C C . GLY B 1 74 ? 1.771 13.328 28.078 1 94.44 74 GLY B C 1
ATOM 2638 O O . GLY B 1 74 ? 2.656 13.977 27.516 1 94.44 74 GLY B O 1
ATOM 2639 N N . PRO B 1 75 ? 2.037 12.188 28.641 1 92 75 PRO B N 1
ATOM 2640 C CA . PRO B 1 75 ? 3.383 11.617 28.594 1 92 75 PRO B CA 1
ATOM 2641 C C . PRO B 1 75 ? 3.65 10.859 27.297 1 92 75 PRO B C 1
ATOM 2643 O O . PRO B 1 75 ? 4.766 10.375 27.078 1 92 75 PRO B O 1
ATOM 2646 N N . ASN B 1 76 ? 2.635 10.797 26.469 1 92.12 76 ASN B N 1
ATOM 2647 C CA . ASN B 1 76 ? 2.73 9.914 25.312 1 92.12 76 ASN B CA 1
ATOM 2648 C C . ASN B 1 76 ? 3.18 10.68 24.062 1 92.12 76 ASN B C 1
ATOM 2650 O O . ASN B 1 76 ? 2.75 11.812 23.828 1 92.12 76 ASN B O 1
ATOM 2654 N N . VAL B 1 77 ? 4.074 10.062 23.312 1 90 77 VAL B N 1
ATOM 2655 C CA . VAL B 1 77 ? 4.43 10.461 21.953 1 90 77 VAL B CA 1
ATOM 2656 C C . VAL B 1 77 ? 3.9 9.43 20.953 1 90 77 VAL B C 1
ATOM 2658 O O . VAL B 1 77 ? 4.27 8.258 21 1 90 77 VAL B O 1
ATOM 2661 N N . VAL B 1 78 ? 3.043 9.836 20.141 1 90.69 78 VAL B N 1
ATOM 2662 C CA . VAL B 1 78 ? 2.41 8.914 19.203 1 90.69 78 VAL B CA 1
ATOM 2663 C C . VAL B 1 78 ? 2.871 9.234 17.781 1 90.69 78 VAL B C 1
ATOM 2665 O O . VAL B 1 78 ? 2.625 10.328 17.281 1 90.69 78 VAL B O 1
ATOM 2668 N N . PRO B 1 79 ? 3.547 8.242 17.328 1 86.62 79 PRO B N 1
ATOM 2669 C CA . PRO B 1 79 ? 4.066 8.492 15.977 1 86.62 79 PRO B CA 1
ATOM 2670 C C . PRO B 1 79 ? 3.043 8.195 14.883 1 86.62 79 PRO B C 1
ATOM 2672 O O . PRO B 1 79 ? 2.156 7.363 15.078 1 86.62 79 PRO B O 1
ATOM 2675 N N . ASP B 1 80 ? 3.227 8.914 13.766 1 81.62 80 ASP B N 1
ATOM 2676 C CA . ASP B 1 80 ? 2.715 8.844 12.398 1 81.62 80 ASP B CA 1
ATOM 2677 C C . ASP B 1 80 ? 1.203 9.055 12.367 1 81.62 80 ASP B C 1
ATOM 2679 O O . ASP B 1 80 ? 0.542 9.016 13.406 1 81.62 80 ASP B O 1
ATOM 2683 N N . SER B 1 81 ? 0.678 9.352 11.172 1 86.38 81 SER B N 1
ATOM 2684 C CA . SER B 1 81 ? -0.69 9.828 10.984 1 86.38 81 SER B CA 1
ATOM 2685 C C . SER B 1 81 ? -1.701 8.719 11.25 1 86.38 81 SER B C 1
ATOM 2687 O O . SER B 1 81 ? -2.729 8.945 11.891 1 86.38 81 SER B O 1
ATOM 2689 N N . SER B 1 82 ? -1.4 7.48 10.945 1 86.75 82 SER B N 1
ATOM 2690 C CA . SER B 1 82 ? -2.355 6.391 11.094 1 86.75 82 SER B CA 1
ATOM 2691 C C . SER B 1 82 ? -2.439 5.93 12.547 1 86.75 82 SER B C 1
ATOM 2693 O O . SER B 1 82 ? -3.529 5.656 13.055 1 86.75 82 SER B O 1
ATOM 2695 N N . ALA B 1 83 ? -1.325 5.875 13.227 1 88.44 83 ALA B N 1
ATOM 2696 C CA . ALA B 1 83 ? -1.312 5.516 14.641 1 88.44 83 ALA B CA 1
ATOM 2697 C C . ALA B 1 83 ? -2.025 6.574 15.477 1 88.44 83 ALA B C 1
ATOM 2699 O O . ALA B 1 83 ? -2.746 6.242 16.422 1 88.44 83 ALA B O 1
ATOM 2700 N N . ILE B 1 84 ? -1.823 7.812 15.086 1 92.62 84 ILE B N 1
ATOM 2701 C CA . ILE B 1 84 ? -2.467 8.906 15.805 1 92.62 84 ILE B CA 1
ATOM 2702 C C . ILE B 1 84 ? -3.982 8.805 15.656 1 92.62 84 ILE B C 1
ATOM 2704 O O . ILE B 1 84 ? -4.723 8.977 16.625 1 92.62 84 ILE B O 1
ATOM 2708 N N . ALA B 1 85 ? -4.422 8.5 14.445 1 91.88 85 ALA B N 1
ATOM 2709 C CA . ALA B 1 85 ? -5.855 8.375 14.195 1 91.88 85 ALA B CA 1
ATOM 2710 C C . ALA B 1 85 ? -6.473 7.293 15.078 1 91.88 85 ALA B C 1
ATOM 2712 O O . ALA B 1 85 ? -7.5 7.516 15.719 1 91.88 85 ALA B O 1
ATOM 2713 N N . SER B 1 86 ? -5.867 6.137 15.141 1 91.5 86 SER B N 1
ATOM 2714 C CA . SER B 1 86 ? -6.367 5.043 15.961 1 91.5 86 SER B CA 1
ATOM 2715 C C . SER B 1 86 ? -6.312 5.402 17.453 1 91.5 86 SER B C 1
ATOM 2717 O O . SER B 1 86 ? -7.234 5.082 18.203 1 91.5 86 SER B O 1
ATOM 2719 N N . TYR B 1 87 ? -5.227 6.039 17.859 1 94.12 87 TYR B N 1
ATOM 2720 C CA . TYR B 1 87 ? -5.035 6.484 19.234 1 94.12 87 TYR B CA 1
ATOM 2721 C C . TYR B 1 87 ? -6.137 7.453 19.656 1 94.12 87 TYR B C 1
ATOM 2723 O O . TYR B 1 87 ? -6.727 7.309 20.734 1 94.12 87 TYR B O 1
ATOM 2731 N N . LEU B 1 88 ? -6.434 8.367 18.828 1 95.5 88 LEU B N 1
ATOM 2732 C CA . LEU B 1 88 ? -7.438 9.383 19.125 1 95.5 88 LEU B CA 1
ATOM 2733 C C . LEU B 1 88 ? -8.836 8.773 19.156 1 95.5 88 LEU B C 1
ATOM 2735 O O . LEU B 1 88 ? -9.664 9.148 19.984 1 95.5 88 LEU B O 1
ATOM 2739 N N . ALA B 1 89 ? -9.07 7.828 18.266 1 91.81 89 ALA B N 1
ATOM 2740 C CA . ALA B 1 89 ? -10.359 7.148 18.266 1 91.81 89 ALA B CA 1
ATOM 2741 C C . ALA B 1 89 ? -10.586 6.391 19.562 1 91.81 89 ALA B C 1
ATOM 2743 O O . ALA B 1 89 ? -11.703 6.352 20.094 1 91.81 89 ALA B O 1
ATOM 2744 N N . ALA B 1 90 ? -9.531 5.812 20.031 1 93.44 90 ALA B N 1
ATOM 2745 C CA . ALA B 1 90 ? -9.617 5.066 21.281 1 93.44 90 ALA B CA 1
ATOM 2746 C C . ALA B 1 90 ? -9.734 6.004 22.484 1 93.44 90 ALA B C 1
ATOM 2748 O O . ALA B 1 90 ? -10.398 5.68 23.469 1 93.44 90 ALA B O 1
ATOM 2749 N N . THR B 1 91 ? -9.117 7.137 22.438 1 95.81 91 THR B N 1
ATOM 2750 C CA . THR B 1 91 ? -9.086 8.109 23.531 1 95.81 91 THR B CA 1
ATOM 2751 C C . THR B 1 91 ? -10.398 8.875 23.609 1 95.81 91 THR B C 1
ATOM 2753 O O . THR B 1 91 ? -10.867 9.211 24.703 1 95.81 91 THR B O 1
ATOM 2756 N N . TYR B 1 92 ? -10.969 9.109 22.422 1 94.88 92 TYR B N 1
ATOM 2757 C CA . TYR B 1 92 ? -12.219 9.859 22.312 1 94.88 92 TYR B CA 1
ATOM 2758 C C . TYR B 1 92 ? -13.281 9.055 21.562 1 94.88 92 TYR B C 1
ATOM 2760 O O . TYR B 1 92 ? -13.617 9.359 20.422 1 94.88 92 TYR B O 1
ATOM 2768 N N . PRO B 1 93 ? -13.93 8.156 22.141 1 91.44 93 PRO B N 1
ATOM 2769 C CA . PRO B 1 93 ? -14.859 7.254 21.469 1 91.44 93 PRO B CA 1
ATOM 2770 C C . PRO B 1 93 ? -16.062 7.984 20.875 1 91.44 93 PRO B C 1
ATOM 2772 O O . PRO B 1 93 ? -16.672 7.508 19.906 1 91.44 93 PRO B O 1
ATOM 2775 N N . GLU B 1 94 ? -16.359 9.094 21.359 1 87.69 94 GLU B N 1
ATOM 2776 C CA . GLU B 1 94 ? -17.516 9.852 20.859 1 87.69 94 GLU B CA 1
ATOM 2777 C C . GLU B 1 94 ? -17.25 10.383 19.453 1 87.69 94 GLU B C 1
ATOM 2779 O O . GLU B 1 94 ? -18.203 10.648 18.703 1 87.69 94 GLU B O 1
ATOM 2784 N N . THR B 1 95 ? -15.969 10.5 19.125 1 85.81 95 THR B N 1
ATOM 2785 C CA . THR B 1 95 ? -15.617 11.008 17.797 1 85.81 95 THR B CA 1
ATOM 2786 C C . THR B 1 95 ? -15.305 9.859 16.844 1 85.81 95 THR B C 1
ATOM 2788 O O . THR B 1 95 ? -15.297 10.047 15.625 1 85.81 95 THR B O 1
ATOM 2791 N N . ALA B 1 96 ? -15.133 8.641 17.375 1 85 96 ALA B N 1
ATOM 2792 C CA . ALA B 1 96 ? -14.719 7.48 16.578 1 85 96 ALA B CA 1
ATOM 2793 C C . ALA B 1 96 ? -15.773 7.129 15.539 1 85 96 ALA B C 1
ATOM 2795 O O . ALA B 1 96 ? -15.445 6.77 14.406 1 85 96 ALA B O 1
ATOM 2796 N N . GLY B 1 97 ? -16.969 7.289 15.844 1 86.19 97 GLY B N 1
ATOM 2797 C CA . GLY B 1 97 ? -18.062 6.945 14.938 1 86.19 97 GLY B CA 1
ATOM 2798 C C . GLY B 1 97 ? -18.078 7.809 13.688 1 86.19 97 GLY B C 1
ATOM 2799 O O . GLY B 1 97 ? -18.562 7.375 12.633 1 86.19 97 GLY B O 1
ATOM 2800 N N . ARG B 1 98 ? -17.578 8.961 13.82 1 87 98 ARG B N 1
ATOM 2801 C CA . ARG B 1 98 ? -17.531 9.875 12.68 1 87 98 ARG B CA 1
ATOM 2802 C C . ARG B 1 98 ? -16.469 9.445 11.672 1 87 98 ARG B C 1
ATOM 2804 O O . ARG B 1 98 ? -16.625 9.68 10.469 1 87 98 ARG B O 1
ATOM 2811 N N . MET B 1 99 ? -15.508 8.805 12.242 1 92.81 99 MET B N 1
ATOM 2812 C CA . MET B 1 99 ? -14.359 8.547 11.367 1 92.81 99 MET B CA 1
ATOM 2813 C C . MET B 1 99 ? -14.227 7.055 11.07 1 92.81 99 MET B C 1
ATOM 2815 O O . MET B 1 99 ? -13.594 6.672 10.094 1 92.81 99 MET B O 1
ATOM 2819 N N . PHE B 1 100 ? -14.797 6.254 11.898 1 94.31 100 PHE B N 1
ATOM 2820 C CA . PHE B 1 100 ? -14.703 4.812 11.727 1 94.31 100 PHE B CA 1
ATOM 2821 C C . PHE B 1 100 ? -16.094 4.188 11.594 1 94.31 100 PHE B C 1
ATOM 2823 O O . PHE B 1 100 ? -16.797 4.02 12.586 1 94.31 100 PHE B O 1
ATOM 2830 N N . PRO B 1 101 ? -16.391 3.818 10.375 1 93 101 PRO B N 1
ATOM 2831 C CA . PRO B 1 101 ? -17.719 3.248 10.164 1 93 101 PRO B CA 1
ATOM 2832 C C . PRO B 1 101 ? -17.969 1.997 11.008 1 93 101 PRO B C 1
ATOM 2834 O O . PRO B 1 101 ? -17.047 1.216 11.242 1 93 101 PRO B O 1
ATOM 2837 N N . SER B 1 102 ? -19.266 1.779 11.367 1 91 102 SER B N 1
ATOM 2838 C CA . SER B 1 102 ? -19.625 0.637 12.195 1 91 102 SER B CA 1
ATOM 2839 C C . SER B 1 102 ? -19.812 -0.621 11.352 1 91 102 SER B C 1
ATOM 2841 O O . SER B 1 102 ? -19.609 -1.734 11.836 1 91 102 SER B O 1
ATOM 2843 N N . ASP B 1 103 ? -20.203 -0.453 10.117 1 93.94 103 ASP B N 1
ATOM 2844 C CA . ASP B 1 103 ? -20.359 -1.597 9.219 1 93.94 103 ASP B CA 1
ATOM 2845 C C . ASP B 1 103 ? -19 -2.172 8.82 1 93.94 103 ASP B C 1
ATOM 2847 O O . ASP B 1 103 ? -18.156 -1.456 8.289 1 93.94 103 ASP B O 1
ATOM 2851 N N . PRO B 1 104 ? -18.828 -3.461 9.016 1 95.44 104 PRO B N 1
ATOM 2852 C CA . PRO B 1 104 ? -17.516 -4.074 8.789 1 95.44 104 PRO B CA 1
ATOM 2853 C C . PRO B 1 104 ? -17.047 -3.939 7.344 1 95.44 104 PRO B C 1
ATOM 2855 O O . PRO B 1 104 ? -15.852 -3.725 7.098 1 95.44 104 PRO B O 1
ATOM 2858 N N . LYS B 1 105 ? -17.938 -4.07 6.469 1 95.06 105 LYS B N 1
ATOM 2859 C CA . LYS B 1 105 ? -17.531 -3.969 5.066 1 95.06 105 LYS B CA 1
ATOM 2860 C C . LYS B 1 105 ? -17.062 -2.557 4.727 1 95.06 105 LYS B C 1
ATOM 2862 O O . LYS B 1 105 ? -16.062 -2.379 4.031 1 95.06 105 LYS B O 1
ATOM 2867 N N . SER B 1 106 ? -17.828 -1.545 5.242 1 95.81 106 SER B N 1
ATOM 2868 C CA . SER B 1 106 ? -17.422 -0.153 5.051 1 95.81 106 SER B CA 1
ATOM 2869 C C . SER B 1 106 ? -16.078 0.13 5.699 1 95.81 106 SER B C 1
ATOM 2871 O O . SER B 1 106 ? -15.242 0.829 5.121 1 95.81 106 SER B O 1
ATOM 2873 N N . LEU B 1 107 ? -15.906 -0.436 6.863 1 96.19 107 LEU B N 1
ATOM 2874 C CA . LEU B 1 107 ? -14.641 -0.256 7.562 1 96.19 107 LEU B CA 1
ATOM 2875 C C . LEU B 1 107 ? -13.492 -0.899 6.785 1 96.19 107 LEU B C 1
ATOM 2877 O O . LEU B 1 107 ? -12.414 -0.322 6.68 1 96.19 107 LEU B O 1
ATOM 2881 N N . GLY B 1 108 ? -13.711 -2.08 6.273 1 97.31 108 GLY B N 1
ATOM 2882 C CA . GLY B 1 108 ? -12.711 -2.768 5.469 1 97.31 108 GLY B CA 1
ATOM 2883 C C . GLY B 1 108 ? -12.336 -2.004 4.215 1 97.31 108 GLY B C 1
ATOM 2884 O O . GLY B 1 108 ? -11.156 -1.921 3.867 1 97.31 108 GLY B O 1
ATOM 2885 N N . LEU B 1 109 ? -13.312 -1.45 3.57 1 96.56 109 LEU B N 1
ATOM 2886 C CA . LEU B 1 109 ? -13.078 -0.667 2.363 1 96.56 109 LEU B CA 1
ATOM 2887 C C . LEU B 1 109 ? -12.258 0.58 2.678 1 96.56 109 LEU B C 1
ATOM 2889 O O . LEU B 1 109 ? -11.297 0.897 1.965 1 96.56 109 LEU B O 1
ATOM 2893 N N . ALA B 1 110 ? -12.641 1.275 3.695 1 97.12 110 ALA B N 1
ATOM 2894 C CA . ALA B 1 110 ? -11.906 2.467 4.113 1 97.12 110 ALA B CA 1
ATOM 2895 C C . ALA B 1 110 ? -10.453 2.133 4.426 1 97.12 110 ALA B C 1
ATOM 2897 O O . ALA B 1 110 ? -9.539 2.867 4.035 1 97.12 110 ALA B O 1
ATOM 2898 N N . HIS B 1 111 ? -10.281 1.059 5.094 1 97.81 111 HIS B N 1
ATOM 2899 C CA . HIS B 1 111 ? -8.945 0.616 5.457 1 97.81 111 HIS B CA 1
ATOM 2900 C C . HIS B 1 111 ? -8.109 0.303 4.215 1 97.81 111 HIS B C 1
ATOM 2902 O O . HIS B 1 111 ? -6.98 0.779 4.086 1 97.81 111 HIS B O 1
ATOM 2908 N N . ALA B 1 112 ? -8.656 -0.433 3.311 1 98.38 112 ALA B N 1
ATOM 2909 C CA . ALA B 1 112 ? -7.941 -0.81 2.092 1 98.38 112 ALA B CA 1
ATOM 2910 C C . ALA B 1 112 ? -7.562 0.422 1.274 1 98.38 112 ALA B C 1
ATOM 2912 O O . ALA B 1 112 ? -6.438 0.527 0.785 1 98.38 112 ALA B O 1
ATOM 2913 N N . ALA B 1 113 ? -8.484 1.332 1.128 1 98.31 113 ALA B N 1
ATOM 2914 C CA . ALA B 1 113 ? -8.242 2.547 0.355 1 98.31 113 ALA B CA 1
ATOM 2915 C C . ALA B 1 113 ? -7.148 3.395 0.995 1 98.31 113 ALA B C 1
ATOM 2917 O O . ALA B 1 113 ? -6.23 3.854 0.31 1 98.31 113 ALA B O 1
ATOM 2918 N N . ALA B 1 114 ? -7.234 3.572 2.297 1 98.06 114 ALA B N 1
ATOM 2919 C CA . ALA B 1 114 ? -6.25 4.379 3.01 1 98.06 114 ALA B CA 1
ATOM 2920 C C . ALA B 1 114 ? -4.863 3.746 2.93 1 98.06 114 ALA B C 1
ATOM 2922 O O . ALA B 1 114 ? -3.871 4.438 2.684 1 98.06 114 ALA B O 1
ATOM 2923 N N . ARG B 1 115 ? -4.805 2.459 3.117 1 97.81 115 ARG B N 1
ATOM 2924 C CA . ARG B 1 115 ? -3.537 1.738 3.066 1 97.81 115 ARG B CA 1
ATOM 2925 C C . ARG B 1 115 ? -2.922 1.812 1.673 1 97.81 115 ARG B C 1
ATOM 2927 O O . ARG B 1 115 ? -1.704 1.951 1.533 1 97.81 115 ARG B O 1
ATOM 2934 N N . MET B 1 116 ? -3.756 1.684 0.685 1 98.31 116 MET B N 1
ATOM 2935 C CA . MET B 1 116 ? -3.27 1.826 -0.684 1 98.31 116 MET B CA 1
ATOM 2936 C C . MET B 1 116 ? -2.627 3.193 -0.894 1 98.31 116 MET B C 1
ATOM 2938 O O . MET B 1 116 ? -1.52 3.289 -1.425 1 98.31 116 MET B O 1
ATOM 2942 N N . MET B 1 117 ? -3.316 4.207 -0.491 1 98.25 117 MET B N 1
ATOM 2943 C CA . MET B 1 117 ? -2.801 5.559 -0.693 1 98.25 117 MET B CA 1
ATOM 2944 C C . MET B 1 117 ? -1.49 5.762 0.06 1 98.25 117 MET B C 1
ATOM 2946 O O . MET B 1 117 ? -0.502 6.219 -0.516 1 98.25 117 MET B O 1
ATOM 2950 N N . ASP B 1 118 ? -1.443 5.297 1.269 1 96.69 118 ASP B N 1
ATOM 2951 C CA . ASP B 1 118 ? -0.287 5.516 2.131 1 96.69 118 ASP B CA 1
ATOM 2952 C C . ASP B 1 118 ? 0.941 4.781 1.604 1 96.69 118 ASP B C 1
ATOM 2954 O O . ASP B 1 118 ? 2.055 5.309 1.644 1 96.69 118 ASP B O 1
ATOM 2958 N N . GLU B 1 119 ? 0.675 3.561 1.111 1 96.38 119 GLU B N 1
ATOM 2959 C CA . GLU B 1 119 ? 1.825 2.678 0.946 1 96.38 119 GLU B CA 1
ATOM 2960 C C . GLU B 1 119 ? 2.096 2.393 -0.529 1 96.38 119 GLU B C 1
ATOM 2962 O O . GLU B 1 119 ? 3.186 1.944 -0.891 1 96.38 119 GLU B O 1
ATOM 2967 N N . ALA B 1 120 ? 1.127 2.604 -1.344 1 96.94 120 ALA B N 1
ATOM 2968 C CA . ALA B 1 120 ? 1.31 2.297 -2.76 1 96.94 120 ALA B CA 1
ATOM 2969 C C . ALA B 1 120 ? 1.362 3.574 -3.596 1 96.94 120 ALA B C 1
ATOM 2971 O O . ALA B 1 120 ? 2.246 3.736 -4.438 1 96.94 120 ALA B O 1
ATOM 2972 N N . THR B 1 121 ? 0.468 4.488 -3.381 1 98.12 121 THR B N 1
ATOM 2973 C CA . THR B 1 121 ? 0.359 5.711 -4.168 1 98.12 121 THR B CA 1
ATOM 2974 C C . THR B 1 121 ? 1.459 6.699 -3.789 1 98.12 121 THR B C 1
ATOM 2976 O O . THR B 1 121 ? 2.07 7.32 -4.66 1 98.12 121 THR B O 1
ATOM 2979 N N . PHE B 1 122 ? 1.749 6.754 -2.52 1 97 122 PHE B N 1
ATOM 2980 C CA . PHE B 1 122 ? 2.674 7.762 -2.014 1 97 122 PHE B CA 1
ATOM 2981 C C . PHE B 1 122 ? 4.062 7.57 -2.613 1 97 122 PHE B C 1
ATOM 2983 O O . PHE B 1 122 ? 4.699 8.539 -3.033 1 97 122 PHE B O 1
ATOM 2990 N N . PRO B 1 123 ? 4.59 6.375 -2.713 1 97.25 123 PRO B N 1
ATOM 2991 C CA . PRO B 1 123 ? 5.91 6.207 -3.32 1 97.25 123 PRO B CA 1
ATOM 2992 C C . PRO B 1 123 ? 5.977 6.758 -4.742 1 97.25 123 PRO B C 1
ATOM 2994 O O . PRO B 1 123 ? 7.023 7.254 -5.168 1 97.25 123 PRO B O 1
ATOM 2997 N N . ILE B 1 124 ? 4.918 6.645 -5.461 1 97.31 124 ILE B N 1
ATOM 2998 C CA . ILE B 1 124 ? 4.902 7.199 -6.809 1 97.31 124 ILE B CA 1
ATOM 2999 C C . ILE B 1 124 ? 4.973 8.719 -6.742 1 97.31 124 ILE B C 1
ATOM 3001 O O . ILE B 1 124 ? 5.703 9.352 -7.516 1 97.31 124 ILE B O 1
ATOM 3005 N N . LEU B 1 125 ? 4.25 9.312 -5.828 1 96.12 125 LEU B N 1
ATOM 3006 C CA . LEU B 1 125 ? 4.336 10.75 -5.609 1 96.12 125 LEU B CA 1
ATOM 3007 C C . LEU B 1 125 ? 5.754 11.164 -5.23 1 96.12 125 LEU B C 1
ATOM 3009 O O . LEU B 1 125 ? 6.266 12.172 -5.723 1 96.12 125 LEU B O 1
ATOM 3013 N N . LEU B 1 126 ? 6.355 10.391 -4.375 1 94.94 126 LEU B N 1
ATOM 3014 C CA . LEU B 1 126 ? 7.727 10.664 -3.961 1 94.94 126 LEU B CA 1
ATOM 3015 C C . LEU B 1 126 ? 8.672 10.648 -5.16 1 94.94 126 LEU B C 1
ATOM 3017 O O . LEU B 1 126 ? 9.594 11.469 -5.238 1 94.94 126 LEU B O 1
ATOM 3021 N N . TRP B 1 127 ? 8.445 9.688 -6.055 1 96.44 127 TRP B N 1
ATOM 3022 C CA . TRP B 1 127 ? 9.273 9.625 -7.254 1 96.44 127 TRP B CA 1
ATOM 3023 C C . TRP B 1 127 ? 9.18 10.922 -8.055 1 96.44 127 TRP B C 1
ATOM 3025 O O . TRP B 1 127 ? 10.211 11.508 -8.406 1 96.44 127 TRP B O 1
ATOM 3035 N N . TYR B 1 128 ? 7.996 11.398 -8.305 1 96.06 128 TYR B N 1
ATOM 3036 C CA . TYR B 1 128 ? 7.805 12.609 -9.094 1 96.06 128 TYR B CA 1
ATOM 3037 C C . TYR B 1 128 ? 8.391 13.82 -8.375 1 96.06 128 TYR B C 1
ATOM 3039 O O . TYR B 1 128 ? 8.859 14.758 -9.023 1 96.06 128 TYR B O 1
ATOM 3047 N N . ARG B 1 129 ? 8.391 13.789 -7.07 1 93.25 129 ARG B N 1
ATOM 3048 C CA . ARG B 1 129 ? 8.867 14.938 -6.305 1 93.25 129 ARG B CA 1
ATOM 3049 C C . ARG B 1 129 ? 10.391 14.977 -6.27 1 93.25 129 ARG B C 1
ATOM 3051 O O . ARG B 1 129 ? 10.992 16.047 -6.367 1 93.25 129 ARG B O 1
ATOM 3058 N N . PHE B 1 130 ? 11.047 13.75 -6.223 1 93.44 130 PHE B N 1
ATOM 3059 C CA . PHE B 1 130 ? 12.461 13.805 -5.863 1 93.44 130 PHE B CA 1
ATOM 3060 C C . PHE B 1 130 ? 13.32 13.164 -6.949 1 93.44 130 PHE B C 1
ATOM 3062 O O . PHE B 1 130 ? 14.531 13.375 -6.996 1 93.44 130 PHE B O 1
ATOM 3069 N N . MET B 1 131 ? 12.695 12.305 -7.742 1 93.88 131 MET B N 1
ATOM 3070 C CA . MET B 1 131 ? 13.484 11.641 -8.773 1 93.88 131 MET B CA 1
ATOM 3071 C C . MET B 1 131 ? 13.352 12.359 -10.109 1 93.88 131 MET B C 1
ATOM 3073 O O . MET B 1 131 ? 14.258 12.312 -10.938 1 93.88 131 MET B O 1
ATOM 3077 N N . GLU B 1 132 ? 12.211 13.016 -10.375 1 93.69 132 GLU B N 1
ATOM 3078 C CA . GLU B 1 132 ? 12.023 13.82 -11.57 1 93.69 132 GLU B CA 1
ATOM 3079 C C . GLU B 1 132 ? 12.805 15.125 -11.492 1 93.69 132 GLU B C 1
ATOM 3081 O O . GLU B 1 132 ? 12.602 15.922 -10.57 1 93.69 132 GLU B O 1
ATOM 3086 N N . PRO B 1 133 ? 13.695 15.344 -12.445 1 91.94 133 PRO B N 1
ATOM 3087 C CA . PRO B 1 133 ? 14.688 16.422 -12.305 1 91.94 133 PRO B CA 1
ATOM 3088 C C . PRO B 1 133 ? 14.047 17.797 -12.117 1 91.94 133 PRO B C 1
ATOM 3090 O O . PRO B 1 133 ? 14.445 18.547 -11.227 1 91.94 133 PRO B O 1
ATOM 3093 N N . ALA B 1 134 ? 13.102 18.156 -12.922 1 93.25 134 ALA B N 1
ATOM 3094 C CA . ALA B 1 134 ? 12.492 19.484 -12.82 1 93.25 134 ALA B CA 1
ATOM 3095 C C . ALA B 1 134 ? 11.742 19.641 -11.5 1 93.25 134 ALA B C 1
ATOM 3097 O O . ALA B 1 134 ? 11.789 20.688 -10.867 1 93.25 134 ALA B O 1
ATOM 3098 N N . ASN B 1 135 ? 11.102 18.609 -11.055 1 93.81 135 ASN B N 1
ATOM 3099 C CA . ASN B 1 135 ? 10.352 18.656 -9.812 1 93.81 135 ASN B CA 1
ATOM 3100 C C . ASN B 1 135 ? 11.273 18.656 -8.594 1 93.81 135 ASN B C 1
ATOM 3102 O O . ASN B 1 135 ? 10.953 19.234 -7.559 1 93.81 135 ASN B O 1
ATOM 3106 N N . ARG B 1 136 ? 12.367 18.016 -8.773 1 90.81 136 ARG B N 1
ATOM 3107 C CA . ARG B 1 136 ? 13.328 17.984 -7.672 1 90.81 136 ARG B CA 1
ATOM 3108 C C . ARG B 1 136 ? 13.797 19.391 -7.32 1 90.81 136 ARG B C 1
ATOM 3110 O O . ARG B 1 136 ? 13.914 19.734 -6.145 1 90.81 136 ARG B O 1
ATOM 3117 N N . VAL B 1 137 ? 14.07 20.188 -8.289 1 87.69 137 VAL B N 1
ATOM 3118 C CA . VAL B 1 137 ? 14.484 21.578 -8.086 1 87.69 137 VAL B CA 1
ATOM 3119 C C . VAL B 1 137 ? 13.367 22.359 -7.402 1 87.69 137 VAL B C 1
ATOM 3121 O O . VAL B 1 137 ? 13.617 23.125 -6.48 1 87.69 137 VAL B O 1
ATOM 3124 N N . HIS B 1 138 ? 12.211 22.094 -7.852 1 87.88 138 HIS B N 1
ATOM 3125 C CA . HIS B 1 138 ? 11.039 22.719 -7.262 1 87.88 138 HIS B CA 1
ATOM 3126 C C . HIS B 1 138 ? 10.898 22.344 -5.789 1 87.88 138 HIS B C 1
ATOM 3128 O O . HIS B 1 138 ? 10.625 23.203 -4.949 1 87.88 138 HIS B O 1
ATOM 3134 N N . MET B 1 139 ? 11.117 21.109 -5.504 1 86.75 139 MET B N 1
ATOM 3135 C CA . MET B 1 139 ? 11.008 20.625 -4.125 1 86.75 139 MET B CA 1
ATOM 3136 C C . MET B 1 139 ? 12.094 21.25 -3.248 1 86.75 139 MET B C 1
ATOM 3138 O O . MET B 1 139 ? 11.836 21.609 -2.1 1 86.75 139 MET B O 1
ATOM 3142 N N . GLU B 1 140 ? 13.219 21.328 -3.773 1 83.12 140 GLU B N 1
ATOM 3143 C CA . GLU B 1 140 ? 14.328 21.938 -3.053 1 83.12 140 GLU B CA 1
ATOM 3144 C C . GLU B 1 140 ? 14 23.375 -2.654 1 83.12 140 GLU B C 1
ATOM 3146 O O . GLU B 1 140 ? 14.258 23.797 -1.522 1 83.12 140 GLU B O 1
ATOM 3151 N N . ASN B 1 141 ? 13.398 24.031 -3.512 1 78 141 ASN B N 1
ATOM 3152 C CA . ASN B 1 141 ? 13.07 25.422 -3.275 1 78 141 ASN B CA 1
ATOM 3153 C C . ASN B 1 141 ? 11.875 25.562 -2.334 1 78 141 ASN B C 1
ATOM 3155 O O . ASN B 1 141 ? 11.828 26.5 -1.52 1 78 141 ASN B O 1
ATOM 3159 N N . SER B 1 142 ? 10.93 24.656 -2.43 1 74.75 142 SER B N 1
ATOM 3160 C CA . SER B 1 142 ? 9.695 24.75 -1.666 1 74.75 142 SER B CA 1
ATOM 3161 C C . SER B 1 142 ? 9.898 24.297 -0.225 1 74.75 142 SER B C 1
ATOM 3163 O O . SER B 1 142 ? 9.406 24.938 0.708 1 74.75 142 SER B O 1
ATOM 3165 N N . TYR B 1 143 ? 10.523 23.203 -0.051 1 69.62 143 TYR B N 1
ATOM 3166 C CA . TYR B 1 143 ? 10.672 22.625 1.274 1 69.62 143 TYR B CA 1
ATOM 3167 C C . TYR B 1 143 ? 11.758 23.328 2.072 1 69.62 143 TYR B C 1
ATOM 3169 O O . TYR B 1 143 ? 11.648 23.469 3.293 1 69.62 143 TYR B O 1
ATOM 3177 N N . PHE B 1 144 ? 12.734 23.859 1.353 1 67 144 PHE B N 1
ATOM 3178 C CA . PHE B 1 144 ? 13.922 24.281 2.086 1 67 144 PHE B CA 1
ATOM 3179 C C . PHE B 1 144 ? 14.336 25.688 1.674 1 67 144 PHE B C 1
ATOM 3181 O O . PHE B 1 144 ? 15.469 26.109 1.94 1 67 144 PHE B O 1
ATOM 3188 N N . GLY B 1 145 ? 13.43 26.297 0.983 1 62.19 145 GLY B N 1
ATOM 3189 C CA . GLY B 1 145 ? 13.734 27.609 0.444 1 62.19 145 GLY B CA 1
ATOM 3190 C C . GLY B 1 145 ? 14.094 28.625 1.514 1 62.19 145 GLY B C 1
ATOM 3191 O O . GLY B 1 145 ? 14.82 29.578 1.247 1 62.19 145 GLY B O 1
ATOM 3192 N N . ARG B 1 146 ? 13.562 28.359 2.686 1 64.31 146 ARG B N 1
ATOM 3193 C CA . ARG B 1 146 ? 13.844 29.344 3.736 1 64.31 146 ARG B CA 1
ATOM 3194 C C . ARG B 1 146 ? 15.141 29.016 4.461 1 64.31 146 ARG B C 1
ATOM 3196 O O . ARG B 1 146 ? 15.617 29.797 5.281 1 64.31 146 ARG B O 1
ATOM 3203 N N . MET B 1 147 ? 15.703 27.906 4.109 1 68.75 147 MET B N 1
ATOM 3204 C CA . MET B 1 147 ? 16.953 27.5 4.73 1 68.75 147 MET B CA 1
ATOM 3205 C C . MET B 1 147 ? 18.156 28.031 3.945 1 68.75 147 MET B C 1
ATOM 3207 O O . MET B 1 147 ? 18.062 28.219 2.729 1 68.75 147 MET B O 1
ATOM 3211 N N . PRO B 1 148 ? 19.156 28.422 4.73 1 71.81 148 PRO B N 1
ATOM 3212 C CA . PRO B 1 148 ? 20.359 28.781 4.008 1 71.81 148 PRO B CA 1
ATOM 3213 C C . PRO B 1 148 ? 20.766 27.75 2.959 1 71.81 148 PRO B C 1
ATOM 3215 O O . PRO B 1 148 ? 20.547 26.562 3.15 1 71.81 148 PRO B O 1
ATOM 3218 N N . TRP B 1 149 ? 21.234 28.312 1.929 1 74.81 149 TRP B N 1
ATOM 3219 C CA . TRP B 1 149 ? 21.547 27.516 0.752 1 74.81 149 TRP B CA 1
ATOM 3220 C C . TRP B 1 149 ? 22.406 26.312 1.127 1 74.81 149 TRP B C 1
ATOM 3222 O O . TRP B 1 149 ? 22.188 25.203 0.631 1 74.81 149 TRP B O 1
ATOM 3232 N N . LEU B 1 150 ? 23.359 26.5 2.018 1 73.06 150 LEU B N 1
ATOM 3233 C CA . LEU B 1 150 ? 24.25 25.422 2.41 1 73.06 150 LEU B CA 1
ATOM 3234 C C . LEU B 1 150 ? 23.484 24.312 3.139 1 73.06 150 LEU B C 1
ATOM 3236 O O . LEU B 1 150 ? 23.734 23.141 2.91 1 73.06 150 LEU B O 1
ATOM 3240 N N . VAL B 1 151 ? 22.609 24.734 3.959 1 72.81 151 VAL B N 1
ATOM 3241 C CA . VAL B 1 151 ? 21.828 23.781 4.727 1 72.81 151 VAL B CA 1
ATOM 3242 C C . VAL B 1 151 ? 20.875 23.031 3.801 1 72.81 151 VAL B C 1
ATOM 3244 O O . VAL B 1 151 ? 20.703 21.812 3.918 1 72.81 151 VAL B O 1
ATOM 3247 N N . ARG B 1 152 ? 20.359 23.781 2.883 1 76.5 152 ARG B N 1
ATOM 3248 C CA . ARG B 1 152 ? 19.453 23.203 1.898 1 76.5 152 ARG B CA 1
ATOM 3249 C C . ARG B 1 152 ? 20.156 22.125 1.086 1 76.5 152 ARG B C 1
ATOM 3251 O O . ARG B 1 152 ? 19.594 21.031 0.889 1 76.5 152 ARG B O 1
ATOM 3258 N N . ARG B 1 153 ? 21.312 22.422 0.721 1 78.12 153 ARG B N 1
ATOM 3259 C CA . ARG B 1 153 ? 22.078 21.484 -0.085 1 78.12 153 ARG B CA 1
ATOM 3260 C C . ARG B 1 153 ? 22.422 20.219 0.712 1 78.12 153 ARG B C 1
ATOM 3262 O O . ARG B 1 153 ? 22.359 19.109 0.182 1 78.12 153 ARG B O 1
ATOM 3269 N N . MET B 1 154 ? 22.672 20.453 1.946 1 76.38 154 MET B N 1
ATOM 3270 C CA . MET B 1 154 ? 23.016 19.312 2.805 1 76.38 154 MET B CA 1
ATOM 3271 C C . MET B 1 154 ? 21.812 18.406 3.016 1 76.38 154 MET B C 1
ATOM 3273 O O . MET B 1 154 ? 21.953 17.188 2.984 1 76.38 154 MET B O 1
ATOM 3277 N N . VAL B 1 155 ? 20.719 18.984 3.188 1 76.69 155 VAL B N 1
ATOM 3278 C CA . VAL B 1 155 ? 19.5 18.219 3.408 1 76.69 155 VAL B CA 1
ATOM 3279 C C . VAL B 1 155 ? 19.156 17.438 2.143 1 76.69 155 VAL B C 1
ATOM 3281 O O . VAL B 1 155 ? 18.844 16.234 2.207 1 76.69 155 VAL B O 1
ATOM 3284 N N . MET B 1 156 ? 19.328 18.109 1.019 1 81.56 156 MET B N 1
ATOM 3285 C CA . MET B 1 156 ? 18.984 17.484 -0.253 1 81.56 156 MET B CA 1
ATOM 3286 C C . MET B 1 156 ? 19.953 16.344 -0.571 1 81.56 156 MET B C 1
ATOM 3288 O O . MET B 1 156 ? 19.562 15.336 -1.156 1 81.56 156 MET B O 1
ATOM 3292 N N . ARG B 1 157 ? 21.156 16.5 -0.108 1 82.62 157 ARG B N 1
ATOM 3293 C CA . ARG B 1 157 ? 22.188 15.477 -0.352 1 82.62 157 ARG B CA 1
ATOM 3294 C C . ARG B 1 157 ? 21.891 14.211 0.452 1 82.62 157 ARG B C 1
ATOM 3296 O O . ARG B 1 157 ? 22.391 13.133 0.115 1 82.62 157 ARG B O 1
ATOM 3303 N N . ARG B 1 158 ? 21.125 14.383 1.371 1 83.31 158 ARG B N 1
ATOM 3304 C CA . ARG B 1 158 ? 20.75 13.227 2.186 1 83.31 158 ARG B CA 1
ATOM 3305 C C . ARG B 1 158 ? 19.406 12.664 1.755 1 83.31 158 ARG B C 1
ATOM 3307 O O . ARG B 1 158 ? 19.25 11.445 1.607 1 83.31 158 ARG B O 1
ATOM 3314 N N . VAL B 1 159 ? 18.5 13.508 1.477 1 84.5 159 VAL B N 1
ATOM 3315 C CA . VAL B 1 159 ? 17.109 13.117 1.232 1 84.5 159 VAL B CA 1
ATOM 3316 C C . VAL B 1 159 ? 17 12.438 -0.128 1 84.5 159 VAL B C 1
ATOM 3318 O O . VAL B 1 159 ? 16.359 11.391 -0.254 1 84.5 159 VAL B O 1
ATOM 3321 N N . VAL B 1 160 ? 17.656 12.961 -1.116 1 90.12 160 VAL B N 1
ATOM 3322 C CA . VAL B 1 160 ? 17.469 12.5 -2.486 1 90.12 160 VAL B CA 1
ATOM 3323 C C . VAL B 1 160 ? 18.031 11.078 -2.629 1 90.12 160 VAL B C 1
ATOM 3325 O O . VAL B 1 160 ? 17.312 10.164 -3.045 1 90.12 160 VAL B O 1
ATOM 3328 N N . PRO B 1 161 ? 19.281 10.82 -2.145 1 91.06 161 PRO B N 1
ATOM 3329 C CA . PRO B 1 161 ? 19.781 9.453 -2.281 1 91.06 161 PRO B CA 1
ATOM 3330 C C . PRO B 1 161 ? 19 8.445 -1.436 1 91.06 161 PRO B C 1
ATOM 3332 O O . PRO B 1 161 ? 18.828 7.293 -1.842 1 91.06 161 PRO B O 1
ATOM 3335 N N . ARG B 1 162 ? 18.609 8.867 -0.327 1 89.94 162 ARG B N 1
ATOM 3336 C CA . ARG B 1 162 ? 17.828 7.969 0.524 1 89.94 162 ARG B CA 1
ATOM 3337 C C . ARG B 1 162 ? 16.5 7.621 -0.123 1 89.94 162 ARG B C 1
ATOM 3339 O O . ARG B 1 162 ? 16.062 6.473 -0.075 1 89.94 162 ARG B O 1
ATOM 3346 N N . THR B 1 163 ? 15.898 8.617 -0.682 1 92.62 163 THR B N 1
ATOM 3347 C CA . THR B 1 163 ? 14.633 8.398 -1.378 1 92.62 163 THR B CA 1
ATOM 3348 C C . THR B 1 163 ? 14.836 7.5 -2.594 1 92.62 163 THR B C 1
ATOM 3350 O O . THR B 1 163 ? 14.031 6.598 -2.848 1 92.62 163 THR B O 1
ATOM 3353 N N . GLU B 1 164 ? 15.867 7.77 -3.279 1 93.44 164 GLU B N 1
ATOM 3354 C CA . GLU B 1 164 ? 16.188 6.941 -4.438 1 93.44 164 GLU B CA 1
ATOM 3355 C C . GLU B 1 164 ? 16.375 5.48 -4.043 1 93.44 164 GLU B C 1
ATOM 3357 O O . GLU B 1 164 ? 15.844 4.582 -4.695 1 93.44 164 GLU B O 1
ATOM 3362 N N . GLN B 1 165 ? 17.062 5.293 -2.992 1 92.62 165 GLN B N 1
ATOM 3363 C CA . GLN B 1 165 ? 17.297 3.938 -2.506 1 92.62 165 GLN B CA 1
ATOM 3364 C C . GLN B 1 165 ? 16 3.277 -2.047 1 92.62 165 GLN B C 1
ATOM 3366 O O . GLN B 1 165 ? 15.75 2.111 -2.359 1 92.62 165 GLN B O 1
ATOM 3371 N N . ARG B 1 166 ? 15.242 4.047 -1.342 1 92.25 166 ARG B N 1
ATOM 3372 C CA . ARG B 1 166 ? 13.945 3.555 -0.898 1 92.25 166 ARG B CA 1
ATOM 3373 C C . ARG B 1 166 ? 13.109 3.072 -2.078 1 92.25 166 ARG B C 1
ATOM 3375 O O . ARG B 1 166 ? 12.641 1.933 -2.092 1 92.25 166 ARG B O 1
ATOM 3382 N N . LEU B 1 167 ? 13 3.885 -3.074 1 94.19 167 LEU B N 1
ATOM 3383 C CA . LEU B 1 167 ? 12.141 3.605 -4.215 1 94.19 167 LEU B CA 1
ATOM 3384 C C . LEU B 1 167 ? 12.68 2.439 -5.035 1 94.19 167 LEU B C 1
ATOM 3386 O O . LEU B 1 167 ? 11.914 1.618 -5.539 1 94.19 167 LEU B O 1
ATOM 3390 N N . TYR B 1 168 ? 13.969 2.354 -5.109 1 90.12 168 TYR B N 1
ATOM 3391 C CA . TYR B 1 168 ? 14.578 1.252 -5.844 1 90.12 168 TYR B CA 1
ATOM 3392 C C . TYR B 1 168 ? 14.312 -0.079 -5.152 1 90.12 168 TYR B C 1
ATOM 3394 O O . 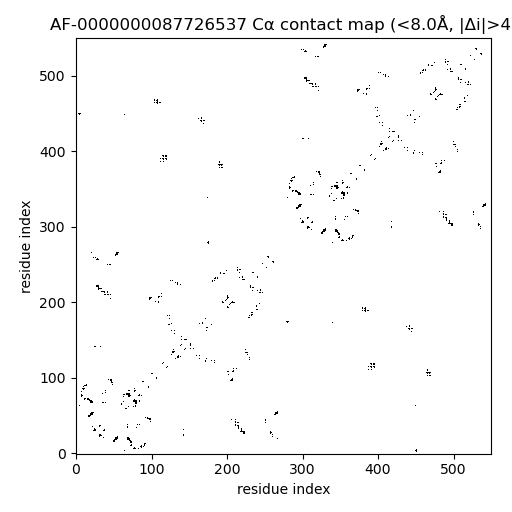TYR B 1 168 ? 13.891 -1.045 -5.793 1 90.12 168 TYR B O 1
ATOM 3402 N N . LEU B 1 169 ? 14.523 -0.071 -3.885 1 88 169 LEU B N 1
ATOM 3403 C CA . LEU B 1 169 ? 14.375 -1.311 -3.129 1 88 169 LEU B CA 1
ATOM 3404 C C . LEU B 1 169 ? 12.914 -1.734 -3.059 1 88 169 LEU B C 1
ATOM 3406 O O . LEU B 1 169 ? 12.609 -2.926 -2.965 1 88 169 LEU B O 1
ATOM 3410 N N . GLN B 1 170 ? 12.062 -0.807 -3.219 1 88.75 170 GLN B N 1
ATOM 3411 C CA . GLN B 1 170 ? 10.625 -1.093 -3.188 1 88.75 170 GLN B CA 1
ATOM 3412 C C . GLN B 1 170 ? 10.133 -1.572 -4.551 1 88.75 170 GLN B C 1
ATOM 3414 O O . GLN B 1 170 ? 9.023 -2.102 -4.664 1 88.75 170 GLN B O 1
ATOM 3419 N N . GLY B 1 171 ? 10.891 -1.378 -5.598 1 86.69 171 GLY B N 1
ATOM 3420 C CA . GLY B 1 171 ? 10.5 -1.783 -6.941 1 86.69 171 GLY B CA 1
ATOM 3421 C C . GLY B 1 171 ? 9.938 -0.643 -7.77 1 86.69 171 GLY B C 1
ATOM 3422 O O . GLY B 1 171 ? 10.039 -0.655 -9 1 86.69 171 GLY B O 1
ATOM 3423 N N . VAL B 1 172 ? 9.422 0.404 -7.113 1 88.69 172 VAL B N 1
ATOM 3424 C CA . VAL B 1 172 ? 8.805 1.551 -7.773 1 88.69 172 VAL B CA 1
ATOM 3425 C C . VAL B 1 172 ? 9.859 2.299 -8.594 1 88.69 172 VAL B C 1
ATOM 3427 O O . VAL B 1 172 ? 9.57 2.779 -9.688 1 88.69 172 VAL B O 1
ATOM 3430 N N . GLY B 1 173 ? 11.078 2.352 -8.086 1 89.25 173 GLY B N 1
ATOM 3431 C CA . GLY B 1 173 ? 12.156 3.061 -8.758 1 89.25 173 GLY B CA 1
ATOM 3432 C C . GLY B 1 173 ? 12.688 2.324 -9.977 1 89.25 173 GLY B C 1
ATOM 3433 O O . GLY B 1 173 ? 13.539 2.846 -10.703 1 89.25 173 GLY B O 1
ATOM 3434 N N . ARG B 1 174 ? 12.148 1.154 -10.18 1 88.06 174 ARG B N 1
ATOM 3435 C CA . ARG B 1 174 ? 12.609 0.342 -11.297 1 88.06 174 ARG B CA 1
ATOM 3436 C C . ARG B 1 174 ? 11.609 0.383 -12.453 1 88.06 174 ARG B C 1
ATOM 3438 O O . ARG B 1 174 ? 11.82 -0.26 -13.484 1 88.06 174 ARG B O 1
ATOM 3445 N N . LEU B 1 175 ? 10.594 1.135 -12.289 1 89.44 175 LEU B N 1
ATOM 3446 C CA . LEU B 1 175 ? 9.586 1.327 -13.328 1 89.44 175 LEU B CA 1
ATOM 3447 C C . LEU B 1 175 ? 9.922 2.533 -14.195 1 89.44 175 LEU B C 1
ATOM 3449 O O . LEU B 1 175 ? 10.492 3.514 -13.711 1 89.44 175 LEU B O 1
ATOM 3453 N N . SER B 1 176 ? 9.57 2.406 -15.461 1 90.5 176 SER B N 1
ATOM 3454 C CA . SER B 1 176 ? 9.648 3.584 -16.328 1 90.5 176 SER B CA 1
ATOM 3455 C C . SER B 1 176 ? 8.625 4.637 -15.914 1 90.5 176 SER B C 1
ATOM 3457 O O . SER B 1 176 ? 7.633 4.32 -15.25 1 90.5 176 SER B O 1
ATOM 3459 N N . GLU B 1 177 ? 8.906 5.871 -16.266 1 91.94 177 GLU B N 1
ATOM 3460 C CA . GLU B 1 177 ? 7.973 6.934 -15.914 1 91.94 177 GLU B CA 1
ATOM 3461 C C . GLU B 1 177 ? 6.586 6.664 -16.484 1 91.94 177 GLU B C 1
ATOM 3463 O O . GLU B 1 177 ? 5.578 6.82 -15.789 1 91.94 177 GLU B O 1
ATOM 3468 N N . PRO B 1 178 ? 6.445 6.168 -17.75 1 92.25 178 PRO B N 1
ATOM 3469 C CA . PRO B 1 178 ? 5.109 5.852 -18.25 1 92.25 178 PRO B CA 1
ATOM 3470 C C . PRO B 1 178 ? 4.414 4.758 -17.438 1 92.25 178 PRO B C 1
ATOM 3472 O O . PRO B 1 178 ? 3.201 4.824 -17.219 1 92.25 178 PRO B O 1
ATOM 3475 N N . ASP B 1 179 ? 5.188 3.811 -16.953 1 91.31 179 ASP B N 1
ATOM 3476 C CA . ASP B 1 179 ? 4.605 2.752 -16.141 1 91.31 179 ASP B CA 1
ATOM 3477 C C . ASP B 1 179 ? 4.18 3.283 -14.773 1 91.31 179 ASP B C 1
ATOM 3479 O O . ASP B 1 179 ? 3.154 2.867 -14.227 1 91.31 179 ASP B O 1
ATOM 3483 N N . LEU B 1 180 ? 4.988 4.176 -14.258 1 94.44 180 LEU B N 1
ATOM 3484 C CA . LEU B 1 180 ? 4.629 4.828 -13 1 94.44 180 LEU B CA 1
ATOM 3485 C C . LEU B 1 180 ? 3.326 5.609 -13.148 1 94.44 180 LEU B C 1
ATOM 3487 O O . LEU B 1 180 ? 2.441 5.516 -12.297 1 94.44 180 LEU B O 1
ATOM 3491 N N . LEU B 1 181 ? 3.305 6.312 -14.211 1 95.62 181 LEU B N 1
ATOM 3492 C CA . LEU B 1 181 ? 2.131 7.145 -14.461 1 95.62 181 LEU B CA 1
ATOM 3493 C C . LEU B 1 181 ? 0.885 6.285 -14.641 1 95.62 181 LEU B C 1
ATOM 3495 O O . LEU B 1 181 ? -0.192 6.633 -14.148 1 95.62 181 LEU B O 1
ATOM 3499 N N . LYS B 1 182 ? 1.029 5.188 -15.289 1 94.38 182 LYS B N 1
ATOM 3500 C CA . LYS B 1 182 ? -0.083 4.258 -15.461 1 94.38 182 LYS B CA 1
ATOM 3501 C C . LYS B 1 182 ? -0.61 3.775 -14.117 1 94.38 182 LYS B C 1
ATOM 3503 O O . LYS B 1 182 ? -1.822 3.725 -13.898 1 94.38 182 LYS B O 1
ATOM 3508 N N . GLN B 1 183 ? 0.271 3.449 -13.242 1 95 183 GLN B N 1
ATOM 3509 C CA . GLN B 1 183 ? -0.123 2.986 -11.914 1 95 183 GLN B CA 1
ATOM 3510 C C . GLN B 1 183 ? -0.787 4.105 -11.117 1 95 183 GLN B C 1
ATOM 3512 O O . GLN B 1 183 ? -1.795 3.883 -10.445 1 95 183 GLN B O 1
ATOM 3517 N N . LEU B 1 184 ? -0.218 5.273 -11.234 1 97.75 184 LEU B N 1
ATOM 3518 C CA . LEU B 1 184 ? -0.769 6.43 -10.531 1 97.75 184 LEU B CA 1
ATOM 3519 C C . LEU B 1 184 ? -2.193 6.715 -11 1 97.75 184 LEU B C 1
ATOM 3521 O O . LEU B 1 184 ? -3.09 6.91 -10.172 1 97.75 184 LEU B O 1
ATOM 3525 N N . LYS B 1 185 ? -2.365 6.707 -12.266 1 97.75 185 LYS B N 1
ATOM 3526 C CA . LYS B 1 185 ? -3.682 6.965 -12.844 1 97.75 185 LYS B CA 1
ATOM 3527 C C . LYS B 1 185 ? -4.688 5.898 -12.422 1 97.75 185 LYS B C 1
ATOM 3529 O O . LYS B 1 185 ? -5.848 6.203 -12.148 1 97.75 185 LYS B O 1
ATOM 3534 N N . ALA B 1 186 ? -4.242 4.684 -12.344 1 97.06 186 ALA B N 1
ATOM 3535 C CA . ALA B 1 186 ? -5.121 3.598 -11.914 1 97.06 186 ALA B CA 1
ATOM 3536 C C . ALA B 1 186 ? -5.547 3.781 -10.461 1 97.06 186 ALA B C 1
ATOM 3538 O O . ALA B 1 186 ? -6.695 3.506 -10.102 1 97.06 186 ALA B O 1
ATOM 3539 N N . ASP B 1 187 ? -4.609 4.195 -9.602 1 98.44 187 ASP B N 1
ATOM 3540 C CA . ASP B 1 187 ? -4.938 4.445 -8.203 1 98.44 187 ASP B CA 1
ATOM 3541 C C . ASP B 1 187 ? -6.004 5.531 -8.078 1 98.44 187 ASP B C 1
ATOM 3543 O O . ASP B 1 187 ? -6.996 5.355 -7.363 1 98.44 187 ASP B O 1
ATOM 3547 N N . PHE B 1 188 ? -5.836 6.672 -8.805 1 98.62 188 PHE B N 1
ATOM 3548 C CA . PHE B 1 188 ? -6.793 7.766 -8.711 1 98.62 188 PHE B CA 1
ATOM 3549 C C . PHE B 1 188 ? -8.117 7.379 -9.359 1 98.62 188 PHE B C 1
ATOM 3551 O O . PHE B 1 188 ? -9.188 7.805 -8.906 1 98.62 188 PHE B O 1
ATOM 3558 N N . ALA B 1 189 ? -8.078 6.59 -10.406 1 98.44 189 ALA B N 1
ATOM 3559 C CA . ALA B 1 189 ? -9.312 6.102 -11.016 1 98.44 189 ALA B CA 1
ATOM 3560 C C . ALA B 1 189 ? -10.102 5.238 -10.039 1 98.44 189 ALA B C 1
ATOM 3562 O O . ALA B 1 189 ? -11.328 5.336 -9.961 1 98.44 189 ALA B O 1
ATOM 3563 N N . ALA B 1 190 ? -9.43 4.414 -9.328 1 98.38 190 ALA B N 1
ATOM 3564 C CA . ALA B 1 190 ? -10.078 3.582 -8.32 1 98.38 190 ALA B CA 1
ATOM 3565 C C . ALA B 1 190 ? -10.758 4.438 -7.258 1 98.38 190 ALA B C 1
ATOM 3567 O O . ALA B 1 190 ? -11.914 4.199 -6.902 1 98.38 190 ALA B O 1
ATOM 3568 N N . LEU B 1 191 ? -10.055 5.426 -6.793 1 98.69 191 LEU B N 1
ATOM 3569 C CA . LEU B 1 191 ? -10.586 6.305 -5.758 1 98.69 191 LEU B CA 1
ATOM 3570 C C . LEU B 1 191 ? -11.781 7.102 -6.285 1 98.69 191 LEU B C 1
ATOM 3572 O O . LEU B 1 191 ? -12.758 7.305 -5.566 1 98.69 191 LEU B O 1
ATOM 3576 N N . SER B 1 192 ? -11.633 7.555 -7.523 1 98.69 192 SER B N 1
ATOM 3577 C CA . SER B 1 192 ? -12.742 8.25 -8.172 1 98.69 192 SER B CA 1
ATOM 3578 C C . SER B 1 192 ? -13.977 7.367 -8.242 1 98.69 192 SER B C 1
ATOM 3580 O O . SER B 1 192 ? -15.086 7.816 -7.949 1 98.69 192 SER B O 1
ATOM 3582 N N . SER B 1 193 ? -13.82 6.148 -8.617 1 98.06 193 SER B N 1
ATOM 3583 C CA . SER B 1 193 ? -14.922 5.207 -8.742 1 98.06 193 SER B CA 1
ATOM 3584 C C . SER B 1 193 ? -15.547 4.902 -7.387 1 98.06 193 SER B C 1
ATOM 3586 O O . SER B 1 193 ? -16.766 4.758 -7.277 1 98.06 193 SER B O 1
ATOM 3588 N N . LEU B 1 194 ? -14.766 4.797 -6.359 1 97.12 194 LEU B N 1
ATOM 3589 C CA . LEU B 1 194 ? -15.266 4.551 -5.012 1 97.12 194 LEU B CA 1
ATOM 3590 C C . LEU B 1 194 ? -16.047 5.754 -4.492 1 97.12 194 LEU B C 1
ATOM 3592 O O . LEU B 1 194 ? -17.047 5.598 -3.791 1 97.12 194 LEU B O 1
ATOM 3596 N N . LEU B 1 195 ? -15.523 6.93 -4.84 1 98.06 195 LEU B N 1
ATOM 3597 C CA . LEU B 1 195 ? -16.203 8.156 -4.43 1 98.06 195 LEU B CA 1
ATOM 3598 C C . LEU B 1 195 ? -17.547 8.289 -5.129 1 98.06 195 LEU B C 1
ATOM 3600 O O . LEU B 1 195 ? -18.547 8.672 -4.504 1 98.06 195 LEU B O 1
ATOM 3604 N N . GLY B 1 196 ? -17.547 7.984 -6.418 1 96.62 196 GLY B N 1
ATOM 3605 C CA . GLY B 1 196 ? -18.766 8.109 -7.191 1 96.62 196 GLY B CA 1
ATOM 3606 C C . GLY B 1 196 ? -19.344 9.516 -7.176 1 96.62 196 GLY B C 1
ATOM 3607 O O . GLY B 1 196 ? -18.609 10.492 -7.332 1 96.62 196 GLY B O 1
ATOM 3608 N N . ALA B 1 197 ? -20.656 9.523 -6.961 1 94.38 197 ALA B N 1
ATOM 3609 C CA . ALA B 1 197 ? -21.344 10.82 -6.984 1 94.38 197 ALA B CA 1
ATOM 3610 C C . ALA B 1 197 ? -21.547 11.367 -5.574 1 94.38 197 ALA B C 1
ATOM 3612 O O . ALA B 1 197 ? -22.062 12.469 -5.395 1 94.38 197 ALA B O 1
ATOM 3613 N N . GLY B 1 198 ? -21.125 10.641 -4.594 1 93.31 198 GLY B N 1
ATOM 3614 C CA . GLY B 1 198 ? -21.359 11.047 -3.215 1 93.31 198 GLY B CA 1
ATOM 3615 C C . GLY B 1 198 ? -20.312 12.016 -2.699 1 93.31 198 GLY B C 1
ATOM 3616 O O . GLY B 1 198 ? -19.266 12.211 -3.324 1 93.31 198 GLY B O 1
ATOM 3617 N N . PRO B 1 199 ? -20.594 12.57 -1.584 1 96 199 PRO B N 1
ATOM 3618 C CA . PRO B 1 199 ? -19.688 13.57 -1.022 1 96 199 PRO B CA 1
ATOM 3619 C C . PRO B 1 199 ? -18.438 12.953 -0.411 1 96 199 PRO B C 1
ATOM 3621 O O . PRO B 1 199 ? -17.406 13.633 -0.266 1 96 199 PRO B O 1
ATOM 3624 N N . TYR B 1 200 ? -18.547 11.672 -0.023 1 97.12 200 TYR B N 1
ATOM 3625 C CA . TYR B 1 200 ? -17.422 10.984 0.596 1 97.12 200 TYR B CA 1
ATOM 3626 C C . TYR B 1 200 ? -17.266 9.57 0.039 1 97.12 200 TYR B C 1
ATOM 3628 O O . TYR B 1 200 ? -18.156 9.086 -0.674 1 97.12 200 TYR B O 1
ATOM 3636 N N . LEU B 1 201 ? -16.188 8.914 0.354 1 96.25 201 LEU B N 1
ATOM 3637 C CA . LEU B 1 201 ? -15.859 7.598 -0.198 1 96.25 201 LEU B CA 1
ATOM 3638 C C . LEU B 1 201 ? -16.938 6.574 0.177 1 96.25 201 LEU B C 1
ATOM 3640 O O . LEU B 1 201 ? -17.219 5.656 -0.593 1 96.25 201 LEU B O 1
ATOM 3644 N N . LEU B 1 202 ? -17.516 6.711 1.361 1 92.62 202 LEU B N 1
ATOM 3645 C CA . LEU B 1 202 ? -18.531 5.762 1.805 1 92.62 202 LEU B CA 1
ATOM 3646 C C . LEU B 1 202 ? -19.938 6.332 1.606 1 92.62 202 LEU B C 1
ATOM 3648 O O . LEU B 1 202 ? -20.906 5.816 2.168 1 92.62 202 LEU B O 1
ATOM 3652 N N . GLY B 1 203 ? -20.078 7.352 0.853 1 90.62 203 GLY B N 1
ATOM 3653 C CA . GLY B 1 203 ? -21.375 7.941 0.562 1 90.62 203 GLY B CA 1
ATOM 3654 C C . GLY B 1 203 ? -21.625 9.227 1.326 1 90.62 203 GLY B C 1
ATOM 3655 O O . GLY B 1 203 ? -20.969 10.234 1.089 1 90.62 203 GLY B O 1
ATOM 3656 N N . ALA B 1 204 ? -22.516 9.078 2.268 1 90.06 204 ALA B N 1
ATOM 3657 C CA . ALA B 1 204 ? -23.016 10.289 2.9 1 90.06 204 ALA B CA 1
ATOM 3658 C C . ALA B 1 204 ? -22.125 10.703 4.07 1 90.06 204 ALA B C 1
ATOM 3660 O O . ALA B 1 204 ? -22.062 11.891 4.414 1 90.06 204 ALA B O 1
ATOM 3661 N N . SER B 1 205 ? -21.438 9.742 4.617 1 88.81 205 SER B N 1
ATOM 3662 C CA . SER B 1 205 ? -20.656 10.016 5.816 1 88.81 205 SER B CA 1
ATOM 3663 C C . SER B 1 205 ? -19.156 9.938 5.527 1 88.81 205 SER B C 1
ATOM 3665 O O . SER B 1 205 ? -18.719 9.078 4.762 1 88.81 205 SER B O 1
ATOM 3667 N N . PRO B 1 206 ? -18.438 10.938 6.238 1 93.88 206 PRO B N 1
ATOM 3668 C CA . PRO B 1 206 ? -16.984 10.844 6.086 1 93.88 206 PRO B CA 1
ATOM 3669 C C . PRO B 1 206 ? -16.375 9.68 6.867 1 93.88 206 PRO B C 1
ATOM 3671 O O . PRO B 1 206 ? -17.031 9.117 7.75 1 93.88 206 PRO B O 1
ATOM 3674 N N . CYS B 1 207 ? -15.203 9.266 6.566 1 94.69 207 CYS B N 1
ATOM 3675 C CA . CYS B 1 207 ? -14.406 8.281 7.285 1 94.69 207 CYS B CA 1
ATOM 3676 C C . CYS B 1 207 ? -12.922 8.633 7.234 1 94.69 207 CYS B C 1
ATOM 3678 O O . CYS B 1 207 ? -12.531 9.594 6.574 1 94.69 207 CYS B O 1
ATOM 3680 N N . PHE B 1 208 ? -12.102 7.871 7.949 1 95.94 208 PHE B N 1
ATOM 3681 C CA . PHE B 1 208 ? -10.68 8.172 8.047 1 95.94 208 PHE B CA 1
ATOM 3682 C C . PHE B 1 208 ? -10.016 8.102 6.68 1 95.94 208 PHE B C 1
ATOM 3684 O O . PHE B 1 208 ? -9.016 8.789 6.434 1 95.94 208 PHE B O 1
ATOM 3691 N N . ALA B 1 209 ? -10.547 7.344 5.758 1 97.44 209 ALA B N 1
ATOM 3692 C CA . ALA B 1 209 ? -9.961 7.266 4.418 1 97.44 209 ALA B CA 1
ATOM 3693 C C . ALA B 1 209 ? -10.172 8.57 3.652 1 97.44 209 ALA B C 1
ATOM 3695 O O . ALA B 1 209 ? -9.398 8.891 2.748 1 97.44 209 ALA B O 1
ATOM 3696 N N . ASP B 1 210 ? -11.234 9.281 3.93 1 98.19 210 ASP B N 1
ATOM 3697 C CA . ASP B 1 210 ? -11.461 10.578 3.309 1 98.19 210 ASP B CA 1
ATOM 3698 C C . ASP B 1 210 ? -10.375 11.578 3.717 1 98.19 210 ASP B C 1
ATOM 3700 O O . ASP B 1 210 ? -10 12.445 2.93 1 98.19 210 ASP B O 1
ATOM 3704 N N . ALA B 1 211 ? -9.93 11.5 4.977 1 97.62 211 ALA B N 1
ATOM 3705 C CA . ALA B 1 211 ? -8.828 12.344 5.426 1 97.62 211 ALA B CA 1
ATOM 3706 C C . ALA B 1 211 ? -7.555 12.055 4.633 1 97.62 211 ALA B C 1
ATOM 3708 O O . ALA B 1 211 ? -6.848 12.984 4.223 1 97.62 211 ALA B O 1
ATOM 3709 N N . THR B 1 212 ? -7.297 10.773 4.43 1 98.06 212 THR B N 1
ATOM 3710 C CA . THR B 1 212 ? -6.148 10.383 3.625 1 98.06 212 THR B CA 1
ATOM 3711 C C . THR B 1 212 ? -6.289 10.898 2.195 1 98.06 212 THR B C 1
ATOM 3713 O O . THR B 1 212 ? -5.348 11.461 1.64 1 98.06 212 THR B O 1
ATOM 3716 N N . LEU B 1 213 ? -7.445 10.672 1.671 1 98.69 213 LEU B N 1
ATOM 3717 C CA . LEU B 1 213 ? -7.719 11.109 0.307 1 98.69 213 LEU B CA 1
ATOM 3718 C C . LEU B 1 213 ? -7.484 12.609 0.166 1 98.69 213 LEU B C 1
ATOM 3720 O O . LEU B 1 213 ? -6.82 13.055 -0.773 1 98.69 213 LEU B O 1
ATOM 3724 N N . PHE B 1 214 ? -8.016 13.359 1.07 1 98.38 214 PHE B N 1
ATOM 3725 C CA . PHE B 1 214 ? -7.836 14.812 1.027 1 98.38 214 PHE B CA 1
ATOM 3726 C C . PHE B 1 214 ? -6.355 15.172 1.081 1 98.38 214 PHE B C 1
ATOM 3728 O O . PHE B 1 214 ? -5.898 16.047 0.338 1 98.38 214 PHE B O 1
ATOM 3735 N N . GLY B 1 215 ? -5.613 14.547 1.959 1 97.31 215 GLY B N 1
ATOM 3736 C CA . GLY B 1 215 ? -4.188 14.812 2.055 1 97.31 215 GLY B CA 1
ATOM 3737 C C . GLY B 1 215 ? -3.463 14.664 0.73 1 97.31 215 GLY B C 1
ATOM 3738 O O . GLY B 1 215 ? -2.643 15.508 0.367 1 97.31 215 GLY B O 1
ATOM 3739 N N . PHE B 1 216 ? -3.771 13.672 0.002 1 97.81 216 PHE B N 1
ATOM 3740 C CA . PHE B 1 216 ? -3.123 13.391 -1.272 1 97.81 216 PHE B CA 1
ATOM 3741 C C . PHE B 1 216 ? -3.609 14.352 -2.352 1 97.81 216 PHE B C 1
ATOM 3743 O O . PHE B 1 216 ? -2.811 14.875 -3.131 1 97.81 216 PHE B O 1
ATOM 3750 N N . LEU B 1 217 ? -4.891 14.609 -2.367 1 98.44 217 LEU B N 1
ATOM 3751 C CA . LEU B 1 217 ? -5.477 15.438 -3.42 1 98.44 217 LEU B CA 1
ATOM 3752 C C . LEU B 1 217 ? -5.059 16.891 -3.264 1 98.44 217 LEU B C 1
ATOM 3754 O O . LEU B 1 217 ? -4.719 17.562 -4.25 1 98.44 217 LEU B O 1
ATOM 3758 N N . ASP B 1 218 ? -5.098 17.375 -2.025 1 96.5 218 ASP B N 1
ATOM 3759 C CA . ASP B 1 218 ? -4.773 18.781 -1.804 1 96.5 218 ASP B CA 1
ATOM 3760 C C . ASP B 1 218 ? -3.348 19.094 -2.254 1 96.5 218 ASP B C 1
ATOM 3762 O O . ASP B 1 218 ? -3.111 20.094 -2.936 1 96.5 218 ASP B O 1
ATOM 3766 N N . THR B 1 219 ? -2.457 18.25 -1.904 1 93.44 219 THR B N 1
ATOM 3767 C CA . THR B 1 219 ? -1.062 18.453 -2.281 1 93.44 219 THR B CA 1
ATOM 3768 C C . THR B 1 219 ? -0.885 18.328 -3.791 1 93.44 219 THR B C 1
ATOM 3770 O O . THR B 1 219 ? -0.116 19.078 -4.398 1 93.44 219 THR B O 1
ATOM 3773 N N . ALA B 1 220 ? -1.574 17.422 -4.395 1 95.88 220 ALA B N 1
ATOM 3774 C CA . ALA B 1 220 ? -1.457 17.203 -5.836 1 95.88 220 ALA B CA 1
ATOM 3775 C C . ALA B 1 220 ? -2.035 18.391 -6.609 1 95.88 220 ALA B C 1
ATOM 3777 O O . ALA B 1 220 ? -1.398 18.906 -7.527 1 95.88 220 ALA B O 1
ATOM 3778 N N . ILE B 1 221 ? -3.178 18.859 -6.195 1 96.19 221 ILE B N 1
ATOM 3779 C CA . ILE B 1 221 ? -3.918 19.891 -6.918 1 96.19 221 ILE B CA 1
ATOM 3780 C C . ILE B 1 221 ? -3.203 21.234 -6.773 1 96.19 221 ILE B C 1
ATOM 3782 O O . ILE B 1 221 ? -3.119 22 -7.734 1 96.19 221 ILE B O 1
ATOM 3786 N N . HIS B 1 222 ? -2.625 21.438 -5.66 1 93.56 222 HIS B N 1
ATOM 3787 C CA . HIS B 1 222 ? -2.176 22.781 -5.367 1 93.56 222 HIS B CA 1
ATOM 3788 C C . HIS B 1 222 ? -0.661 22.906 -5.488 1 93.56 222 HIS B C 1
ATOM 3790 O O . HIS B 1 222 ? -0.1 23.984 -5.297 1 93.56 222 HIS B O 1
ATOM 3796 N N . ASP B 1 223 ? -0.031 21.766 -5.801 1 90.44 223 ASP B N 1
ATOM 3797 C CA . ASP B 1 223 ? 1.398 21.812 -6.09 1 90.44 223 ASP B CA 1
ATOM 3798 C C . ASP B 1 223 ? 1.668 22.5 -7.422 1 90.44 223 ASP B C 1
ATOM 3800 O O . ASP B 1 223 ? 0.913 22.344 -8.383 1 90.44 223 ASP B O 1
ATOM 3804 N N . ALA B 1 224 ? 2.703 23.344 -7.496 1 89.25 224 ALA B N 1
ATOM 3805 C CA . ALA B 1 224 ? 3.092 24.047 -8.711 1 89.25 224 ALA B CA 1
ATOM 3806 C C . ALA B 1 224 ? 4.332 23.422 -9.336 1 89.25 224 ALA B C 1
ATOM 3808 O O . ALA B 1 224 ? 5.207 24.125 -9.844 1 89.25 224 ALA B O 1
ATOM 3809 N N . ALA B 1 225 ? 4.391 22.141 -9.242 1 91.62 225 ALA B N 1
ATOM 3810 C CA . ALA B 1 225 ? 5.531 21.422 -9.812 1 91.62 225 ALA B CA 1
ATOM 3811 C C . ALA B 1 225 ? 5.57 21.578 -11.328 1 91.62 225 ALA B C 1
ATOM 3813 O O . ALA B 1 225 ? 4.531 21.547 -11.992 1 91.62 225 ALA B O 1
ATOM 3814 N N . PRO B 1 226 ? 6.758 21.766 -11.93 1 92.25 226 PRO B N 1
ATOM 3815 C CA . PRO B 1 226 ? 6.891 21.953 -13.375 1 92.25 226 PRO B CA 1
ATOM 3816 C C . PRO B 1 226 ? 6.367 20.766 -14.172 1 92.25 226 PRO B C 1
ATOM 3818 O O . PRO B 1 226 ? 5.707 20.953 -15.203 1 92.25 226 PRO B O 1
ATOM 3821 N N . ASN B 1 227 ? 6.785 19.594 -13.836 1 93.25 227 ASN B N 1
ATOM 3822 C CA . ASN B 1 227 ? 6.129 18.406 -14.398 1 93.25 227 ASN B CA 1
ATOM 3823 C C . ASN B 1 227 ? 4.777 18.156 -13.742 1 93.25 227 ASN B C 1
ATOM 3825 O O . ASN B 1 227 ? 4.719 17.703 -12.594 1 93.25 227 ASN B O 1
ATOM 3829 N N . PRO B 1 228 ? 3.738 18.344 -14.438 1 94.81 228 PRO B N 1
ATOM 3830 C CA . PRO B 1 228 ? 2.408 18.359 -13.828 1 94.81 228 PRO B CA 1
ATOM 3831 C C . PRO B 1 228 ? 1.707 17.016 -13.898 1 94.81 228 PRO B C 1
ATOM 3833 O O . PRO B 1 228 ? 0.49 16.938 -13.703 1 94.81 228 PRO B O 1
ATOM 3836 N N . CYS B 1 229 ? 2.352 15.922 -14.141 1 95.62 229 CYS B N 1
ATOM 3837 C CA . CYS B 1 229 ? 1.743 14.625 -14.398 1 95.62 229 CYS B CA 1
ATOM 3838 C C . CYS B 1 229 ? 0.858 14.188 -13.234 1 95.62 229 CYS B C 1
ATOM 3840 O O . CYS B 1 229 ? -0.247 13.688 -13.445 1 95.62 229 CYS B O 1
ATOM 3842 N N . VAL B 1 230 ? 1.309 14.43 -12.039 1 97.19 230 VAL B N 1
ATOM 3843 C CA . VAL B 1 230 ? 0.53 14.039 -10.867 1 97.19 230 VAL B CA 1
ATOM 3844 C C . VAL B 1 230 ? -0.743 14.875 -10.789 1 97.19 230 VAL B C 1
ATOM 3846 O O . VAL B 1 230 ? -1.838 14.344 -10.602 1 97.19 230 VAL B O 1
ATOM 3849 N N . LYS B 1 231 ? -0.577 16.172 -10.953 1 97.44 231 LYS B N 1
ATOM 3850 C CA . LYS B 1 231 ? -1.718 17.078 -10.938 1 97.44 231 LYS B CA 1
ATOM 3851 C C . LYS B 1 231 ? -2.711 16.734 -12.039 1 97.44 231 LYS B C 1
ATOM 3853 O O . LYS B 1 231 ? -3.918 16.656 -11.797 1 97.44 231 LYS B O 1
ATOM 3858 N N . ASP B 1 232 ? -2.203 16.5 -13.188 1 97.88 232 ASP B N 1
ATOM 3859 C CA . ASP B 1 232 ? -3.049 16.172 -14.328 1 97.88 232 ASP B CA 1
ATOM 3860 C C . ASP B 1 232 ? -3.826 14.875 -14.086 1 97.88 232 ASP B C 1
ATOM 3862 O O . ASP B 1 232 ? -4.984 14.758 -14.492 1 97.88 232 ASP B O 1
ATOM 3866 N N . ALA B 1 233 ? -3.197 13.914 -13.438 1 98.12 233 ALA B N 1
ATOM 3867 C CA . ALA B 1 233 ? -3.852 12.648 -13.141 1 98.12 233 ALA B CA 1
ATOM 3868 C C . ALA B 1 233 ? -5.059 12.852 -12.227 1 98.12 233 ALA B C 1
ATOM 3870 O O . ALA B 1 233 ? -6.074 12.164 -12.367 1 98.12 233 ALA B O 1
ATOM 3871 N N . VAL B 1 234 ? -4.973 13.766 -11.32 1 98.44 234 VAL B N 1
ATOM 3872 C CA . VAL B 1 234 ? -6.066 14.062 -10.398 1 98.44 234 VAL B CA 1
ATOM 3873 C C . VAL B 1 234 ? -7.141 14.875 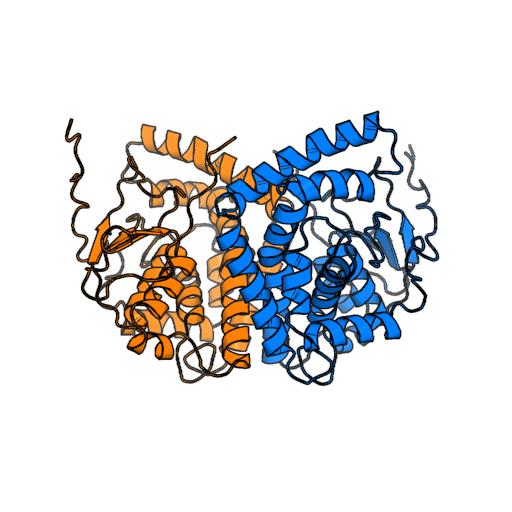-11.109 1 98.44 234 VAL B C 1
ATOM 3875 O O . VAL B 1 234 ? -8.336 14.578 -10.984 1 98.44 234 VAL B O 1
ATOM 3878 N N . LEU B 1 235 ? -6.738 15.859 -11.906 1 98.25 235 LEU B N 1
ATOM 3879 C CA . LEU B 1 235 ? -7.66 16.781 -12.57 1 98.25 235 LEU B CA 1
ATOM 3880 C C . LEU B 1 235 ? -8.5 16.047 -13.609 1 98.25 235 LEU B C 1
ATOM 3882 O O . LEU B 1 235 ? -9.555 16.531 -14.016 1 98.25 235 LEU B O 1
ATOM 3886 N N . ALA B 1 236 ? -8.047 14.922 -14.023 1 98.31 236 ALA B N 1
ATOM 3887 C CA . ALA B 1 236 ? -8.797 14.102 -14.969 1 98.31 236 ALA B CA 1
ATOM 3888 C C . ALA B 1 236 ? -10.07 13.555 -14.336 1 98.31 236 ALA B C 1
ATOM 3890 O O . ALA B 1 236 ? -10.945 13.023 -15.031 1 98.31 236 ALA B O 1
ATOM 3891 N N . HIS B 1 237 ? -10.219 13.695 -13.008 1 98.56 237 HIS B N 1
ATOM 3892 C CA . HIS B 1 237 ? -11.383 13.227 -12.273 1 98.56 237 HIS B CA 1
ATOM 3893 C C . HIS B 1 237 ? -12.086 14.367 -11.555 1 98.56 237 HIS B C 1
ATOM 3895 O O . HIS B 1 237 ? -11.812 14.625 -10.375 1 98.56 237 HIS B O 1
ATOM 3901 N N . PRO B 1 238 ? -13.117 14.906 -12.133 1 98.44 238 PRO B N 1
ATOM 3902 C CA . PRO B 1 238 ? -13.789 16.078 -11.562 1 98.44 238 PRO B CA 1
ATOM 3903 C C . PRO B 1 238 ? -14.383 15.805 -10.18 1 98.44 238 PRO B C 1
ATOM 3905 O O . PRO B 1 238 ? -14.438 16.703 -9.344 1 98.44 238 PRO B O 1
ATOM 3908 N N . ASN B 1 239 ? -14.812 14.625 -9.992 1 98.44 239 ASN B N 1
ATOM 3909 C CA . ASN B 1 239 ? -15.406 14.328 -8.688 1 98.44 239 ASN B CA 1
ATOM 3910 C C . ASN B 1 239 ? -14.367 14.367 -7.574 1 98.44 239 ASN B C 1
ATOM 3912 O O . ASN B 1 239 ? -14.672 14.773 -6.449 1 98.44 239 ASN B O 1
ATOM 3916 N N . LEU B 1 240 ? -13.141 13.969 -7.867 1 98.69 240 LEU B N 1
ATOM 3917 C CA . LEU B 1 240 ? -12.07 14.078 -6.879 1 98.69 240 LEU B CA 1
ATOM 3918 C C . LEU B 1 240 ? -11.742 15.539 -6.586 1 98.69 240 LEU B C 1
ATOM 3920 O O . LEU B 1 240 ? -11.516 15.906 -5.434 1 98.69 240 LEU B O 1
ATOM 3924 N N . VAL B 1 241 ? -11.719 16.312 -7.594 1 98.56 241 VAL B N 1
ATOM 3925 C CA . VAL B 1 241 ? -11.43 17.734 -7.445 1 98.56 241 VAL B CA 1
ATOM 3926 C C . VAL B 1 241 ? -12.508 18.391 -6.598 1 98.56 241 VAL B C 1
ATOM 3928 O O . VAL B 1 241 ? -12.211 19.156 -5.684 1 98.56 241 VAL B O 1
ATOM 3931 N N . GLU B 1 242 ? -13.711 18.062 -6.887 1 98.19 242 GLU B N 1
ATOM 3932 C CA . GLU B 1 242 ? -14.828 18.625 -6.141 1 98.19 242 GLU B CA 1
ATOM 3933 C C . GLU B 1 242 ? -14.789 18.188 -4.676 1 98.19 242 GLU B C 1
ATOM 3935 O O . GLU B 1 242 ? -15.07 18.984 -3.779 1 98.19 242 GLU B O 1
ATOM 3940 N N . PHE B 1 243 ? -14.5 16.969 -4.449 1 98.5 243 PHE B N 1
ATOM 3941 C CA . PHE B 1 243 ? -14.344 16.469 -3.09 1 98.5 243 PHE B CA 1
ATOM 3942 C C . PHE B 1 243 ? -13.312 17.297 -2.328 1 98.5 243 PHE B C 1
ATOM 3944 O O . PHE B 1 243 ? -13.57 17.75 -1.207 1 98.5 243 PHE B O 1
ATOM 3951 N N . ALA B 1 244 ? -12.117 17.469 -2.963 1 98.06 244 ALA B N 1
ATOM 3952 C CA . ALA B 1 244 ? -11.031 18.219 -2.326 1 98.06 244 ALA B CA 1
ATOM 3953 C C . ALA B 1 244 ? -11.461 19.656 -2.037 1 98.06 244 ALA B C 1
ATOM 3955 O O . ALA B 1 244 ? -11.18 20.188 -0.961 1 98.06 244 ALA B O 1
ATOM 3956 N N . ARG B 1 245 ? -12.094 20.25 -2.965 1 96.56 245 ARG B N 1
ATOM 3957 C CA . ARG B 1 245 ? -12.57 21.625 -2.803 1 96.56 245 ARG B CA 1
ATOM 3958 C C . ARG B 1 245 ? -13.555 21.719 -1.639 1 96.56 245 ARG B C 1
ATOM 3960 O O . ARG B 1 245 ? -13.469 22.656 -0.833 1 96.56 245 ARG B O 1
ATOM 3967 N N . ARG B 1 246 ? -14.461 20.844 -1.582 1 96.44 246 ARG B N 1
ATOM 3968 C CA . ARG B 1 246 ? -15.469 20.844 -0.53 1 96.44 246 ARG B CA 1
ATOM 3969 C C . ARG B 1 246 ? -14.828 20.672 0.845 1 96.44 246 ARG B C 1
ATOM 3971 O O . ARG B 1 246 ? -15.148 21.422 1.776 1 96.44 246 ARG B O 1
ATOM 3978 N N . VAL B 1 247 ? -13.961 19.703 0.979 1 96.62 247 VAL B N 1
ATOM 3979 C CA . VAL B 1 247 ? -13.312 19.453 2.262 1 96.62 247 VAL B CA 1
ATOM 3980 C C . VAL B 1 247 ? -12.492 20.672 2.664 1 96.62 247 VAL B C 1
ATOM 3982 O O . VAL B 1 247 ? -12.492 21.078 3.832 1 96.62 247 VAL B O 1
ATOM 3985 N N . ARG B 1 248 ? -11.797 21.25 1.741 1 95.19 248 ARG B N 1
ATOM 3986 C CA . ARG B 1 248 ? -11.008 22.438 2.029 1 95.19 248 ARG B CA 1
ATOM 3987 C C . ARG B 1 248 ? -11.891 23.594 2.506 1 95.19 248 ARG B C 1
ATOM 3989 O O . ARG B 1 248 ? -11.578 24.25 3.5 1 95.19 248 ARG B O 1
ATOM 3996 N N . ALA B 1 249 ? -12.953 23.828 1.828 1 94.31 249 ALA B N 1
ATOM 3997 C CA . ALA B 1 249 ? -13.867 24.922 2.164 1 94.31 249 ALA B CA 1
ATOM 3998 C C . ALA B 1 249 ? -14.484 24.719 3.545 1 94.31 249 ALA B C 1
ATOM 4000 O O . ALA B 1 249 ? -14.648 25.672 4.305 1 94.31 249 ALA B O 1
ATOM 4001 N N . GLU B 1 250 ? -14.797 23.531 3.828 1 94 250 GLU B N 1
ATOM 4002 C CA . GLU B 1 250 ? -15.523 23.219 5.059 1 94 250 GLU B CA 1
ATOM 4003 C C . GLU B 1 250 ? -14.578 23.188 6.258 1 94 250 GLU B C 1
ATOM 4005 O O . GLU B 1 250 ? -14.938 23.625 7.352 1 94 250 GLU B O 1
ATOM 4010 N N . TYR B 1 251 ? -13.398 22.672 6.043 1 94.38 251 TYR B N 1
ATOM 4011 C CA . TYR B 1 251 ? -12.602 22.359 7.227 1 94.38 251 TYR B CA 1
ATOM 4012 C C . TYR B 1 251 ? -11.312 23.172 7.234 1 94.38 251 TYR B C 1
ATOM 4014 O O . TYR B 1 251 ? -10.602 23.203 8.242 1 94.38 251 TYR B O 1
ATOM 4022 N N . PHE B 1 252 ? -11.008 23.797 6.156 1 94.06 252 PHE B N 1
ATOM 4023 C CA . PHE B 1 252 ? -9.719 24.484 6.082 1 94.06 252 PHE B CA 1
ATOM 4024 C C . PHE B 1 252 ? -9.883 25.922 5.605 1 94.06 252 PHE B C 1
ATOM 4026 O O . PHE B 1 252 ? -9.031 26.438 4.887 1 94.06 252 PHE B O 1
ATOM 4033 N N . SER B 1 253 ? -10.953 26.531 5.867 1 88.19 253 SER B N 1
ATOM 4034 C CA . SER B 1 253 ? -11.219 27.906 5.461 1 88.19 253 SER B CA 1
ATOM 4035 C C . SER B 1 253 ? -10.258 28.891 6.133 1 88.19 253 SER B C 1
ATOM 4037 O O . SER B 1 253 ? -10.023 29.984 5.629 1 88.19 253 SER B O 1
ATOM 4039 N N . ASP B 1 254 ? -9.734 28.453 7.25 1 83.94 254 ASP B N 1
ATOM 4040 C CA . ASP B 1 254 ? -8.805 29.297 8 1 83.94 254 ASP B CA 1
ATOM 4041 C C . ASP B 1 254 ? -7.383 29.156 7.477 1 83.94 254 ASP B C 1
ATOM 4043 O O . ASP B 1 254 ? -6.469 29.828 7.949 1 83.94 254 ASP B O 1
ATOM 4047 N N . PHE B 1 255 ? -7.172 28.203 6.566 1 77.88 255 PHE B N 1
ATOM 4048 C CA . PHE B 1 255 ? -5.855 28.031 5.965 1 77.88 255 PHE B CA 1
ATOM 4049 C C . PHE B 1 255 ? -5.742 28.844 4.68 1 77.88 255 PHE B C 1
ATOM 4051 O O . PHE B 1 255 ? -6.16 28.391 3.611 1 77.88 255 PHE B O 1
ATOM 4058 N N . PRO B 1 256 ? -5.594 30.141 4.719 1 64 256 PRO B N 1
ATOM 4059 C CA . PRO B 1 256 ? -5.547 30.922 3.48 1 64 256 PRO B CA 1
ATOM 4060 C C . PRO B 1 256 ? -4.504 30.406 2.492 1 64 256 PRO B C 1
ATOM 4062 O O . PRO B 1 256 ? -3.479 29.859 2.902 1 64 256 PRO B O 1
ATOM 4065 N N . PRO B 1 257 ? -4.973 30.5 1.188 1 59.41 257 PRO B N 1
ATOM 4066 C CA . PRO B 1 257 ? -4.004 30.141 0.152 1 59.41 257 PRO B CA 1
ATOM 4067 C C . PRO B 1 257 ? -2.688 30.906 0.279 1 59.41 257 PRO B C 1
ATOM 4069 O O . PRO B 1 257 ? -2.695 32.125 0.55 1 59.41 257 PRO B O 1
ATOM 4072 N N . GLY B 1 258 ? -1.533 30.25 0.31 1 55.59 258 GLY B N 1
ATOM 4073 C CA . GLY B 1 258 ? -0.231 30.891 0.365 1 55.59 258 GLY B CA 1
ATOM 4074 C C . GLY B 1 258 ? 0.188 31.266 1.772 1 55.59 258 GLY B C 1
ATOM 4075 O O . GLY B 1 258 ? 1.274 31.812 1.977 1 55.59 258 GLY B O 1
ATOM 4076 N N . GLY B 1 259 ? -0.781 31.094 2.721 1 56.34 259 GLY B N 1
ATOM 4077 C CA . GLY B 1 259 ? -0.464 31.531 4.066 1 56.34 259 GLY B CA 1
ATOM 4078 C C . GLY B 1 259 ? 0.243 30.484 4.895 1 56.34 259 GLY B C 1
ATOM 4079 O O . GLY B 1 259 ? 0.417 29.344 4.449 1 56.34 259 GLY B O 1
ATOM 4080 N N . GLY B 1 260 ? 1.008 30.938 5.918 1 57.47 260 GLY B N 1
ATOM 4081 C CA . GLY B 1 260 ? 1.702 30.062 6.859 1 57.47 260 GLY B CA 1
ATOM 4082 C C . GLY B 1 260 ? 0.763 29.219 7.688 1 57.47 260 GLY B C 1
ATOM 4083 O O . GLY B 1 260 ? -0.455 29.266 7.512 1 57.47 260 GLY B O 1
ATOM 4084 N N . PHE B 1 261 ? 1.197 28.219 8.32 1 60.09 261 PHE B N 1
ATOM 4085 C CA . PHE B 1 261 ? 0.463 27.375 9.258 1 60.09 261 PHE B CA 1
ATOM 4086 C C . PHE B 1 261 ? -0.236 28.234 10.312 1 60.09 261 PHE B C 1
ATOM 4088 O O . PHE B 1 261 ? 0.411 29 11.023 1 60.09 261 PHE B O 1
ATOM 4095 N N . PRO B 1 262 ? -1.574 28.281 10.203 1 57.91 262 PRO B N 1
ATOM 4096 C CA . PRO B 1 262 ? -2.232 29.125 11.203 1 57.91 262 PRO B CA 1
ATOM 4097 C C . PRO B 1 262 ? -2.057 28.594 12.633 1 57.91 262 PRO B C 1
ATOM 4099 O O . PRO B 1 262 ? -2.055 27.391 12.852 1 57.91 262 PRO B O 1
ATOM 4102 N N . GLY B 1 263 ? -1.992 29.578 13.562 1 56.59 263 GLY B N 1
ATOM 4103 C CA . GLY B 1 263 ? -2.1 29.344 14.992 1 56.59 263 GLY B CA 1
ATOM 4104 C C . GLY B 1 263 ? -0.972 28.484 15.547 1 56.59 263 GLY B C 1
ATOM 4105 O O . GLY B 1 263 ? -1.15 27.781 16.531 1 56.59 263 GLY B O 1
ATOM 4106 N N . VAL B 1 264 ? 0.109 28.312 14.898 1 56.44 264 VAL B N 1
ATOM 4107 C CA . VAL B 1 264 ? 1.171 27.406 15.328 1 56.44 264 VAL B CA 1
ATOM 4108 C C . VAL B 1 264 ? 1.879 27.984 16.547 1 56.44 264 VAL B C 1
ATOM 4110 O O . VAL B 1 264 ? 2.387 29.109 16.5 1 56.44 264 VAL B O 1
ATOM 4113 N N . ALA B 1 265 ? 1.572 27.375 17.828 1 53.56 265 ALA B N 1
ATOM 4114 C CA . ALA B 1 265 ? 2.377 27.656 19.016 1 53.56 265 ALA B CA 1
ATOM 4115 C C . ALA B 1 265 ? 3.803 27.141 18.844 1 53.56 265 ALA B C 1
ATOM 4117 O O . ALA B 1 265 ? 4.023 26.109 18.203 1 53.56 265 ALA B O 1
ATOM 4118 N N . ALA B 1 266 ? 4.848 27.906 19.031 1 48.62 266 ALA B N 1
ATOM 4119 C CA . ALA B 1 266 ? 6.234 27.469 19.016 1 48.62 266 ALA B CA 1
ATOM 4120 C C . ALA B 1 266 ? 6.445 26.281 19.953 1 48.62 266 ALA B C 1
ATOM 4122 O O . ALA B 1 266 ? 5.898 26.266 21.062 1 48.62 266 ALA B O 1
ATOM 4123 N N . ALA B 1 267 ? 6.84 25.062 19.531 1 48.62 267 ALA B N 1
ATOM 4124 C CA . ALA B 1 267 ? 7.184 23.969 20.422 1 48.62 267 ALA B CA 1
ATOM 4125 C C . ALA B 1 267 ? 8.023 24.453 21.609 1 48.62 267 ALA B C 1
ATOM 4127 O O . ALA B 1 267 ? 9.039 25.125 21.422 1 48.62 267 ALA B O 1
ATOM 4128 N N . ALA B 1 268 ? 7.582 24.656 22.859 1 38.75 268 ALA B N 1
ATOM 4129 C CA . ALA B 1 268 ? 8.43 24.953 24.016 1 38.75 268 ALA B CA 1
ATOM 4130 C C . ALA B 1 268 ? 9.617 24 24.094 1 38.75 268 ALA B C 1
ATOM 4132 O O . ALA B 1 268 ? 9.445 22.781 24 1 38.75 268 ALA B O 1
ATOM 4133 N N . ALA B 1 269 ? 10.891 24.406 23.938 1 38 269 ALA B N 1
ATOM 4134 C CA . ALA B 1 269 ? 12.148 23.75 24.312 1 38 269 ALA B CA 1
ATOM 4135 C C . ALA B 1 269 ? 12.055 23.141 25.703 1 38 269 ALA B C 1
ATOM 4137 O O . ALA B 1 269 ? 12.453 23.766 26.688 1 38 269 ALA B O 1
ATOM 4138 N N . GLY B 1 270 ? 11 22.875 26.297 1 32.5 270 GLY B N 1
ATOM 4139 C CA . GLY B 1 270 ? 10.992 22.625 27.719 1 32.5 270 GLY B CA 1
ATOM 4140 C C . GLY B 1 270 ? 11.938 21.5 28.141 1 32.5 270 GLY B C 1
ATOM 4141 O O . GLY B 1 270 ? 12.32 21.406 29.312 1 32.5 270 GLY B O 1
ATOM 4142 N N . ALA B 1 271 ? 11.773 20.266 27.844 1 34.94 271 ALA B N 1
ATOM 4143 C CA . ALA B 1 271 ? 12.352 19.391 28.844 1 34.94 271 ALA B CA 1
ATOM 4144 C C . ALA B 1 271 ? 13.867 19.5 28.875 1 34.94 271 ALA B C 1
ATOM 4146 O O . ALA B 1 271 ? 14.562 18.969 28.016 1 34.94 271 ALA B O 1
ATOM 4147 N N . ALA B 1 272 ? 14.539 20.594 29.281 1 31.23 272 ALA B N 1
ATOM 4148 C CA . ALA B 1 272 ? 15.914 20.688 29.75 1 31.23 272 ALA B CA 1
ATOM 4149 C C . ALA B 1 272 ? 16.281 19.5 30.641 1 31.23 272 ALA B C 1
ATOM 4151 O O . ALA B 1 272 ? 15.406 18.906 31.266 1 31.23 272 ALA B O 1
ATOM 4152 N N . ALA B 1 273 ? 17.766 19.375 31 1 29.91 273 ALA B N 1
ATOM 4153 C CA . ALA B 1 273 ? 18.672 18.594 31.844 1 29.91 273 ALA B CA 1
ATOM 4154 C C . ALA B 1 273 ? 18.25 18.656 33.312 1 29.91 273 ALA B C 1
ATOM 4156 O O . ALA B 1 273 ? 18.531 19.641 34 1 29.91 273 ALA B O 1
ATOM 4157 N N . ALA B 1 274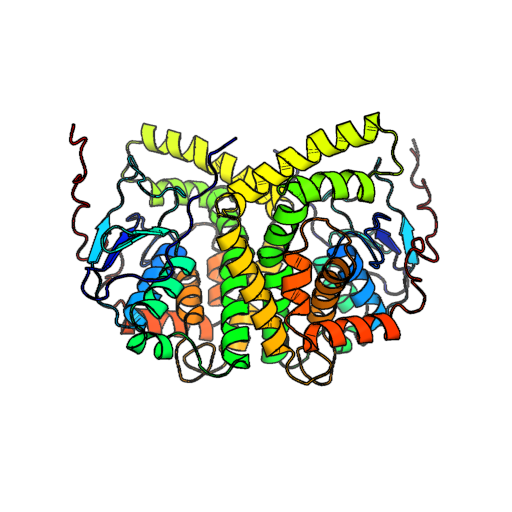 ? 17.234 18.484 33.844 1 25.42 274 ALA B N 1
ATOM 4158 C CA . ALA B 1 274 ? 17.344 18.328 35.281 1 25.42 274 ALA B CA 1
ATOM 4159 C C . ALA B 1 274 ? 18.438 17.344 35.656 1 25.42 274 ALA B C 1
ATOM 4161 O O . ALA B 1 274 ? 18.438 16.797 36.75 1 25.42 274 ALA B O 1
ATOM 4162 N N . GLU B 1 275 ? 19.672 17.172 34.906 1 21.09 275 GLU B N 1
ATOM 4163 C CA . GLU B 1 275 ? 20.797 17.344 35.844 1 21.09 275 GLU B CA 1
ATOM 4164 C C . GLU B 1 275 ? 21.172 18.828 35.969 1 21.09 275 GLU B C 1
ATOM 4166 O O . GLU B 1 275 ? 21.141 19.562 35 1 21.09 275 GLU B O 1
#

Solvent-accessible surface area (backbone atoms only — not comparable to full-atom values): 28982 Å² total; per-residue (Å²): 123,81,75,78,42,75,77,69,73,66,57,61,65,73,85,44,62,40,34,40,33,32,67,85,32,43,30,61,47,20,92,24,54,44,36,54,46,32,14,41,52,42,40,37,60,75,39,62,57,74,70,42,45,24,44,50,50,91,87,54,66,88,41,93,71,68,52,81,26,30,33,42,40,71,94,42,70,34,59,40,49,68,54,38,52,54,24,47,30,59,37,38,58,87,34,24,63,52,32,45,56,85,49,55,43,59,34,13,49,36,48,26,44,32,39,16,44,66,44,43,49,40,58,55,52,49,38,50,41,56,68,34,70,64,19,27,55,47,44,52,47,41,67,29,52,89,42,57,68,70,57,34,50,54,51,48,64,49,49,45,58,52,49,52,50,31,32,42,65,68,47,67,58,50,45,17,69,70,53,47,48,52,51,51,41,50,54,50,50,21,51,41,33,44,24,50,92,42,81,22,58,76,29,90,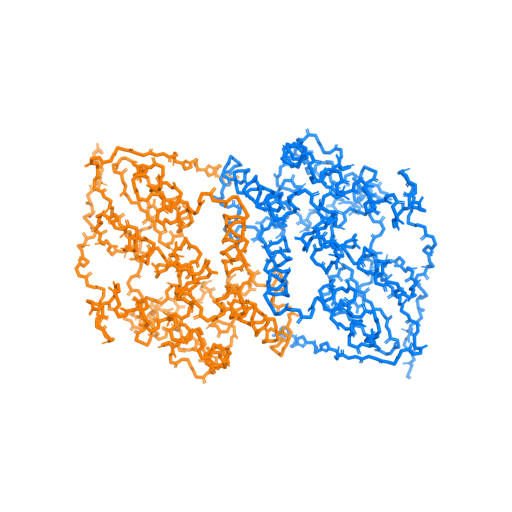49,64,35,55,31,48,17,43,50,38,11,50,45,38,33,36,67,31,40,75,47,76,68,46,65,65,32,51,48,48,65,75,34,63,60,52,49,50,40,39,51,50,52,38,60,73,73,37,64,79,54,50,74,72,54,73,74,68,79,54,44,75,56,75,86,56,93,67,81,73,130,123,82,76,79,42,74,78,70,70,67,58,62,64,72,84,43,64,40,34,40,33,31,68,86,32,44,29,60,48,20,91,24,54,43,37,54,46,32,13,39,51,40,39,36,59,74,41,62,55,77,70,41,44,23,46,50,50,91,88,53,66,86,40,90,70,68,51,80,26,30,33,43,40,73,96,43,69,33,61,40,49,68,53,38,52,54,23,46,30,59,37,37,58,86,34,24,61,53,33,45,54,84,50,54,43,60,35,14,50,35,49,26,46,33,40,15,46,66,43,44,48,39,58,57,53,49,39,51,41,55,67,34,69,66,19,26,55,46,42,50,48,42,67,30,52,88,41,57,68,67,57,34,51,52,50,49,65,48,49,43,56,50,48,50,49,32,32,42,64,69,47,66,59,50,45,17,69,71,56,48,49,50,51,50,41,50,54,49,49,21,51,41,34,43,23,49,91,42,78,20,58,76,29,90,48,61,34,54,30,48,17,43,50,38,11,50,45,38,33,37,67,31,40,75,47,76,68,46,64,66,32,50,50,49,65,73,34,64,60,49,49,50,40,37,51,50,52,40,60,72,73,36,63,79,53,50,76,70,54,72,76,67,80,54,46,74,59,77,86,56,91,69,69,88,114

Foldseek 3Di:
DPPDDDDADQEDALVWAKEKEAAQFDFFQFLHLFLQSQLLLLLCQQLVRDHAYAYDDLVDDPDPVSDPIWIDTPVGIFDTRVRVNSHVCRHCVVSVCQAAPPDPVLNVVLVVLLCCCVPPLVLLVLCCCQVPVQNNVSNLCRGCVVPPPVVSVVVNVPVNVVSLVVCVVVVNNVDDNVVSLVSNLVSLVVQLVQCDPALESPHPGHHSSLSSLLSQLSSLCRGPGPPNSSNVSNVVRVSSVVSNVVSCVVRVVVSGGPDTNPRHDHPPPPDPDDD/DPPDDDDADQEDALVWAKEKEAAQFDFFQFLHLFLQSQLLLLLCQQLVRDHAYAYDDLVDDPDPVSDPIWIDTPVGIFDTRVRVSSHVCRHPVVSVCQAAPPDPVLNVVLVVLLCCCVPPLVLLVLCCCQVPVQNNVSNLCRGCVVPPPVVSVVVNVPVNVVSLVVCVVVVNNVDDNVVSLVSNLVSLVVQLVCCDPALESVHPGHHSSLSSLLSQLSSLCRGPGPPNSSNVSNVVRVSSVVSNVVSCVVRVVVSGGPDTNPRHDHPPPPPDPPD

Organism: NCBI:txid307507

InterPro domains:
  IPR004045 Glutathione S-transferase, N-terminal [PS50404] (1-96)
  IPR012336 Thioredoxin-like fold [PF17172] (35-135)
  IPR026928 FAX/IsoI-like [SFLDG01200] (28-255)
  IPR033468 Metaxin, glutathione S-transferase domain [PF17171] (185-247)
  IPR036249 Thioredoxin-like superfamily [SSF52833] (32-94)
  IPR036282 Glutathione S-transferase, C-terminal domain superfamily [SSF47616] (178-249)
  IPR040079 Glutathione transferase family [SFLDS00019] (28-255)
  IPR050931 Mitochondrial Protein Transport Metaxin [PTHR12289] (14-254)

Sequence (550 aa):
MAAAPADVPARGDPADPVRLVLLPAKIGTAVNASPFSTKLLAFVRISGVEHELVKADITSNSNPRKLWPYMLHGPNVVPDSSAIASYLAATYPETAGRMFPSDPKSLGLAHAAARMMDEATFPILLWYRFMEPANRVHMENSYFGRMPWLVRRMVMRRVVPRTEQRLYLQGVGRLSEPDLLKQLKADFAALSSLLGAGPYLLGASPCFADATLFGFLDTAIHDAAPNPCVKDAVLAHPNLVEFARRVRAEYFSDFPPGGGFPGVAAAAAGAAAAEMAAAPADVPARGDPADPVRLVLLPAKIGTAVNASPFSTKLLAFVRISGVEHELVKADITSNSNPRKLWPYMLHGPNVVPDSSAIASYLAATYPETAGRMFPSDPKSLGLAHAAARMMDEATFPILLWYRFMEPANRVHMENSYFGRMPWLVRRMVMRRVVPRTEQRLYLQGVGRLSEPDLLKQLKADFAALSSLLGAGPYLLGASPCFADATLFGFLDTAIHDAAPNPCVKDAVLAHPNLVEFARRVRAEYFSDFPPGGGFPGVAAAAAGAAAAE

Radius of gyration: 23.52 Å; Cα contacts (8 Å, |Δi|>4): 916; chains: 2; bounding box: 51×63×70 Å

pLDDT: mean 86.55, std 15.32, range [21.09, 98.75]

Nearest PDB structures (foldseek):
  4jed-assembly1_A-2  TM=7.211E-01  e=4.213E-07  Methylobacterium radiotolerans JCM 2831
  3tou-assembly1_B  TM=6.992E-01  e=2.355E-06  Ralstonia solanacearum
  4o92-assembly1_A  TM=6.922E-01  e=1.240E-04  Pichia kudriavzevii
  8k2o-assembly4_D  TM=5.502E-01  e=1.622E-05  Thinopyrum elongatum
  3c8e-assembly1_B  TM=6.107E-01  e=6.245E-04  Escherichia coli